Protein AF-A0A971W5X4-F1 (afdb_monomer_lite)

Foldseek 3Di:
DLCVLVVFDQQQEEALQCQQPDAPVLVLLVQFLHEHEYELVSLVVLVCCLVVHDPDDGSSVNVNCCCCPVQVCVVVSVVCVPDPLDFKFDQGADQLRLYTYMYGNDDDDPRRYDHPVSSVSSVLLQDQDDQDVLLVVVVVVVVVDDDDDQFLVNLLSLLVLLLVLVVVLVSLVSNLVSLVVLLVVLVVQLPDPDNARDQDDQQDDQDDQDDDPPPPDPDCPVVVVVVSVVVNVVSNVVNVVVNVSNVVSNVSSVVNRVSRVVRRVVCVVCVVVSNVVSVVSNVVSVVSSVVSVVSNVSSVVSQVPRPAPPVQSDNVSSVQLSVCSVVVVDGDNVSSVVVVVVVVVVVVVVVVVVVVVVVVVVVVVVVVVVVVVVVVVVVVVVVVVVVVVVVD

Radius of gyration: 35.65 Å; chains: 1; bounding box: 98×51×111 Å

pLDDT: mean 87.86, std 11.16, range [46.81, 97.88]

Structure (mmCIF, N/CA/C/O backbone):
data_AF-A0A971W5X4-F1
#
_entry.id   AF-A0A971W5X4-F1
#
loop_
_atom_site.group_PDB
_atom_site.id
_atom_site.type_symbol
_atom_site.label_atom_id
_atom_site.label_alt_id
_atom_site.label_comp_id
_atom_site.label_asym_id
_atom_site.label_entity_id
_atom_site.label_seq_id
_atom_site.pdbx_PDB_ins_code
_atom_site.Cartn_x
_atom_site.Cartn_y
_atom_site.Cartn_z
_atom_site.occupancy
_atom_site.B_iso_or_equiv
_atom_site.auth_seq_id
_atom_site.auth_comp_id
_atom_site.auth_asym_id
_atom_site.auth_atom_id
_atom_site.pdbx_PDB_model_num
ATOM 1 N N . MET A 1 1 ? -2.595 -6.311 -3.120 1.00 61.78 1 MET A N 1
ATOM 2 C CA . MET A 1 1 ? -3.378 -6.740 -1.938 1.00 61.78 1 MET A CA 1
ATOM 3 C C . MET A 1 1 ? -3.542 -5.604 -0.932 1.00 61.78 1 MET A C 1
ATOM 5 O O . MET A 1 1 ? -4.674 -5.280 -0.637 1.00 61.78 1 MET A O 1
ATOM 9 N N . PHE A 1 2 ? -2.484 -4.929 -0.469 1.00 75.50 2 PHE A N 1
ATOM 10 C CA . PHE A 1 2 ? -2.633 -3.765 0.430 1.00 75.50 2 PHE A CA 1
ATOM 11 C C . PHE A 1 2 ? -3.414 -2.585 -0.166 1.00 75.50 2 PHE A C 1
ATOM 13 O O . PHE A 1 2 ? -4.091 -1.855 0.545 1.00 75.50 2 PHE A O 1
ATOM 20 N N . PHE A 1 3 ? -3.400 -2.416 -1.483 1.00 75.31 3 PHE A N 1
ATOM 21 C CA . PHE A 1 3 ? -4.133 -1.317 -2.115 1.00 75.31 3 PHE A CA 1
ATOM 22 C C . PHE A 1 3 ? -5.660 -1.498 -2.111 1.00 75.31 3 PHE A C 1
ATOM 24 O O . PHE A 1 3 ? -6.377 -0.540 -2.380 1.00 75.31 3 PHE A O 1
ATOM 31 N N . THR A 1 4 ? -6.186 -2.661 -1.691 1.00 76.88 4 THR A N 1
ATOM 32 C CA . THR A 1 4 ? -7.636 -2.823 -1.467 1.00 76.88 4 THR A CA 1
ATOM 33 C C . THR A 1 4 ? -8.151 -1.936 -0.332 1.00 76.88 4 THR A C 1
ATOM 35 O O . THR A 1 4 ? -9.341 -1.645 -0.285 1.00 76.88 4 THR A O 1
ATOM 38 N N . PHE A 1 5 ? -7.270 -1.476 0.566 1.00 80.88 5 PHE A N 1
ATOM 39 C CA . PHE A 1 5 ? -7.609 -0.489 1.595 1.00 80.88 5 PHE A CA 1
ATOM 40 C C . PHE A 1 5 ? -7.887 0.911 1.026 1.00 80.88 5 PHE A C 1
ATOM 42 O O . PHE A 1 5 ? -8.470 1.736 1.722 1.00 80.88 5 PHE A O 1
ATOM 49 N N . LEU A 1 6 ? -7.485 1.184 -0.219 1.00 80.62 6 LEU A N 1
ATOM 50 C CA . LEU A 1 6 ? -7.540 2.516 -0.825 1.00 80.62 6 LEU A CA 1
ATOM 51 C C . LEU A 1 6 ? -8.732 2.730 -1.763 1.00 80.62 6 LEU A C 1
ATOM 53 O O . LEU A 1 6 ? -8.820 3.784 -2.381 1.00 80.62 6 LEU A O 1
ATOM 57 N N . HIS A 1 7 ? -9.634 1.751 -1.907 1.00 80.88 7 HIS A N 1
ATOM 58 C CA . HIS A 1 7 ? -10.677 1.771 -2.948 1.00 80.88 7 HIS A CA 1
ATOM 59 C C . HIS A 1 7 ? -10.111 2.077 -4.352 1.00 80.88 7 HIS A C 1
ATOM 61 O O . HIS A 1 7 ? -10.748 2.751 -5.160 1.00 80.88 7 HIS A O 1
ATOM 67 N N . LYS A 1 8 ? -8.891 1.597 -4.617 1.00 84.31 8 LYS A N 1
ATOM 68 C CA . LYS A 1 8 ? -8.157 1.784 -5.866 1.00 84.31 8 LYS A CA 1
ATOM 69 C C . LYS A 1 8 ? -7.856 0.439 -6.507 1.00 84.31 8 LYS A C 1
ATOM 71 O O . LYS A 1 8 ? -7.544 -0.530 -5.811 1.00 84.31 8 LYS A O 1
ATOM 76 N N . ASP A 1 9 ? -7.900 0.428 -7.831 1.00 76.62 9 ASP A N 1
ATOM 77 C CA . ASP A 1 9 ? -7.649 -0.751 -8.648 1.00 76.62 9 ASP A CA 1
ATOM 78 C C . ASP A 1 9 ? -6.271 -0.642 -9.302 1.00 76.62 9 ASP A C 1
ATOM 80 O O . ASP A 1 9 ? -5.917 0.400 -9.849 1.00 76.62 9 ASP A O 1
ATOM 84 N N . ASP A 1 10 ? -5.510 -1.737 -9.263 1.00 82.31 10 ASP A N 1
ATOM 85 C CA . ASP A 1 10 ? -4.267 -1.901 -10.030 1.00 82.31 10 ASP A CA 1
ATOM 86 C C . ASP A 1 10 ? -3.232 -0.774 -9.818 1.00 82.31 10 ASP A C 1
ATOM 88 O O . ASP A 1 10 ? -2.709 -0.163 -10.752 1.00 82.31 10 ASP A O 1
ATOM 92 N N . VAL A 1 11 ? -2.959 -0.466 -8.546 1.00 90.81 11 VAL A N 1
ATOM 93 C CA . VAL A 1 11 ? -2.055 0.620 -8.148 1.00 90.81 11 VAL A CA 1
ATOM 94 C C . VAL A 1 11 ? -0.600 0.239 -8.429 1.00 90.81 11 VAL A C 1
ATOM 96 O O . VAL A 1 11 ? 0.061 -0.390 -7.604 1.00 90.81 11 VAL A O 1
ATOM 99 N N . HIS A 1 12 ? -0.115 0.624 -9.609 1.00 92.88 12 HIS A N 1
ATOM 100 C CA . HIS A 1 12 ? 1.251 0.363 -10.076 1.00 92.88 12 HIS A CA 1
ATOM 101 C C . HIS A 1 12 ? 2.045 1.627 -10.392 1.00 92.88 12 HIS A C 1
ATOM 103 O O . HIS A 1 12 ? 3.220 1.526 -10.739 1.00 92.88 12 HIS A O 1
ATOM 109 N N . TYR A 1 13 ? 1.440 2.806 -10.278 1.00 94.94 13 TYR A N 1
ATOM 110 C CA . TYR A 1 13 ? 2.107 4.079 -10.524 1.00 94.94 13 TYR A CA 1
ATOM 111 C C . TYR A 1 13 ? 2.316 4.841 -9.221 1.00 94.94 13 TYR A C 1
ATOM 113 O O . TYR A 1 13 ? 1.517 4.740 -8.293 1.00 94.94 13 TYR A O 1
ATOM 121 N N . MET A 1 14 ? 3.387 5.626 -9.161 1.00 93.38 14 MET A N 1
ATOM 122 C CA . MET A 1 14 ? 3.686 6.505 -8.031 1.00 93.38 14 MET A CA 1
ATOM 123 C C . MET A 1 14 ? 3.642 7.951 -8.492 1.00 93.38 14 MET A C 1
ATOM 125 O O . MET A 1 14 ? 4.190 8.282 -9.548 1.00 93.38 14 MET A O 1
ATOM 129 N N . ASP A 1 15 ? 3.003 8.804 -7.701 1.00 93.56 15 ASP A N 1
ATOM 130 C CA . ASP A 1 15 ? 3.050 10.236 -7.941 1.00 93.56 15 ASP A CA 1
ATOM 131 C C . ASP A 1 15 ? 4.304 10.879 -7.328 1.00 93.56 15 ASP A C 1
ATOM 133 O O . ASP A 1 15 ? 5.076 10.271 -6.579 1.00 93.56 15 ASP A O 1
ATOM 137 N N . LEU A 1 16 ? 4.506 12.154 -7.654 1.00 95.25 16 LEU A N 1
ATOM 138 C CA . LEU A 1 16 ? 5.639 12.906 -7.135 1.00 95.25 16 LEU A CA 1
ATOM 139 C C . LEU A 1 16 ? 5.510 13.173 -5.627 1.00 95.25 16 LEU A C 1
ATOM 141 O O . LEU A 1 16 ? 6.526 13.220 -4.936 1.00 95.25 16 LEU A O 1
ATOM 145 N N . SER A 1 17 ? 4.287 13.349 -5.110 1.00 96.44 17 SER A N 1
ATOM 146 C CA . SER A 1 17 ? 4.071 13.667 -3.693 1.00 96.44 17 SER A CA 1
ATOM 147 C C . SER A 1 17 ? 4.577 12.545 -2.783 1.00 96.44 17 SER A C 1
ATOM 149 O O . SER A 1 17 ? 5.285 12.814 -1.811 1.00 96.44 17 SER A O 1
ATOM 151 N N . LEU A 1 18 ? 4.328 11.291 -3.166 1.00 96.19 18 LEU A N 1
ATOM 152 C CA . LEU A 1 18 ? 4.832 10.103 -2.492 1.00 96.19 18 LEU A CA 1
ATOM 153 C C . LEU A 1 18 ? 6.366 10.079 -2.459 1.00 96.19 18 LEU A C 1
ATOM 155 O O . LEU A 1 18 ? 6.961 9.866 -1.404 1.00 96.19 18 LEU A O 1
ATOM 159 N N . ILE A 1 19 ? 7.004 10.320 -3.608 1.00 96.31 19 ILE A N 1
ATOM 160 C CA . ILE A 1 19 ? 8.467 10.255 -3.777 1.00 96.31 19 ILE A CA 1
ATOM 161 C C . ILE A 1 19 ? 9.182 11.336 -2.964 1.00 96.31 19 ILE A C 1
ATOM 163 O O . ILE A 1 19 ? 10.274 11.104 -2.441 1.00 96.31 19 ILE A O 1
ATOM 167 N N . ILE A 1 20 ? 8.573 12.518 -2.849 1.00 95.69 20 ILE A N 1
ATOM 168 C CA . ILE A 1 20 ? 9.108 13.619 -2.042 1.00 95.69 20 ILE A CA 1
ATOM 169 C C . ILE A 1 20 ? 9.076 13.269 -0.552 1.00 95.69 20 ILE A C 1
ATOM 171 O O . ILE A 1 20 ? 10.013 13.614 0.171 1.00 95.69 20 ILE A O 1
ATOM 175 N N . GLN A 1 21 ? 8.013 12.602 -0.101 1.00 96.00 21 GLN A N 1
ATOM 176 C CA . GLN A 1 21 ? 7.739 12.414 1.319 1.00 96.00 21 GLN A CA 1
ATOM 177 C C . GLN A 1 21 ? 8.349 11.128 1.893 1.00 96.00 21 GLN A C 1
ATOM 179 O O . GLN A 1 21 ? 8.802 11.135 3.039 1.00 96.00 21 GLN A O 1
ATOM 184 N N . TYR A 1 22 ? 8.401 10.041 1.116 1.00 96.50 22 TYR A N 1
ATOM 185 C CA . TYR A 1 22 ? 8.744 8.710 1.624 1.00 96.50 22 TYR A CA 1
ATOM 186 C C . TYR A 1 22 ? 9.961 8.086 0.928 1.00 96.50 22 TYR A C 1
ATOM 188 O O . TYR A 1 22 ? 10.086 8.152 -0.300 1.00 96.50 22 TYR A O 1
ATOM 196 N N . PRO A 1 23 ? 10.871 7.446 1.688 1.00 96.00 23 PRO A N 1
ATOM 197 C CA . PRO A 1 23 ? 12.020 6.758 1.118 1.00 96.00 23 PRO A CA 1
ATOM 198 C C . PRO A 1 23 ? 11.597 5.468 0.389 1.00 96.00 23 PRO A C 1
ATOM 200 O O . PRO A 1 23 ? 10.569 4.869 0.717 1.00 96.00 23 PRO A O 1
ATOM 203 N N . PRO A 1 24 ? 12.415 4.977 -0.560 1.00 96.62 24 PRO A N 1
ATOM 204 C CA . PRO A 1 24 ? 12.085 3.792 -1.343 1.00 96.62 24 PRO A CA 1
ATOM 205 C C . PRO A 1 24 ? 11.868 2.538 -0.499 1.00 96.62 24 PRO A C 1
ATOM 207 O O . PRO A 1 24 ? 10.982 1.755 -0.816 1.00 96.62 24 PRO A O 1
ATOM 210 N N . GLN A 1 25 ? 12.625 2.340 0.587 1.00 94.19 25 GLN A N 1
ATOM 211 C CA . GLN A 1 25 ? 12.490 1.133 1.413 1.00 94.19 25 GLN A CA 1
ATOM 212 C C . GLN A 1 25 ? 11.080 0.984 2.006 1.00 94.19 25 GLN A C 1
ATOM 214 O O . GLN A 1 25 ? 10.530 -0.116 2.002 1.00 94.19 25 GLN A O 1
ATOM 219 N N . ASP A 1 26 ? 10.483 2.090 2.460 1.00 94.38 26 ASP A N 1
ATOM 220 C CA . ASP A 1 26 ? 9.150 2.080 3.067 1.00 94.38 26 ASP A CA 1
ATOM 221 C C . ASP A 1 26 ? 8.072 1.771 2.030 1.00 94.38 26 ASP A C 1
ATOM 223 O O . ASP A 1 26 ? 7.141 1.015 2.302 1.00 94.38 26 ASP A O 1
ATOM 227 N N . VAL A 1 27 ? 8.206 2.326 0.825 1.00 95.56 27 VAL A N 1
ATOM 228 C CA . VAL A 1 27 ? 7.235 2.120 -0.254 1.00 95.56 27 VAL A CA 1
ATOM 229 C C . VAL A 1 27 ? 7.355 0.709 -0.835 1.00 95.56 27 VAL A C 1
ATOM 231 O O . VAL A 1 27 ? 6.348 0.016 -0.993 1.00 95.56 27 VAL A O 1
ATOM 234 N N . LEU A 1 28 ? 8.578 0.242 -1.108 1.00 95.50 28 LEU A N 1
ATOM 235 C CA . LEU A 1 28 ? 8.834 -1.058 -1.740 1.00 95.50 28 LEU A CA 1
ATOM 236 C C . LEU A 1 28 ? 8.441 -2.251 -0.867 1.00 95.50 28 LEU A C 1
ATOM 238 O O . LEU A 1 28 ? 8.120 -3.311 -1.404 1.00 95.50 28 LEU A O 1
ATOM 242 N N . PHE A 1 29 ? 8.344 -2.066 0.451 1.00 93.69 29 PHE A N 1
ATOM 243 C CA . PHE A 1 29 ? 7.764 -3.054 1.363 1.00 93.69 29 PHE A CA 1
ATOM 244 C C . PHE A 1 29 ? 6.376 -3.556 0.908 1.00 93.69 29 PHE A C 1
ATOM 246 O O . PHE A 1 29 ? 6.049 -4.738 1.065 1.00 93.69 29 PHE A O 1
ATOM 253 N N . TYR A 1 30 ? 5.569 -2.687 0.292 1.00 93.00 30 TYR A N 1
ATOM 254 C CA . TYR A 1 30 ? 4.218 -3.020 -0.173 1.00 93.00 30 TYR A CA 1
ATOM 255 C C . TYR A 1 30 ? 4.173 -3.572 -1.607 1.00 93.00 30 TYR A C 1
ATOM 257 O O . TYR A 1 30 ? 3.138 -4.095 -2.024 1.00 93.00 30 TYR A O 1
ATOM 265 N N . TYR A 1 31 ? 5.294 -3.528 -2.335 1.00 93.25 31 TYR A N 1
ATOM 266 C CA . TYR A 1 31 ? 5.443 -4.026 -3.710 1.00 93.25 31 TYR A CA 1
ATOM 267 C C . TYR A 1 31 ? 6.278 -5.313 -3.799 1.00 93.25 31 TYR A C 1
ATOM 269 O O . TYR A 1 31 ? 6.865 -5.615 -4.841 1.00 93.25 31 TYR A O 1
ATOM 277 N N . TYR A 1 32 ? 6.314 -6.087 -2.714 1.00 91.94 32 TYR A N 1
ATOM 278 C CA . TYR A 1 32 ? 6.948 -7.404 -2.673 1.00 91.94 32 TYR A CA 1
ATOM 279 C C . TYR A 1 32 ? 6.402 -8.337 -3.759 1.00 91.94 32 TYR A C 1
ATOM 281 O O . TYR A 1 32 ? 5.182 -8.503 -3.857 1.00 91.94 32 TYR A O 1
ATOM 289 N N . ASP A 1 33 ? 7.308 -8.948 -4.527 1.00 92.81 33 ASP A N 1
ATOM 290 C CA . ASP A 1 33 ? 7.008 -9.851 -5.650 1.00 92.81 33 ASP A CA 1
ATOM 291 C C . ASP A 1 33 ? 6.029 -9.230 -6.672 1.00 92.81 33 ASP A C 1
ATOM 293 O O . ASP A 1 33 ? 5.114 -9.874 -7.182 1.00 92.81 33 ASP A O 1
ATOM 297 N N . SER A 1 34 ? 6.183 -7.927 -6.929 1.00 93.31 34 SER A N 1
ATOM 298 C CA . SER A 1 34 ? 5.282 -7.123 -7.765 1.00 93.31 34 SER A CA 1
ATOM 299 C C . SER A 1 34 ? 6.063 -6.231 -8.739 1.00 93.31 34 SER A C 1
ATOM 301 O O . SER A 1 34 ? 7.256 -6.426 -8.983 1.00 93.31 34 SER A O 1
ATOM 303 N N . PHE A 1 35 ? 5.391 -5.258 -9.350 1.00 95.06 35 PHE A N 1
ATOM 304 C CA . PHE A 1 35 ? 6.008 -4.282 -10.236 1.00 95.06 35 PHE A CA 1
ATOM 305 C C . PHE A 1 35 ? 5.473 -2.866 -10.022 1.00 95.06 35 PHE A C 1
ATOM 307 O O . PHE A 1 35 ? 4.370 -2.670 -9.509 1.00 95.06 35 PHE A O 1
ATOM 314 N N . ILE A 1 36 ? 6.271 -1.887 -10.446 1.00 96.25 36 ILE A N 1
ATOM 315 C CA . ILE A 1 36 ? 5.970 -0.458 -10.405 1.00 96.25 36 ILE A CA 1
ATOM 316 C C . ILE A 1 36 ? 6.347 0.166 -11.750 1.00 96.25 36 ILE A C 1
ATOM 318 O O . ILE A 1 36 ? 7.360 -0.187 -12.361 1.00 96.25 36 ILE A O 1
ATOM 322 N N . LYS A 1 37 ? 5.533 1.114 -12.203 1.00 96.38 37 LYS A N 1
ATOM 323 C CA . LYS A 1 37 ? 5.756 1.942 -13.384 1.00 96.38 37 LYS A CA 1
ATOM 324 C C . LYS A 1 37 ? 6.044 3.377 -12.948 1.00 96.38 37 LYS A C 1
ATOM 326 O O . LYS A 1 37 ? 5.273 3.977 -12.204 1.00 96.38 37 LYS A O 1
ATOM 331 N N . ILE A 1 38 ? 7.152 3.926 -13.431 1.00 97.31 38 ILE A N 1
ATOM 332 C CA . ILE A 1 38 ? 7.585 5.300 -13.187 1.00 97.31 38 ILE A CA 1
ATOM 333 C C . ILE A 1 38 ? 7.335 6.111 -14.459 1.00 97.31 38 ILE A C 1
ATOM 335 O O . ILE A 1 38 ? 8.006 5.875 -15.472 1.00 97.31 38 ILE A O 1
ATOM 339 N N . PRO A 1 39 ? 6.384 7.055 -14.442 1.00 96.75 39 PRO A N 1
ATOM 340 C CA . PRO A 1 39 ? 6.222 7.991 -15.540 1.00 96.75 39 PRO A CA 1
ATOM 341 C C . PRO A 1 39 ? 7.487 8.835 -15.743 1.00 96.75 39 PRO A C 1
ATOM 343 O O . PRO A 1 39 ? 8.158 9.235 -14.787 1.00 96.75 39 PRO A O 1
ATOM 346 N N . LEU A 1 40 ? 7.830 9.105 -17.000 1.00 96.00 40 LEU A N 1
ATOM 347 C CA . LEU A 1 40 ? 9.054 9.814 -17.370 1.00 96.00 40 LEU A CA 1
ATOM 348 C C . LEU A 1 40 ? 9.104 11.232 -16.783 1.00 96.00 40 LEU A C 1
ATOM 350 O O . LEU A 1 40 ? 10.164 11.690 -16.362 1.00 96.00 40 LEU A O 1
ATOM 354 N N . ASP A 1 41 ? 7.964 11.913 -16.723 1.00 95.56 41 ASP A N 1
ATOM 355 C CA . ASP A 1 41 ? 7.834 13.234 -16.112 1.00 95.56 41 ASP A CA 1
ATOM 356 C C . ASP A 1 41 ? 8.097 13.193 -14.602 1.00 95.56 41 ASP A C 1
ATOM 358 O O . ASP A 1 41 ? 8.716 14.112 -14.066 1.00 95.56 41 ASP A O 1
ATOM 362 N N . ILE A 1 42 ? 7.680 12.125 -13.918 1.00 96.81 42 ILE A N 1
ATOM 363 C CA . ILE A 1 42 ? 7.954 11.917 -12.493 1.00 96.81 42 ILE A CA 1
ATOM 364 C C . ILE A 1 42 ? 9.444 11.657 -12.260 1.00 96.81 42 ILE A C 1
ATOM 366 O O . ILE A 1 42 ? 10.031 12.259 -11.357 1.00 96.81 42 ILE A O 1
ATOM 370 N N . TYR A 1 43 ? 10.087 10.831 -13.093 1.00 97.00 43 TYR A N 1
ATOM 371 C CA . TYR A 1 43 ? 11.540 10.635 -13.033 1.00 97.00 43 TYR A CA 1
ATOM 372 C C . TYR A 1 43 ? 12.294 11.961 -13.224 1.00 97.00 43 TYR A C 1
ATOM 374 O O . TYR A 1 43 ? 13.159 12.300 -12.416 1.00 97.00 43 TYR A O 1
ATOM 382 N N . GLN A 1 44 ? 11.934 12.746 -14.247 1.00 96.06 44 GLN A N 1
ATOM 383 C CA . GLN A 1 44 ? 12.570 14.036 -14.542 1.00 96.06 44 GLN A CA 1
ATOM 384 C C . GLN A 1 44 ? 12.421 15.025 -13.379 1.00 96.06 44 GLN A C 1
ATOM 386 O O . GLN A 1 44 ? 13.419 15.563 -12.900 1.00 96.06 44 GLN A O 1
ATOM 391 N N . GLN A 1 45 ? 11.201 15.190 -12.859 1.00 96.50 45 GLN A N 1
ATOM 392 C CA . GLN A 1 45 ? 10.934 16.049 -11.700 1.00 96.50 45 GLN A CA 1
ATOM 393 C C . GLN A 1 45 ? 11.703 15.587 -10.455 1.00 96.50 45 GLN A C 1
ATOM 395 O O . GLN A 1 45 ? 12.263 16.408 -9.730 1.00 96.50 45 GLN A O 1
ATOM 400 N N . THR A 1 46 ? 11.790 14.276 -10.220 1.00 96.62 46 THR A N 1
ATOM 401 C CA . THR A 1 46 ? 12.562 13.714 -9.101 1.00 96.62 46 THR A CA 1
ATOM 402 C C . THR A 1 46 ? 14.056 13.985 -9.261 1.00 96.62 46 THR A C 1
ATOM 404 O O . THR A 1 46 ? 14.700 14.409 -8.302 1.00 96.62 46 THR A O 1
ATOM 407 N N . SER A 1 47 ? 14.602 13.804 -10.470 1.00 95.62 47 SER A N 1
ATOM 408 C CA . SER A 1 47 ? 15.996 14.125 -10.803 1.00 95.62 47 SER A CA 1
ATOM 409 C C . SER A 1 47 ? 16.300 15.603 -10.546 1.00 95.62 47 SER A C 1
ATOM 411 O O . SER A 1 47 ? 17.304 15.926 -9.906 1.00 95.62 47 SER A O 1
ATOM 413 N N . ASP A 1 48 ? 15.421 16.503 -10.987 1.00 95.56 48 ASP A N 1
ATOM 414 C CA . ASP A 1 48 ? 15.590 17.944 -10.794 1.00 95.56 48 ASP A CA 1
ATOM 415 C C . ASP A 1 48 ? 15.547 18.327 -9.313 1.00 95.56 48 ASP A C 1
ATOM 417 O O . ASP A 1 48 ? 16.401 19.085 -8.843 1.00 95.56 48 ASP A O 1
ATOM 421 N N . LEU A 1 49 ? 14.608 17.764 -8.547 1.00 95.19 49 LEU A N 1
ATOM 422 C CA . LEU A 1 49 ? 14.509 17.980 -7.102 1.00 95.19 49 LEU A CA 1
ATOM 423 C C . LEU A 1 49 ? 15.697 17.386 -6.339 1.00 95.19 49 LEU A C 1
ATOM 425 O O . LEU A 1 49 ? 16.163 17.977 -5.367 1.00 95.19 49 LEU A O 1
ATOM 429 N N . ALA A 1 50 ? 16.220 16.238 -6.760 1.00 93.88 50 ALA A N 1
ATOM 430 C CA . ALA A 1 50 ? 17.382 15.621 -6.132 1.00 93.88 50 ALA A CA 1
ATOM 431 C C . ALA A 1 50 ? 18.669 16.426 -6.390 1.00 93.88 50 ALA A C 1
ATOM 433 O O . ALA A 1 50 ? 19.472 16.605 -5.470 1.00 93.88 50 ALA A O 1
ATOM 434 N N . LYS A 1 51 ? 18.852 16.951 -7.610 1.00 91.31 51 LYS A N 1
ATOM 435 C CA . LYS A 1 51 ? 20.034 17.736 -8.011 1.00 91.31 51 LYS A CA 1
ATOM 436 C C . LYS A 1 51 ? 20.010 19.164 -7.463 1.00 91.31 51 LYS A C 1
ATOM 438 O O . LYS A 1 51 ? 21.033 19.645 -6.979 1.00 91.31 51 LYS A O 1
ATOM 443 N N . ASN A 1 52 ? 18.852 19.824 -7.505 1.00 91.75 52 ASN A N 1
ATOM 444 C CA . ASN A 1 52 ? 18.706 21.239 -7.143 1.00 91.75 52 ASN A CA 1
ATOM 445 C C . ASN A 1 52 ? 18.146 21.465 -5.728 1.00 91.75 52 ASN A C 1
ATOM 447 O O . ASN A 1 52 ? 18.113 22.600 -5.252 1.00 91.75 52 ASN A O 1
ATOM 451 N N . GLY A 1 53 ? 17.679 20.411 -5.058 1.00 84.19 53 GLY A N 1
ATOM 452 C CA . GLY A 1 53 ? 17.048 20.495 -3.746 1.00 84.19 53 GLY A CA 1
ATOM 453 C C . GLY A 1 53 ? 18.018 20.617 -2.561 1.00 84.19 53 GLY A C 1
ATOM 454 O O . GLY A 1 53 ? 19.225 20.826 -2.723 1.00 84.19 53 GLY A O 1
ATOM 455 N N . PRO A 1 54 ? 17.494 20.473 -1.328 1.00 82.94 54 PRO A N 1
ATOM 456 C CA . PRO A 1 54 ? 18.265 20.621 -0.098 1.00 82.94 54 PRO A CA 1
ATOM 457 C C . PRO A 1 54 ? 19.507 19.722 -0.051 1.00 82.94 54 PRO A C 1
ATOM 459 O O . PRO A 1 54 ? 19.495 18.562 -0.480 1.00 82.94 54 PRO A O 1
ATOM 462 N N . ARG A 1 55 ? 20.600 20.239 0.524 1.00 76.88 55 ARG A N 1
ATOM 463 C CA . ARG A 1 55 ? 21.801 19.439 0.811 1.00 76.88 55 ARG A CA 1
ATOM 464 C C . ARG A 1 55 ? 21.486 18.418 1.912 1.00 76.88 55 ARG A C 1
ATOM 466 O O . ARG A 1 55 ? 20.822 18.754 2.884 1.00 76.88 55 ARG A O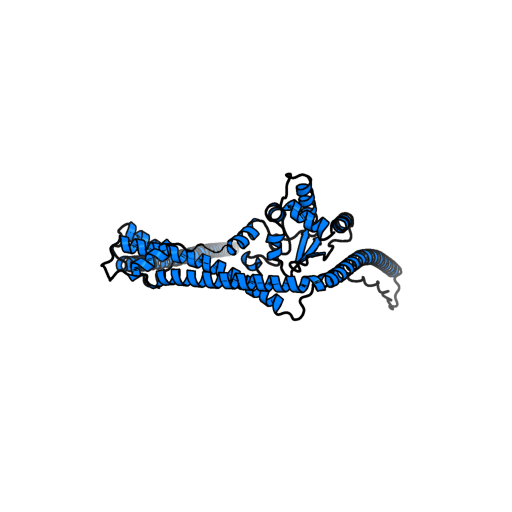 1
ATOM 473 N N . GLY A 1 56 ? 21.975 17.188 1.761 1.00 81.88 56 GLY A N 1
ATOM 474 C CA . GLY A 1 56 ? 21.667 16.062 2.654 1.00 81.88 56 GLY A CA 1
ATOM 475 C C . GLY A 1 56 ? 20.994 14.890 1.938 1.00 81.88 56 GLY A C 1
ATOM 476 O O . GLY A 1 56 ? 20.812 14.932 0.719 1.00 81.88 56 GLY A O 1
ATOM 477 N N . ARG A 1 57 ? 20.666 13.845 2.706 1.00 86.50 57 ARG A N 1
ATOM 478 C CA . ARG A 1 57 ? 19.983 12.626 2.252 1.00 86.50 57 ARG A CA 1
ATOM 479 C C . ARG A 1 57 ? 18.471 12.860 2.316 1.00 86.50 57 ARG A C 1
ATOM 481 O O . ARG A 1 57 ? 17.904 12.868 3.403 1.00 86.50 57 ARG A O 1
ATOM 488 N N . THR A 1 58 ? 17.846 13.114 1.170 1.00 93.62 58 THR A N 1
ATOM 489 C CA . THR A 1 58 ? 16.393 13.327 1.037 1.00 93.62 58 THR A CA 1
ATOM 490 C C . THR A 1 58 ? 15.739 12.129 0.339 1.00 93.62 58 THR A C 1
ATOM 492 O O . THR A 1 58 ? 16.441 11.416 -0.385 1.00 93.62 58 THR A O 1
ATOM 495 N N . PRO A 1 59 ? 14.420 11.904 0.494 1.00 95.44 59 PRO A N 1
ATOM 496 C CA . PRO A 1 59 ? 13.708 10.847 -0.225 1.00 95.44 59 PRO A CA 1
ATOM 497 C C . PRO A 1 59 ? 13.932 10.872 -1.744 1.00 95.44 59 PRO A C 1
ATOM 499 O O . PRO A 1 59 ? 14.331 9.854 -2.302 1.00 95.44 59 PRO A O 1
ATOM 502 N N . CYS A 1 60 ? 13.831 12.036 -2.402 1.00 95.56 60 CYS A N 1
ATOM 503 C CA . CYS A 1 60 ? 14.103 12.149 -3.844 1.00 95.56 60 CYS A CA 1
ATOM 504 C C . CYS A 1 60 ? 15.514 11.683 -4.234 1.00 95.56 60 CYS A C 1
ATOM 506 O O . CYS A 1 60 ? 15.684 11.058 -5.274 1.00 95.56 60 CYS A O 1
ATOM 508 N N . LYS A 1 61 ? 16.532 11.970 -3.409 1.00 95.94 61 LYS A N 1
ATOM 509 C CA . LYS A 1 61 ? 17.903 11.500 -3.661 1.00 95.94 61 LYS A CA 1
ATOM 510 C C . LYS A 1 61 ? 18.020 9.995 -3.487 1.00 95.94 61 LYS A C 1
ATOM 512 O O . LYS A 1 61 ? 18.657 9.357 -4.301 1.00 95.94 61 LYS A O 1
ATOM 517 N N . LEU A 1 62 ? 17.362 9.426 -2.478 1.00 96.81 62 LEU A N 1
ATOM 518 C CA . LEU A 1 62 ? 17.330 7.977 -2.280 1.00 96.81 62 LEU A CA 1
ATOM 519 C C . LEU A 1 62 ? 16.655 7.247 -3.445 1.00 96.81 62 LEU A C 1
ATOM 521 O O . LEU A 1 62 ? 17.128 6.191 -3.855 1.00 96.81 62 LEU A O 1
ATOM 525 N N . TRP A 1 63 ? 15.565 7.806 -3.970 1.00 97.56 63 TRP A N 1
ATOM 526 C CA . TRP A 1 63 ? 14.897 7.292 -5.163 1.00 97.56 63 TRP A CA 1
ATOM 527 C C . TRP A 1 63 ? 15.774 7.413 -6.408 1.00 97.56 63 TRP A C 1
ATOM 529 O O . TRP A 1 63 ? 15.909 6.438 -7.143 1.00 97.56 63 TRP A O 1
ATOM 539 N N . LEU A 1 64 ? 16.421 8.564 -6.616 1.00 96.88 64 LEU A N 1
ATOM 540 C CA . LEU A 1 64 ? 17.329 8.746 -7.746 1.00 96.88 64 LEU A CA 1
ATOM 541 C C . LEU A 1 64 ? 18.551 7.820 -7.650 1.00 96.88 64 LEU A C 1
ATOM 543 O O . LEU A 1 64 ? 18.891 7.178 -8.633 1.00 96.88 64 LEU A O 1
ATOM 547 N N . ASP A 1 65 ? 19.164 7.682 -6.473 1.00 96.50 65 ASP A N 1
ATOM 548 C CA . ASP A 1 65 ? 20.286 6.764 -6.238 1.00 96.50 65 ASP A CA 1
ATOM 549 C C . ASP A 1 65 ? 19.868 5.306 -6.505 1.00 96.50 65 ASP A C 1
ATOM 551 O O . ASP A 1 65 ? 20.620 4.538 -7.108 1.00 96.50 65 ASP A O 1
ATOM 555 N N . LEU A 1 66 ? 18.650 4.918 -6.106 1.00 97.50 66 LEU A N 1
ATOM 556 C CA . LEU A 1 66 ? 18.093 3.603 -6.425 1.00 97.50 66 LEU A CA 1
ATOM 557 C C . LEU A 1 66 ? 17.978 3.403 -7.944 1.00 97.50 66 LEU A C 1
ATOM 559 O O . LEU A 1 66 ? 18.408 2.372 -8.454 1.00 97.50 66 LEU A O 1
ATOM 563 N N . TRP A 1 67 ? 17.403 4.356 -8.674 1.00 97.75 67 TRP A N 1
ATOM 564 C CA . TRP A 1 67 ? 17.194 4.209 -10.115 1.00 97.75 67 TRP A CA 1
ATOM 565 C C . TRP A 1 67 ? 18.491 4.295 -10.920 1.00 97.75 67 TRP A C 1
ATOM 567 O O . TRP A 1 67 ? 18.738 3.451 -11.779 1.00 97.75 67 TRP A O 1
ATOM 577 N N . ASP A 1 68 ? 19.330 5.282 -10.631 1.00 96.62 68 ASP A N 1
ATOM 578 C CA . ASP A 1 68 ? 20.506 5.585 -11.441 1.00 96.62 68 ASP A CA 1
ATOM 579 C C . ASP A 1 68 ? 21.711 4.739 -11.031 1.00 96.62 68 ASP A C 1
ATOM 581 O O . ASP A 1 68 ? 22.447 4.285 -11.897 1.00 96.62 68 ASP A O 1
ATOM 585 N N . SER A 1 69 ? 21.928 4.511 -9.730 1.00 94.94 69 SER A N 1
ATOM 586 C CA . SER A 1 69 ? 23.132 3.811 -9.251 1.00 94.94 69 SER A CA 1
ATOM 587 C C . SER A 1 69 ? 22.899 2.329 -8.983 1.00 94.94 69 SER A C 1
ATOM 589 O O . SER A 1 69 ? 23.764 1.514 -9.287 1.00 94.94 69 SER A O 1
ATOM 591 N N . TYR A 1 70 ? 21.760 1.960 -8.390 1.00 95.38 70 TYR A N 1
ATOM 592 C CA . TYR A 1 70 ? 21.494 0.556 -8.061 1.00 95.38 70 TYR A CA 1
ATOM 593 C C . TYR A 1 70 ? 20.893 -0.215 -9.244 1.00 95.38 70 TYR A C 1
ATOM 595 O O . TYR A 1 70 ? 21.335 -1.325 -9.536 1.00 95.38 70 TYR A O 1
ATOM 603 N N . LEU A 1 71 ? 19.889 0.355 -9.921 1.00 96.44 71 LEU A N 1
ATOM 604 C CA . LEU A 1 71 ? 19.247 -0.274 -11.083 1.00 96.44 71 LEU A CA 1
ATOM 605 C C . LEU A 1 71 ? 19.969 0.005 -12.408 1.00 96.44 71 LEU A C 1
ATOM 607 O O . LEU A 1 71 ? 19.656 -0.663 -13.391 1.00 96.44 71 LEU A O 1
ATOM 611 N N . ASP A 1 72 ? 20.896 0.967 -12.437 1.00 96.31 72 ASP A N 1
ATOM 612 C CA . ASP A 1 72 ? 21.613 1.405 -13.645 1.00 96.31 72 ASP A CA 1
ATOM 613 C C . ASP A 1 72 ? 20.655 1.788 -14.795 1.00 96.31 72 ASP A C 1
ATOM 615 O O . ASP A 1 72 ? 20.784 1.378 -15.950 1.00 96.31 72 ASP A O 1
ATOM 619 N N . ALA A 1 73 ? 19.593 2.531 -14.458 1.00 96.75 73 ALA A N 1
ATOM 620 C CA . ALA A 1 73 ? 18.523 2.856 -15.398 1.00 96.75 73 ALA A CA 1
ATOM 621 C C . ALA A 1 73 ? 18.757 4.151 -16.192 1.00 96.75 73 ALA A C 1
ATOM 623 O O . ALA A 1 73 ? 18.092 4.350 -17.210 1.00 96.75 73 ALA A O 1
ATOM 624 N N . ALA A 1 74 ? 19.685 5.013 -15.765 1.00 95.94 74 ALA A N 1
ATOM 625 C CA . ALA A 1 74 ? 19.838 6.381 -16.272 1.00 95.94 74 ALA A CA 1
ATOM 626 C C . ALA A 1 74 ? 19.985 6.457 -17.805 1.00 95.94 74 ALA A C 1
ATOM 628 O O . ALA A 1 74 ? 19.216 7.161 -18.463 1.00 95.94 74 ALA A O 1
ATOM 629 N N . GLU A 1 75 ? 20.908 5.682 -18.391 1.00 95.06 75 GLU A N 1
ATOM 630 C CA . GLU A 1 75 ? 21.120 5.653 -19.850 1.00 95.06 75 GLU A CA 1
ATOM 631 C C . GLU A 1 75 ? 19.866 5.160 -20.591 1.00 95.06 75 GLU A C 1
ATOM 633 O O . GLU A 1 75 ? 19.468 5.707 -21.622 1.00 95.06 75 GLU A O 1
ATOM 638 N N . GLY A 1 76 ? 19.195 4.144 -20.040 1.00 94.75 76 GLY A N 1
ATOM 639 C CA . GLY A 1 76 ? 17.949 3.626 -20.595 1.00 94.75 76 GLY A CA 1
ATOM 640 C C . GLY A 1 76 ? 16.842 4.678 -20.597 1.00 94.75 76 GLY A C 1
ATOM 641 O O . GLY A 1 76 ? 16.152 4.842 -21.602 1.00 94.75 76 GLY A O 1
ATOM 642 N N . VAL A 1 77 ? 16.688 5.419 -19.498 1.00 96.00 77 VAL A N 1
ATOM 643 C CA . VAL A 1 77 ? 15.674 6.472 -19.361 1.00 96.00 77 VAL A CA 1
ATOM 644 C C . VAL A 1 77 ? 15.953 7.647 -20.306 1.00 96.00 77 VAL A C 1
ATOM 646 O O . VAL A 1 77 ? 15.020 8.175 -20.916 1.00 96.00 77 VAL A O 1
ATOM 649 N N . GLU A 1 78 ? 17.218 8.018 -20.514 1.00 95.62 78 GLU A N 1
ATOM 650 C CA . GLU A 1 78 ? 17.608 9.020 -21.516 1.00 95.62 78 GLU A CA 1
ATOM 651 C C . GLU A 1 78 ? 17.289 8.552 -22.951 1.00 95.62 78 GLU A C 1
ATOM 653 O O . GLU A 1 78 ? 16.720 9.298 -23.762 1.00 95.62 78 GLU A O 1
ATOM 658 N N . ALA A 1 79 ? 17.568 7.282 -23.260 1.00 94.00 79 ALA A N 1
ATOM 659 C CA . ALA A 1 79 ? 17.201 6.672 -24.536 1.00 94.00 79 ALA A CA 1
ATOM 660 C C . ALA A 1 79 ? 15.674 6.612 -24.732 1.00 94.00 79 ALA A C 1
ATOM 662 O O . ALA A 1 79 ? 15.180 6.875 -25.830 1.00 94.00 79 ALA A O 1
ATOM 663 N N . LEU A 1 80 ? 14.908 6.328 -23.672 1.00 95.62 80 LEU A N 1
ATOM 664 C CA . LEU A 1 80 ? 13.447 6.392 -23.698 1.00 95.62 80 LEU A CA 1
ATOM 665 C C . LEU A 1 80 ? 12.983 7.815 -24.025 1.00 95.62 80 LEU A C 1
ATOM 667 O O . LEU A 1 80 ? 12.164 7.992 -24.926 1.00 95.62 80 LEU A O 1
ATOM 671 N N . ALA A 1 81 ? 13.504 8.832 -23.336 1.00 95.00 81 ALA A N 1
ATOM 672 C CA . ALA A 1 81 ? 13.102 10.223 -23.539 1.00 95.00 81 ALA A CA 1
ATOM 673 C C . ALA A 1 81 ? 13.319 10.691 -24.988 1.00 95.00 81 ALA A C 1
ATOM 675 O O . ALA A 1 81 ? 12.441 11.333 -25.566 1.00 95.00 81 ALA A O 1
ATOM 676 N N . SER A 1 82 ? 14.445 10.309 -25.594 1.00 94.25 82 SER A N 1
ATOM 677 C CA . SER A 1 82 ? 14.824 10.708 -26.956 1.00 94.25 82 SER A CA 1
ATOM 678 C C . SER A 1 82 ? 14.146 9.905 -28.078 1.00 94.25 82 SER A C 1
ATOM 680 O O . SER A 1 82 ? 14.088 10.379 -29.214 1.00 94.25 82 SER A O 1
ATOM 682 N N . ASN A 1 83 ? 13.608 8.712 -27.800 1.00 92.12 83 ASN A N 1
ATOM 683 C CA . ASN A 1 83 ? 13.067 7.818 -28.830 1.00 92.12 83 ASN A CA 1
ATOM 684 C C . ASN A 1 83 ? 11.536 7.893 -28.958 1.00 92.12 83 ASN A C 1
ATOM 686 O O . ASN A 1 83 ? 10.814 7.499 -28.050 1.00 92.12 83 ASN A O 1
ATOM 690 N N . GLU A 1 84 ? 11.013 8.317 -30.108 1.00 92.44 84 GLU A N 1
ATOM 691 C CA . GLU A 1 84 ? 9.562 8.434 -30.353 1.00 92.44 84 GLU A CA 1
ATOM 692 C C . GLU A 1 84 ? 8.809 7.086 -30.370 1.00 92.44 84 GLU A C 1
ATOM 694 O O . GLU A 1 84 ? 7.618 7.037 -30.082 1.00 92.44 84 GLU A O 1
ATOM 699 N N . TYR A 1 85 ? 9.490 5.979 -30.668 1.00 91.25 85 TYR A N 1
ATOM 700 C CA . TYR A 1 85 ? 8.864 4.684 -30.968 1.00 91.25 85 TYR A CA 1
ATOM 701 C C . TYR A 1 85 ? 8.834 3.702 -29.787 1.00 91.25 85 TYR A C 1
ATOM 703 O O . TYR A 1 85 ? 8.177 2.651 -29.865 1.00 91.25 85 TYR A O 1
ATOM 711 N N . ILE A 1 86 ? 9.546 4.034 -28.707 1.00 92.06 86 ILE A N 1
ATOM 712 C CA . ILE A 1 86 ? 9.587 3.285 -27.449 1.00 92.06 86 ILE A CA 1
ATOM 713 C C . ILE A 1 86 ? 8.772 4.060 -26.410 1.00 92.06 86 ILE A C 1
ATOM 715 O O . ILE A 1 86 ? 9.037 5.233 -26.144 1.00 92.06 86 ILE A O 1
ATOM 719 N N . HIS A 1 87 ? 7.781 3.388 -25.823 1.00 93.12 87 HIS A N 1
ATOM 720 C CA . HIS A 1 87 ? 6.918 3.969 -24.790 1.00 93.12 87 HIS A CA 1
ATOM 721 C C . HIS A 1 87 ? 7.286 3.521 -23.382 1.00 93.12 87 HIS A C 1
ATOM 723 O O . HIS A 1 87 ? 7.112 4.299 -22.452 1.00 93.12 87 HIS A O 1
ATOM 729 N N . THR A 1 88 ? 7.837 2.316 -23.234 1.00 94.88 88 THR A N 1
ATOM 730 C CA . THR A 1 88 ? 8.184 1.729 -21.940 1.00 94.88 88 THR A CA 1
ATOM 731 C C . THR A 1 88 ? 9.499 0.966 -22.056 1.00 94.88 88 THR A C 1
ATOM 733 O O . THR A 1 88 ? 9.723 0.274 -23.049 1.00 94.88 88 THR A O 1
ATOM 736 N N . ILE A 1 89 ? 10.352 1.078 -21.039 1.00 95.81 89 ILE A N 1
ATOM 737 C CA . ILE A 1 89 ? 11.566 0.271 -20.858 1.00 95.81 89 ILE A CA 1
ATOM 738 C C . ILE A 1 89 ? 11.509 -0.467 -19.521 1.00 95.81 89 ILE A C 1
ATOM 740 O O . ILE A 1 89 ? 10.863 -0.015 -18.576 1.00 95.81 89 ILE A O 1
ATOM 744 N N . GLY A 1 90 ? 12.215 -1.591 -19.440 1.00 94.88 90 GLY A N 1
ATOM 745 C CA . GLY A 1 90 ? 12.194 -2.480 -18.281 1.00 94.88 90 GLY A CA 1
ATOM 746 C C . GLY A 1 90 ? 11.859 -3.920 -18.690 1.00 94.88 90 GLY A C 1
ATOM 747 O O . GLY A 1 90 ? 11.694 -4.181 -19.883 1.00 94.88 90 GLY A O 1
ATOM 748 N N . PRO A 1 91 ? 11.743 -4.839 -17.725 1.00 96.88 91 PRO A N 1
ATOM 749 C CA . PRO A 1 91 ? 11.933 -4.603 -16.294 1.00 96.88 91 PRO A CA 1
ATOM 750 C C . PRO A 1 91 ? 13.392 -4.315 -15.897 1.00 96.88 91 PRO A C 1
ATOM 752 O O . PRO A 1 91 ? 14.349 -4.789 -16.513 1.00 96.88 91 PRO A O 1
ATOM 755 N N . TYR A 1 92 ? 13.546 -3.510 -14.853 1.00 97.69 92 TYR A N 1
ATOM 756 C CA . TYR A 1 92 ? 14.731 -3.446 -13.997 1.00 97.69 92 TYR A CA 1
ATOM 757 C C . TYR A 1 92 ? 14.386 -4.136 -12.678 1.00 97.69 92 TYR A C 1
ATOM 759 O O . TYR A 1 92 ? 13.255 -4.020 -12.211 1.00 97.69 92 TYR A O 1
ATOM 767 N N . TYR A 1 93 ? 15.324 -4.861 -12.077 1.00 96.38 93 TYR A N 1
ATOM 768 C CA . TYR A 1 93 ? 15.013 -5.755 -10.963 1.00 96.38 93 TYR A CA 1
ATOM 769 C C . TYR A 1 93 ? 15.604 -5.246 -9.653 1.00 96.38 93 TYR A C 1
ATOM 771 O O . TYR A 1 93 ? 16.817 -5.096 -9.520 1.00 96.38 93 TYR A O 1
ATOM 779 N N . PHE A 1 94 ? 14.740 -5.023 -8.665 1.00 96.06 94 PHE A N 1
ATOM 780 C CA . PHE A 1 94 ? 15.139 -4.762 -7.291 1.00 96.06 94 PHE A CA 1
ATOM 781 C C . PHE A 1 94 ? 14.982 -6.035 -6.459 1.00 96.06 94 PHE A C 1
ATOM 783 O O . PHE A 1 94 ? 13.876 -6.424 -6.080 1.00 96.06 94 PHE A O 1
ATOM 790 N N . LEU A 1 95 ? 16.111 -6.694 -6.196 1.00 93.81 95 LEU A N 1
ATOM 791 C CA . LEU A 1 95 ? 16.141 -8.056 -5.663 1.00 93.81 95 LEU A CA 1
ATOM 792 C C . LEU A 1 95 ? 15.608 -8.170 -4.234 1.00 93.81 95 LEU A C 1
ATOM 794 O O . LEU A 1 95 ? 14.919 -9.136 -3.928 1.00 93.81 95 LEU A O 1
ATOM 798 N N . ALA A 1 96 ? 15.860 -7.172 -3.382 1.00 93.25 96 ALA A N 1
ATOM 799 C CA . ALA A 1 96 ? 15.518 -7.248 -1.959 1.00 93.25 96 ALA A CA 1
ATOM 800 C C . ALA A 1 96 ? 14.016 -7.461 -1.693 1.00 93.25 96 ALA A C 1
ATOM 802 O O . ALA A 1 96 ? 13.655 -8.060 -0.689 1.00 93.25 96 ALA A O 1
ATOM 803 N N . THR A 1 97 ? 13.143 -6.999 -2.590 1.00 94.44 97 THR A N 1
ATOM 804 C CA . THR A 1 97 ? 11.689 -7.226 -2.517 1.00 94.44 97 THR A CA 1
ATOM 805 C C . THR A 1 97 ? 11.147 -7.929 -3.764 1.00 94.44 97 THR A C 1
ATOM 807 O O . THR A 1 97 ? 9.935 -7.995 -3.951 1.00 94.44 97 THR A O 1
ATOM 810 N N . ASN A 1 98 ? 12.022 -8.449 -4.632 1.00 95.06 98 ASN A N 1
ATOM 811 C CA . ASN A 1 98 ? 11.680 -8.967 -5.961 1.00 95.06 98 ASN A CA 1
ATOM 812 C C . ASN A 1 98 ? 10.749 -8.028 -6.763 1.00 95.06 98 ASN A C 1
ATOM 814 O O . ASN A 1 98 ? 9.805 -8.465 -7.423 1.00 95.06 98 ASN A O 1
ATOM 818 N N . THR A 1 99 ? 10.972 -6.715 -6.662 1.00 96.06 99 THR A N 1
ATOM 819 C CA . THR A 1 99 ? 10.133 -5.706 -7.322 1.00 96.06 99 THR A CA 1
ATOM 820 C C . THR A 1 99 ? 10.709 -5.347 -8.685 1.00 96.06 99 THR A C 1
ATOM 822 O O . THR A 1 99 ? 11.894 -5.035 -8.814 1.00 96.06 99 THR A O 1
ATOM 825 N N . ARG A 1 100 ? 9.859 -5.344 -9.713 1.00 96.75 100 ARG A N 1
ATOM 826 C CA . ARG A 1 100 ? 10.223 -4.925 -11.073 1.00 96.75 100 ARG A CA 1
ATOM 827 C C . ARG A 1 100 ? 9.890 -3.458 -11.311 1.00 96.75 100 ARG A C 1
ATOM 829 O O . ARG A 1 100 ? 8.787 -3.012 -11.016 1.00 96.75 100 ARG A O 1
ATOM 836 N N . PHE A 1 101 ? 10.820 -2.728 -11.902 1.00 97.81 101 PHE A N 1
ATOM 837 C CA . PHE A 1 101 ? 10.654 -1.335 -12.287 1.00 97.81 101 PHE A CA 1
ATOM 838 C C . PHE A 1 101 ? 10.545 -1.200 -13.798 1.00 97.81 101 PHE A C 1
ATOM 840 O O . PHE A 1 101 ? 11.350 -1.752 -14.550 1.00 97.81 101 PHE A O 1
ATOM 847 N N . TYR A 1 102 ? 9.580 -0.401 -14.229 1.00 97.75 102 TYR A N 1
ATOM 848 C CA . TYR A 1 102 ? 9.415 0.013 -15.612 1.00 97.75 102 TYR A CA 1
ATOM 849 C C . TYR A 1 102 ? 9.409 1.535 -15.668 1.00 97.75 102 TYR A C 1
ATOM 851 O O . TYR A 1 102 ? 8.793 2.176 -14.821 1.00 97.75 102 TYR A O 1
ATOM 859 N N . PHE A 1 103 ? 10.041 2.116 -16.680 1.00 97.56 103 PHE A N 1
ATOM 860 C CA . PHE A 1 103 ? 9.937 3.550 -16.955 1.00 97.56 103 PHE A CA 1
ATOM 861 C C . PHE A 1 103 ? 9.099 3.738 -18.204 1.00 97.56 103 PHE A C 1
ATOM 863 O O . PHE A 1 103 ? 9.310 3.031 -19.190 1.00 97.56 103 PHE A O 1
ATOM 870 N N . THR A 1 104 ? 8.136 4.654 -18.164 1.00 96.50 104 THR A N 1
ATOM 871 C CA . THR A 1 104 ? 7.131 4.778 -19.223 1.00 96.50 104 THR A CA 1
ATOM 872 C C . THR A 1 104 ? 6.783 6.224 -19.553 1.00 96.50 104 THR A C 1
ATOM 874 O O . THR A 1 104 ? 6.895 7.116 -18.718 1.00 96.50 104 THR A O 1
ATOM 877 N N . LYS A 1 105 ? 6.357 6.462 -20.793 1.00 95.69 105 LYS A N 1
ATOM 878 C CA . LYS A 1 105 ? 5.762 7.726 -21.254 1.00 95.69 105 LYS A CA 1
ATOM 879 C C . LYS A 1 105 ? 4.257 7.800 -20.994 1.00 95.69 105 LYS A C 1
ATOM 881 O O . LYS A 1 105 ? 3.653 8.841 -21.253 1.00 95.69 105 LYS A O 1
ATOM 886 N N . ASP A 1 106 ? 3.661 6.703 -20.541 1.00 91.38 106 ASP A N 1
ATOM 887 C CA . ASP A 1 106 ? 2.233 6.611 -20.284 1.00 91.38 106 ASP A CA 1
ATOM 888 C C . ASP A 1 106 ? 1.847 7.495 -19.097 1.00 91.38 106 ASP A C 1
ATOM 890 O O . ASP A 1 106 ? 2.564 7.578 -18.096 1.00 91.38 106 ASP A O 1
ATOM 894 N N . LYS A 1 107 ? 0.686 8.143 -19.208 1.00 88.25 107 LYS A N 1
ATOM 895 C CA . LYS A 1 107 ? 0.093 8.910 -18.114 1.00 88.25 107 LYS A CA 1
ATOM 896 C C . LYS A 1 107 ? -0.904 8.019 -17.382 1.00 88.25 107 LYS A C 1
ATOM 898 O O . LYS A 1 107 ? -1.835 7.550 -18.037 1.00 88.25 107 LYS A O 1
ATOM 903 N N . PRO A 1 108 ? -0.722 7.772 -16.079 1.00 89.00 108 PRO A N 1
ATOM 904 C CA . PRO A 1 108 ? -1.631 6.913 -15.343 1.00 89.00 108 PRO A CA 1
ATOM 905 C C . PRO A 1 108 ? -2.958 7.603 -15.042 1.00 89.00 108 PRO A C 1
ATOM 907 O O . PRO A 1 108 ? -3.020 8.826 -14.878 1.00 89.00 108 PRO A O 1
ATOM 910 N N . ASP A 1 109 ? -4.003 6.794 -14.895 1.00 87.94 109 ASP A N 1
ATOM 911 C CA . ASP A 1 109 ? -5.260 7.241 -14.307 1.00 87.94 109 ASP A CA 1
ATOM 912 C C . ASP A 1 109 ? -5.096 7.464 -12.793 1.00 87.94 109 ASP A C 1
ATOM 914 O O . ASP A 1 109 ? -4.245 6.865 -12.121 1.00 87.94 109 ASP A O 1
ATOM 918 N N . SER A 1 110 ? -5.944 8.318 -12.215 1.00 85.62 110 SER A N 1
ATOM 919 C CA . SER A 1 110 ? -5.896 8.635 -10.779 1.00 85.62 110 SER A CA 1
ATOM 920 C C . SER A 1 110 ? -6.172 7.421 -9.883 1.00 85.62 110 SER A C 1
ATOM 922 O O . SER A 1 110 ? -5.652 7.351 -8.768 1.00 85.62 110 SER A O 1
ATOM 924 N N . SER A 1 111 ? -6.947 6.446 -10.369 1.00 86.75 111 SER A N 1
ATOM 925 C CA . SER A 1 111 ? -7.227 5.184 -9.675 1.00 86.75 111 SER A CA 1
ATOM 926 C C . SER A 1 111 ? -6.013 4.255 -9.600 1.00 86.75 111 SER A C 1
ATOM 928 O O . SER A 1 111 ? -5.913 3.491 -8.649 1.00 86.75 111 SER A O 1
ATOM 930 N N . GLN A 1 112 ? -5.074 4.356 -10.544 1.00 89.25 112 GLN A N 1
ATOM 931 C CA . GLN A 1 112 ? -3.890 3.490 -10.641 1.00 89.25 112 GLN A CA 1
ATOM 932 C C . GLN A 1 112 ? -2.647 4.089 -9.966 1.00 89.25 112 GLN A C 1
ATOM 934 O O . GLN A 1 112 ? -1.576 3.474 -9.947 1.00 89.25 112 GLN A O 1
ATOM 939 N N . THR A 1 113 ? -2.774 5.307 -9.438 1.00 92.88 113 THR A N 1
ATOM 940 C CA . THR A 1 113 ? -1.661 6.081 -8.890 1.00 92.88 113 THR A CA 1
ATOM 941 C C . THR A 1 113 ? -1.708 6.096 -7.368 1.00 92.88 113 THR A C 1
ATOM 943 O O . THR A 1 113 ? -2.734 6.438 -6.775 1.00 92.88 113 THR A O 1
ATOM 946 N N . LEU A 1 114 ? -0.586 5.758 -6.736 1.00 94.31 114 LEU A N 1
ATOM 947 C CA . LEU A 1 114 ? -0.365 5.878 -5.301 1.00 94.31 114 LEU A CA 1
ATOM 948 C C . LEU A 1 114 ? 0.134 7.286 -4.967 1.00 94.31 114 LEU A C 1
ATOM 950 O O . LEU A 1 114 ? 1.176 7.702 -5.474 1.00 94.31 114 LEU A O 1
ATOM 954 N N . THR A 1 115 ? -0.603 7.987 -4.108 1.00 94.69 115 THR A N 1
ATOM 955 C CA . THR A 1 115 ? -0.260 9.328 -3.614 1.00 94.69 115 THR A CA 1
ATOM 956 C C . THR A 1 115 ? 0.271 9.296 -2.181 1.00 94.69 115 THR A C 1
ATOM 958 O O . THR A 1 115 ? 0.160 8.285 -1.482 1.00 94.69 115 THR A O 1
ATOM 961 N N . GLU A 1 116 ? 0.812 10.421 -1.711 1.00 95.62 116 GLU A N 1
ATOM 962 C CA . GLU A 1 116 ? 1.208 10.616 -0.310 1.00 95.62 116 GLU A CA 1
ATOM 963 C C . GLU A 1 116 ? 0.061 10.319 0.674 1.00 95.62 116 GLU A C 1
ATOM 965 O O . GLU A 1 116 ? 0.263 9.572 1.629 1.00 95.62 116 GLU A O 1
ATOM 970 N N . GLN A 1 117 ? -1.157 10.799 0.399 1.00 93.94 117 GLN A N 1
ATOM 971 C CA . GLN A 1 117 ? -2.321 10.608 1.278 1.00 93.94 117 GLN A CA 1
ATOM 972 C C . GLN A 1 117 ? -2.760 9.144 1.356 1.00 93.94 117 GLN A C 1
ATOM 974 O O . GLN A 1 117 ? -3.119 8.630 2.422 1.00 93.94 117 GLN A O 1
ATOM 979 N N . ASP A 1 118 ? -2.711 8.455 0.217 1.00 93.94 118 ASP A N 1
ATOM 980 C CA . ASP A 1 118 ? -2.989 7.025 0.161 1.00 93.94 118 ASP A CA 1
ATOM 981 C C . ASP A 1 118 ? -1.977 6.250 1.007 1.00 93.94 118 ASP A C 1
ATOM 983 O O . ASP A 1 118 ? -2.331 5.391 1.816 1.00 93.94 118 ASP A O 1
ATOM 987 N N . PHE A 1 119 ? -0.696 6.574 0.848 1.00 94.31 119 PHE A N 1
ATOM 988 C CA . PHE A 1 119 ? 0.362 5.892 1.568 1.00 94.31 119 PHE A CA 1
ATOM 989 C C . PHE A 1 119 ? 0.333 6.198 3.066 1.00 94.31 119 PHE A C 1
ATOM 991 O O . PHE A 1 119 ? 0.519 5.288 3.871 1.00 94.31 119 PHE A O 1
ATOM 998 N N . ALA A 1 120 ? 0.001 7.429 3.460 1.00 94.00 120 ALA A N 1
ATOM 999 C CA . ALA A 1 120 ? -0.250 7.790 4.852 1.00 94.00 120 ALA A CA 1
ATOM 1000 C C . ALA A 1 120 ? -1.389 6.952 5.457 1.00 94.00 120 ALA A C 1
ATOM 1002 O O . ALA A 1 120 ? -1.271 6.461 6.583 1.00 94.00 120 ALA A O 1
ATOM 1003 N N . THR A 1 121 ? -2.454 6.704 4.686 1.00 92.25 121 THR A N 1
ATOM 1004 C CA . THR A 1 121 ? -3.551 5.817 5.099 1.00 92.25 121 THR A CA 1
ATOM 1005 C C . THR A 1 121 ? -3.041 4.397 5.348 1.00 92.25 121 THR A C 1
ATOM 1007 O O . THR A 1 121 ? -3.323 3.832 6.404 1.00 92.25 121 THR A O 1
ATOM 1010 N N . ILE A 1 122 ? -2.229 3.836 4.445 1.00 91.88 122 ILE A N 1
ATOM 1011 C CA . ILE A 1 122 ? -1.630 2.501 4.626 1.00 91.88 122 ILE A CA 1
ATOM 1012 C C . ILE A 1 122 ? -0.703 2.468 5.850 1.00 91.88 122 ILE A C 1
ATOM 1014 O O . ILE A 1 122 ? -0.798 1.552 6.667 1.00 91.88 122 ILE A O 1
ATOM 1018 N N . CYS A 1 123 ? 0.162 3.468 6.019 1.00 91.56 123 CYS A N 1
ATOM 1019 C CA . CYS A 1 123 ? 1.073 3.564 7.159 1.00 91.56 123 CYS A CA 1
ATOM 1020 C C . CYS A 1 123 ? 0.326 3.617 8.495 1.00 91.56 123 CYS A C 1
ATOM 1022 O O . CYS A 1 123 ? 0.724 2.930 9.434 1.00 91.56 123 CYS A O 1
ATOM 1024 N N . SER A 1 124 ? -0.805 4.328 8.564 1.00 91.56 124 SER A N 1
ATOM 1025 C CA . SER A 1 124 ? -1.632 4.375 9.777 1.00 91.56 124 SER A CA 1
ATOM 1026 C C . SER A 1 124 ? -2.185 3.002 10.190 1.00 91.56 124 SER A C 1
ATOM 1028 O O . SER A 1 124 ? -2.399 2.751 11.372 1.00 91.56 124 SER A O 1
ATOM 1030 N N . LEU A 1 125 ? -2.379 2.081 9.237 1.00 91.06 125 LEU A N 1
ATOM 1031 C CA . LEU A 1 125 ? -2.826 0.712 9.517 1.00 91.06 125 LEU A CA 1
ATOM 1032 C C . LEU A 1 125 ? -1.702 -0.168 10.076 1.00 91.06 125 LEU A C 1
ATOM 1034 O O . LEU A 1 125 ? -1.981 -1.154 10.761 1.00 91.06 125 LEU A O 1
ATOM 1038 N N . ARG A 1 126 ? -0.441 0.168 9.780 1.00 90.06 126 ARG A N 1
ATOM 1039 C CA . ARG A 1 126 ? 0.744 -0.551 10.266 1.00 90.06 126 ARG A CA 1
ATOM 1040 C C . ARG A 1 126 ? 1.050 -0.234 11.728 1.00 90.06 126 ARG A C 1
ATOM 1042 O O . ARG A 1 126 ? 1.612 -1.079 12.422 1.00 90.06 126 ARG A O 1
ATOM 1049 N N . GLU A 1 127 ? 0.700 0.958 12.195 1.00 88.31 127 GLU A N 1
ATOM 1050 C CA . GLU A 1 127 ? 0.951 1.386 13.570 1.00 88.31 127 GLU A CA 1
ATOM 1051 C C . GLU A 1 127 ? 0.138 0.546 14.562 1.00 88.31 127 GLU A C 1
ATOM 1053 O O . GLU A 1 127 ? -1.089 0.490 14.498 1.00 88.31 127 GLU A O 1
ATOM 1058 N N . THR A 1 128 ? 0.823 -0.125 15.493 1.00 82.88 128 THR A N 1
ATOM 1059 C CA . THR A 1 128 ? 0.152 -0.895 16.544 1.00 82.88 128 THR A CA 1
ATOM 1060 C C . THR A 1 128 ? -0.532 0.065 17.518 1.00 82.88 128 THR A C 1
ATOM 1062 O O . THR A 1 128 ? 0.165 0.859 18.158 1.00 82.88 128 THR A O 1
ATOM 1065 N N . PRO A 1 129 ? -1.866 -0.014 17.693 1.00 85.19 129 PRO A N 1
ATOM 1066 C CA . PRO A 1 129 ? -2.558 0.830 18.657 1.00 85.19 129 PRO A CA 1
ATOM 1067 C C . PRO A 1 129 ? -2.030 0.591 20.075 1.00 85.19 129 PRO A C 1
ATOM 1069 O O . PRO A 1 129 ? -1.788 -0.548 20.484 1.00 85.19 129 PRO A O 1
ATOM 1072 N N . VAL A 1 130 ? -1.847 1.671 20.832 1.00 86.50 130 VAL A N 1
ATOM 1073 C CA . VAL A 1 130 ? -1.388 1.592 22.221 1.00 86.50 130 VAL A CA 1
ATOM 1074 C C . VAL A 1 130 ? -2.567 1.234 23.114 1.00 86.50 130 VAL A C 1
ATOM 1076 O O . VAL A 1 130 ? -3.621 1.865 23.059 1.00 86.50 130 VAL A O 1
ATOM 1079 N N . MET A 1 131 ? -2.376 0.233 23.971 1.00 84.69 131 MET A N 1
ATOM 1080 C CA . MET A 1 131 ? -3.384 -0.141 24.951 1.00 84.69 131 MET A CA 1
ATOM 1081 C C . MET A 1 131 ? -3.647 1.016 25.922 1.00 84.69 131 MET A C 1
ATOM 1083 O O . MET A 1 131 ? -2.726 1.537 26.547 1.00 84.69 131 MET A O 1
ATOM 1087 N N . LEU A 1 132 ? -4.917 1.372 26.099 1.00 87.56 132 LEU A N 1
ATOM 1088 C CA . LEU A 1 132 ? -5.313 2.412 27.042 1.00 87.56 132 LEU A CA 1
ATOM 1089 C C . LEU A 1 132 ? -5.350 1.858 28.472 1.00 87.56 132 LEU A C 1
ATOM 1091 O O . LEU A 1 132 ? -6.182 1.006 28.811 1.00 87.56 132 LEU A O 1
ATOM 1095 N N . ASP A 1 133 ? -4.470 2.385 29.328 1.00 87.56 133 ASP A N 1
ATOM 1096 C CA . ASP A 1 133 ? -4.356 1.982 30.734 1.00 87.56 133 ASP A CA 1
ATOM 1097 C C . ASP A 1 133 ? -5.675 2.133 31.495 1.00 87.56 133 ASP A C 1
ATOM 1099 O O . ASP A 1 133 ? -5.988 1.301 32.349 1.00 87.56 133 ASP A O 1
ATOM 1103 N N . GLU A 1 134 ? -6.476 3.141 31.146 1.00 88.31 134 GLU A N 1
ATOM 1104 C CA . GLU A 1 134 ? -7.761 3.451 31.771 1.00 88.31 134 GLU A CA 1
ATOM 1105 C C . GLU A 1 134 ? -8.721 2.249 31.784 1.00 88.31 134 GLU A C 1
ATOM 1107 O O . GLU A 1 134 ? -9.271 1.903 32.832 1.00 88.31 134 GLU A O 1
ATOM 1112 N N . VAL A 1 135 ? -8.850 1.531 30.662 1.00 87.44 135 VAL A N 1
ATOM 1113 C CA . VAL A 1 135 ? -9.722 0.343 30.568 1.00 87.44 135 VAL A CA 1
ATOM 1114 C C . VAL A 1 135 ? -9.174 -0.808 31.406 1.00 87.44 135 VAL A C 1
ATOM 1116 O O . VAL A 1 135 ? -9.923 -1.530 32.074 1.00 87.44 135 VAL A O 1
ATOM 1119 N N . SER A 1 136 ? -7.849 -0.970 31.418 1.00 85.75 136 SER A N 1
ATOM 1120 C CA . SER A 1 136 ? -7.190 -2.009 32.209 1.00 85.75 136 SER A CA 1
ATOM 1121 C C . SER A 1 136 ? -7.370 -1.774 33.717 1.00 85.75 136 SER A C 1
ATOM 1123 O O . SER A 1 136 ? -7.665 -2.711 34.469 1.00 85.75 136 SER A O 1
ATOM 1125 N N . LEU A 1 137 ? -7.246 -0.518 34.157 1.00 87.12 137 LEU A N 1
ATOM 1126 C CA . LEU A 1 137 ? -7.425 -0.088 35.540 1.00 87.12 137 LEU A CA 1
ATOM 1127 C C . LEU A 1 137 ? -8.887 -0.229 35.961 1.00 87.12 137 LEU A C 1
ATOM 1129 O O . LEU A 1 137 ? -9.161 -0.789 37.026 1.00 87.12 137 LEU A O 1
ATOM 1133 N N . TYR A 1 138 ? -9.820 0.172 35.094 1.00 86.75 138 TYR A N 1
ATOM 1134 C CA . TYR A 1 138 ? -11.254 -0.009 35.300 1.00 86.75 138 TYR A CA 1
ATOM 1135 C C . TYR A 1 138 ? -11.617 -1.485 35.529 1.00 86.75 138 TYR A C 1
ATOM 1137 O O . TYR A 1 138 ? -12.280 -1.828 36.512 1.00 86.75 138 TYR A O 1
ATOM 1145 N N . LEU A 1 139 ? -11.128 -2.395 34.682 1.00 85.69 139 LEU A N 1
ATOM 1146 C CA . LEU A 1 139 ? -11.400 -3.829 34.817 1.00 85.69 139 LEU A CA 1
ATOM 1147 C C . LEU A 1 139 ? -10.811 -4.439 36.096 1.00 85.69 139 LEU A C 1
ATOM 1149 O O . LEU A 1 139 ? -11.449 -5.303 36.713 1.00 85.69 139 LEU A O 1
ATOM 1153 N N . LYS A 1 140 ? -9.618 -3.995 36.512 1.00 86.00 140 LYS A N 1
ATOM 1154 C CA . LYS A 1 140 ? -8.998 -4.401 37.784 1.00 86.00 140 LYS A CA 1
ATOM 1155 C C . LYS A 1 140 ? -9.822 -3.920 38.980 1.00 86.00 140 LYS A C 1
ATOM 1157 O O . LYS A 1 140 ? -10.110 -4.720 39.869 1.00 86.00 140 LYS A O 1
ATOM 1162 N N . ALA A 1 141 ? -10.254 -2.659 38.978 1.00 83.94 141 ALA A N 1
ATOM 1163 C CA . ALA A 1 141 ? -11.095 -2.094 40.033 1.00 83.94 141 ALA A CA 1
ATOM 1164 C C . ALA A 1 141 ? -12.447 -2.821 40.136 1.00 83.94 141 ALA A C 1
ATOM 1166 O O . ALA A 1 141 ? -12.878 -3.200 41.226 1.00 83.94 141 ALA A O 1
ATOM 1167 N N . LYS A 1 142 ? -13.077 -3.117 38.992 1.00 78.62 142 LYS A N 1
ATOM 1168 C CA . LYS A 1 142 ? -14.366 -3.817 38.927 1.00 78.62 142 LYS A CA 1
ATOM 1169 C C . LYS A 1 142 ? -14.302 -5.255 39.444 1.00 78.62 142 LYS A C 1
ATOM 1171 O O . LYS A 1 142 ? -15.260 -5.716 40.055 1.00 78.62 142 LYS A O 1
ATOM 1176 N N . LYS A 1 143 ? -13.175 -5.958 39.268 1.00 78.50 143 LYS A N 1
ATOM 1177 C CA . LYS A 1 143 ? -12.971 -7.308 39.832 1.00 78.50 143 LYS A CA 1
ATOM 1178 C C . LYS A 1 143 ? -13.013 -7.318 41.369 1.00 78.50 143 LYS A C 1
ATOM 1180 O O . LYS A 1 143 ? -13.417 -8.319 41.954 1.00 78.50 143 LYS A O 1
ATOM 1185 N N . ASN A 1 144 ? -12.620 -6.215 42.005 1.00 71.19 144 ASN A N 1
ATOM 1186 C CA . ASN A 1 144 ? -12.520 -6.096 43.462 1.00 71.19 144 ASN A CA 1
ATOM 1187 C C . ASN A 1 144 ? -13.773 -5.478 44.113 1.00 71.19 144 ASN A C 1
ATOM 1189 O O . ASN A 1 144 ? -13.915 -5.528 45.333 1.00 71.19 144 ASN A O 1
ATOM 1193 N N . SER A 1 145 ? -14.691 -4.920 43.319 1.00 66.62 145 SER A N 1
ATOM 1194 C CA . SER A 1 145 ? -15.919 -4.280 43.797 1.00 66.62 145 SER A CA 1
ATOM 1195 C C . SER A 1 145 ? -17.072 -5.288 43.904 1.00 66.62 145 SER A C 1
ATOM 1197 O O . SER A 1 145 ? -17.500 -5.879 42.910 1.00 66.62 145 SER A O 1
ATOM 1199 N N . LYS A 1 146 ? -17.602 -5.498 45.117 1.00 55.69 146 LYS A N 1
ATOM 1200 C CA . LYS A 1 146 ? -18.867 -6.224 45.331 1.00 55.69 146 LYS A CA 1
ATOM 1201 C C . LYS A 1 146 ? -20.039 -5.262 45.133 1.00 55.69 146 LYS A C 1
ATOM 1203 O O . LYS A 1 146 ? -20.006 -4.166 45.674 1.00 55.69 146 LYS A O 1
ATOM 1208 N N . LYS A 1 147 ? -21.057 -5.718 44.384 1.00 57.56 147 LYS A N 1
ATOM 1209 C CA . LYS A 1 147 ? -22.346 -5.070 44.049 1.00 57.56 147 LYS A CA 1
ATOM 1210 C C . LYS A 1 147 ? -22.744 -3.919 44.996 1.00 57.56 147 LYS A C 1
ATOM 1212 O O . LYS A 1 147 ? -23.491 -4.132 45.945 1.00 57.56 147 LYS A O 1
ATOM 1217 N N . SER A 1 148 ? -22.258 -2.714 44.708 1.00 53.72 1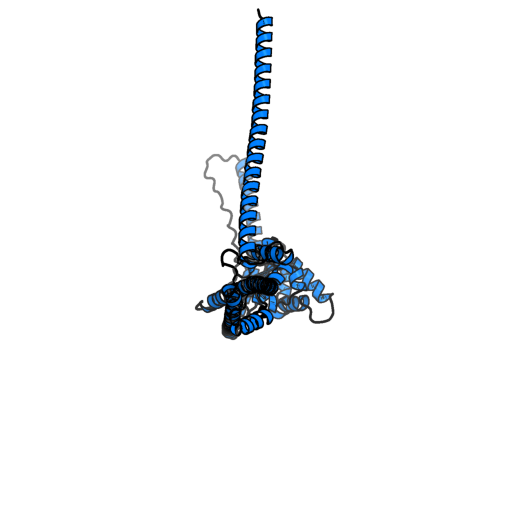48 SER A N 1
ATOM 1218 C CA . SER A 1 148 ? -22.801 -1.470 45.254 1.00 53.72 148 SER A CA 1
ATOM 1219 C C . SER A 1 148 ? -23.971 -1.024 44.381 1.00 53.72 148 SER A C 1
ATOM 1221 O O . SER A 1 148 ? -23.942 -1.247 43.166 1.00 53.72 148 SER A O 1
ATOM 1223 N N . ASN A 1 149 ? -24.972 -0.377 44.985 1.00 57.03 149 ASN A N 1
ATOM 1224 C CA . ASN A 1 149 ? -25.912 0.454 44.235 1.00 57.03 149 ASN A CA 1
ATOM 1225 C C . ASN A 1 149 ? -25.087 1.449 43.413 1.00 57.03 149 ASN A C 1
ATOM 1227 O O . ASN A 1 149 ? -24.250 2.161 43.972 1.00 57.03 149 ASN A O 1
ATOM 1231 N N . ARG A 1 150 ? -25.259 1.411 42.090 1.00 71.19 150 ARG A N 1
ATOM 1232 C CA . ARG A 1 150 ? -24.494 2.239 41.154 1.00 71.19 150 ARG A CA 1
ATOM 1233 C C . ARG A 1 150 ? -25.139 3.606 41.115 1.00 71.19 150 ARG A C 1
ATOM 1235 O O . ARG A 1 150 ? -26.341 3.701 40.879 1.00 71.19 150 ARG A O 1
ATOM 1242 N N . ASN A 1 151 ? -24.362 4.640 41.397 1.00 82.88 151 ASN A N 1
ATOM 1243 C CA . ASN A 1 151 ? -24.857 6.000 41.268 1.00 82.88 151 ASN A CA 1
ATOM 1244 C C . ASN A 1 151 ? -24.821 6.434 39.784 1.00 82.88 151 ASN A C 1
ATOM 1246 O O . ASN A 1 151 ? -24.250 5.758 38.926 1.00 82.88 151 ASN A O 1
ATOM 1250 N N . ARG A 1 152 ? -25.444 7.574 39.468 1.00 85.69 152 ARG A N 1
ATOM 1251 C CA . ARG A 1 152 ? -25.456 8.144 38.109 1.00 85.69 152 ARG A CA 1
ATOM 1252 C C . ARG A 1 152 ? -24.045 8.356 37.542 1.00 85.69 152 ARG A C 1
ATOM 1254 O O . ARG A 1 152 ? -23.822 8.143 36.356 1.00 85.69 152 ARG A O 1
ATOM 1261 N N . GLU A 1 153 ? -23.094 8.757 38.383 1.00 86.69 153 GLU A N 1
ATOM 1262 C CA . GLU A 1 153 ? -21.698 8.990 37.986 1.00 86.69 153 GLU A CA 1
ATOM 1263 C C . GLU A 1 153 ? -20.970 7.689 37.621 1.00 86.69 153 GLU A C 1
ATOM 1265 O O . GLU A 1 153 ? -20.190 7.660 36.670 1.00 86.69 153 GLU A O 1
ATOM 1270 N N . ASP A 1 154 ? -21.263 6.597 38.326 1.00 86.75 154 ASP A N 1
ATOM 1271 C CA . ASP A 1 154 ? -20.766 5.262 38.024 1.00 86.75 154 ASP A CA 1
ATOM 1272 C C . ASP A 1 154 ? -21.306 4.818 36.665 1.00 86.75 154 ASP A C 1
ATOM 1274 O O . ASP A 1 154 ? -20.531 4.349 35.839 1.00 86.75 154 ASP A O 1
ATOM 1278 N N . LEU A 1 155 ? -22.603 5.020 36.397 1.00 89.12 155 LEU A N 1
ATOM 1279 C CA . LEU A 1 155 ? -23.211 4.702 35.099 1.00 89.12 155 LEU A CA 1
ATOM 1280 C C . LEU A 1 155 ? -22.583 5.499 33.949 1.00 89.12 155 LEU A C 1
ATOM 1282 O O . LEU A 1 155 ? -22.270 4.915 32.913 1.00 89.12 155 LEU A O 1
ATOM 1286 N N . LEU A 1 156 ? -22.349 6.802 34.142 1.00 91.50 156 LEU A N 1
ATOM 1287 C CA . LEU A 1 156 ? -21.654 7.645 33.163 1.00 91.50 156 LEU A CA 1
ATOM 1288 C C . LEU A 1 156 ? -20.244 7.122 32.879 1.00 91.50 156 LEU A C 1
ATOM 1290 O O . LEU A 1 156 ? -19.895 6.909 31.721 1.00 91.50 156 LEU A O 1
ATOM 1294 N N . ARG A 1 157 ? -19.472 6.811 33.928 1.00 90.56 157 ARG A N 1
ATOM 1295 C CA . ARG A 1 157 ? -18.135 6.223 33.777 1.00 90.56 157 ARG A CA 1
ATOM 1296 C C . ARG A 1 157 ? -18.185 4.874 33.054 1.00 90.56 157 ARG A C 1
ATOM 1298 O O . ARG A 1 157 ? -17.307 4.578 32.252 1.00 90.56 157 ARG A O 1
ATOM 1305 N N . GLU A 1 158 ? -19.186 4.036 33.321 1.00 89.19 158 GLU A N 1
ATOM 1306 C CA . GLU A 1 158 ? -19.342 2.756 32.621 1.00 89.19 158 GLU A CA 1
ATOM 1307 C C . GLU A 1 158 ? -19.647 2.939 31.131 1.00 89.19 158 GLU A C 1
ATOM 1309 O O . GLU A 1 158 ? -19.079 2.218 30.308 1.00 89.19 158 GLU A O 1
ATOM 1314 N N . ILE A 1 159 ? -20.495 3.907 30.779 1.00 92.75 159 ILE A N 1
ATOM 1315 C CA . ILE A 1 159 ? -20.794 4.246 29.385 1.00 92.75 159 ILE A CA 1
ATOM 1316 C C . ILE A 1 159 ? -19.552 4.808 28.685 1.00 92.75 159 ILE A C 1
ATOM 1318 O O . ILE A 1 159 ? -19.246 4.367 27.578 1.00 92.75 159 ILE A O 1
ATOM 1322 N N . ASP A 1 160 ? -18.797 5.695 29.336 1.00 93.94 160 ASP A N 1
ATOM 1323 C CA . ASP A 1 160 ? -17.555 6.256 28.790 1.00 93.94 160 ASP A CA 1
ATOM 1324 C C . ASP A 1 160 ? -16.519 5.169 28.489 1.00 93.94 160 ASP A C 1
ATOM 1326 O O . ASP A 1 160 ? -15.959 5.128 27.393 1.00 93.94 160 ASP A O 1
ATOM 1330 N N . ILE A 1 161 ? -16.327 4.219 29.409 1.00 93.38 161 ILE A N 1
ATOM 1331 C CA . ILE A 1 161 ? -15.432 3.079 29.179 1.00 93.38 161 ILE A CA 1
ATOM 1332 C C . ILE A 1 161 ? -15.930 2.197 28.027 1.00 93.38 161 ILE A C 1
ATOM 1334 O O . ILE A 1 161 ? -15.109 1.696 27.255 1.00 93.38 161 ILE A O 1
ATOM 1338 N N . CYS A 1 162 ? -17.244 1.997 27.878 1.00 93.56 162 CYS A N 1
ATOM 1339 C CA . CYS A 1 162 ? -17.794 1.240 26.748 1.00 93.56 162 CYS A CA 1
ATOM 1340 C C . CYS A 1 162 ? -17.556 1.958 25.416 1.00 93.56 162 CYS A C 1
ATOM 1342 O O . CYS A 1 162 ? -17.101 1.324 24.467 1.00 93.56 162 CYS A O 1
ATOM 1344 N N . LEU A 1 163 ? -17.811 3.267 25.354 1.00 94.25 163 LEU A N 1
ATOM 1345 C CA . LEU A 1 163 ? -17.573 4.092 24.167 1.00 94.25 163 LEU A CA 1
ATOM 1346 C C . LEU A 1 163 ? -16.101 4.060 23.753 1.00 94.25 163 LEU A C 1
ATOM 1348 O O . LEU A 1 163 ? -15.791 3.767 22.599 1.00 94.25 163 LEU A O 1
ATOM 1352 N N . LEU A 1 164 ? -15.202 4.289 24.710 1.00 94.00 164 LEU A N 1
ATOM 1353 C CA . LEU A 1 164 ? -13.760 4.238 24.497 1.00 94.00 164 LEU A CA 1
ATOM 1354 C C . LEU A 1 164 ? -13.317 2.844 24.025 1.00 94.00 164 LEU A C 1
ATOM 1356 O O . LEU A 1 164 ? -12.558 2.719 23.068 1.00 94.00 164 LEU A O 1
ATOM 1360 N N . SER A 1 165 ? -13.851 1.781 24.635 1.00 94.31 165 SER A N 1
ATOM 1361 C CA . SER A 1 165 ? -13.552 0.402 24.228 1.00 94.31 165 SER A CA 1
ATOM 1362 C C . SER A 1 165 ? -14.016 0.099 22.802 1.00 94.31 165 SER A C 1
ATOM 1364 O O . SER A 1 165 ? -13.280 -0.537 22.055 1.00 94.31 165 SER A O 1
ATOM 1366 N N . LEU A 1 166 ? -15.206 0.557 22.400 1.00 94.25 166 LEU A N 1
ATOM 1367 C CA . LEU A 1 166 ? -15.729 0.360 21.043 1.00 94.25 166 LEU A CA 1
ATOM 1368 C C . LEU A 1 166 ? -14.877 1.075 19.988 1.00 94.25 166 LEU A C 1
ATOM 1370 O O . LEU A 1 166 ? -14.570 0.487 18.952 1.00 94.25 166 LEU A O 1
ATOM 1374 N N . GLN A 1 167 ? -14.460 2.314 20.263 1.00 92.81 167 GLN A N 1
ATOM 1375 C CA . GLN A 1 167 ? -13.594 3.086 19.367 1.00 92.81 167 GLN A CA 1
ATOM 1376 C C . GLN A 1 167 ? -12.226 2.418 19.178 1.00 92.81 167 GLN A C 1
ATOM 1378 O O . GLN A 1 167 ? -11.730 2.314 18.056 1.00 92.81 167 GLN A O 1
ATOM 1383 N N . GLU A 1 168 ? -11.625 1.919 20.260 1.00 93.00 168 GLU A N 1
ATOM 1384 C CA . GLU A 1 168 ? -10.343 1.215 20.178 1.00 93.00 168 GLU A CA 1
ATOM 1385 C C . GLU A 1 168 ? -10.467 -0.163 19.516 1.00 93.00 168 GLU A C 1
ATOM 1387 O O . GLU A 1 168 ? -9.575 -0.561 18.766 1.00 93.00 168 GLU A O 1
ATOM 1392 N N . ILE A 1 169 ? -11.586 -0.877 19.701 1.00 94.06 169 ILE A N 1
ATOM 1393 C CA . ILE A 1 169 ? -11.858 -2.132 18.980 1.00 94.06 169 ILE A CA 1
ATOM 1394 C C . ILE A 1 169 ? -11.883 -1.900 17.469 1.00 94.06 169 ILE A C 1
ATOM 1396 O O . ILE A 1 169 ? -11.332 -2.714 16.729 1.00 94.06 169 ILE A O 1
ATOM 1400 N N . GLU A 1 170 ? -12.479 -0.807 16.988 1.00 91.56 170 GLU A N 1
ATOM 1401 C CA . GLU A 1 170 ? -12.496 -0.503 15.555 1.00 91.56 170 GLU A CA 1
ATOM 1402 C C . GLU A 1 170 ? -11.075 -0.319 14.999 1.00 91.56 170 GLU A C 1
ATOM 1404 O O . GLU A 1 170 ? -10.719 -0.942 13.994 1.00 91.56 170 GLU A O 1
ATOM 1409 N N . LYS A 1 171 ? -10.235 0.471 15.680 1.00 91.81 171 LYS A N 1
ATOM 1410 C CA . LYS A 1 171 ? -8.826 0.674 15.300 1.00 91.81 171 LYS A CA 1
ATOM 1411 C C . LYS A 1 171 ? -8.043 -0.639 15.319 1.00 91.81 171 LYS A C 1
ATOM 1413 O O . LYS A 1 171 ? -7.346 -0.957 14.356 1.00 91.81 171 LYS A O 1
ATOM 1418 N N . LEU A 1 172 ? -8.200 -1.431 16.382 1.00 94.25 172 LEU A N 1
ATOM 1419 C CA . LEU A 1 172 ? -7.551 -2.735 16.516 1.00 94.25 172 LEU A CA 1
ATOM 1420 C C . LEU A 1 172 ? -8.006 -3.719 15.440 1.00 94.25 172 LEU A C 1
ATOM 1422 O O . LEU A 1 172 ? -7.176 -4.466 14.940 1.00 94.25 172 LEU A O 1
ATOM 1426 N N . ASN A 1 173 ? -9.281 -3.714 15.047 1.00 93.56 173 ASN A N 1
ATOM 1427 C CA . ASN A 1 173 ? -9.782 -4.566 13.968 1.00 93.56 173 ASN A CA 1
ATOM 1428 C C . ASN A 1 173 ? -9.187 -4.176 12.609 1.00 93.56 173 ASN A C 1
ATOM 1430 O O . ASN A 1 173 ? -8.825 -5.058 11.831 1.00 93.56 173 ASN A O 1
ATOM 1434 N N . ARG A 1 174 ? -9.032 -2.875 12.327 1.00 92.00 174 ARG A N 1
ATOM 1435 C CA . ARG A 1 174 ? -8.358 -2.403 11.104 1.00 92.00 174 ARG A CA 1
ATOM 1436 C C . ARG A 1 174 ? -6.888 -2.837 11.074 1.00 92.00 174 ARG A C 1
ATOM 1438 O O . ARG A 1 174 ? -6.453 -3.415 10.080 1.00 92.00 174 ARG A O 1
ATOM 1445 N N . HIS A 1 175 ? -6.159 -2.645 12.176 1.00 94.38 175 HIS A N 1
ATOM 1446 C CA . HIS A 1 175 ? -4.776 -3.117 12.320 1.00 94.38 175 HIS A CA 1
ATOM 1447 C C . HIS A 1 175 ? -4.677 -4.650 12.224 1.00 94.38 175 HIS A C 1
ATOM 1449 O O . HIS A 1 175 ? -3.823 -5.183 11.521 1.00 94.38 175 HIS A O 1
ATOM 1455 N N . HIS A 1 176 ? -5.599 -5.379 12.859 1.00 94.62 176 HIS A N 1
ATOM 1456 C CA . HIS A 1 176 ? -5.682 -6.837 12.779 1.00 94.62 176 HIS A CA 1
ATOM 1457 C C . HIS A 1 176 ? -5.837 -7.313 11.335 1.00 94.62 176 HIS A C 1
ATOM 1459 O O . HIS A 1 176 ? -5.113 -8.207 10.899 1.00 94.62 176 HIS A O 1
ATOM 1465 N N . HIS A 1 177 ? -6.752 -6.695 10.585 1.00 93.50 177 HIS A N 1
ATOM 1466 C CA . HIS A 1 177 ? -6.972 -7.035 9.187 1.00 93.50 177 HIS A CA 1
ATOM 1467 C C . HIS A 1 177 ? -5.742 -6.728 8.324 1.00 93.50 177 HIS A C 1
ATOM 1469 O O . HIS A 1 177 ? -5.372 -7.533 7.472 1.00 93.50 177 HIS A O 1
ATOM 1475 N N . TYR A 1 178 ? -5.067 -5.604 8.580 1.00 94.69 178 TYR A N 1
ATOM 1476 C CA . TYR A 1 178 ? -3.796 -5.274 7.939 1.00 94.69 178 TYR A CA 1
ATOM 1477 C C . TYR A 1 178 ? -2.728 -6.357 8.175 1.00 94.69 178 TYR A C 1
ATOM 1479 O O . TYR A 1 178 ? -2.130 -6.842 7.214 1.00 94.69 178 TYR A O 1
ATOM 1487 N N . LEU A 1 179 ? -2.530 -6.791 9.426 1.00 95.94 179 LEU A N 1
ATOM 1488 C CA . LEU A 1 179 ? -1.560 -7.841 9.764 1.00 95.94 179 LEU A CA 1
ATOM 1489 C C . LEU A 1 179 ? -1.903 -9.174 9.095 1.00 95.94 179 LEU A C 1
ATOM 1491 O O . LEU A 1 179 ? -1.014 -9.844 8.575 1.00 95.94 179 LEU A O 1
ATOM 1495 N N . GLN A 1 180 ? -3.186 -9.545 9.059 1.00 95.12 180 GLN A N 1
ATOM 1496 C CA . GLN A 1 180 ? -3.637 -10.740 8.342 1.00 95.12 180 GLN A CA 1
ATOM 1497 C C . GLN A 1 180 ? -3.289 -10.664 6.855 1.00 95.12 180 GLN A C 1
ATOM 1499 O O . GLN A 1 180 ? -2.736 -11.617 6.319 1.00 95.12 180 GLN A O 1
ATOM 1504 N N . LYS A 1 181 ? -3.543 -9.524 6.202 1.00 94.12 181 LYS A N 1
ATOM 1505 C CA . LYS A 1 181 ? -3.206 -9.327 4.784 1.00 94.12 181 LYS A CA 1
ATOM 1506 C C . LYS A 1 181 ? -1.703 -9.394 4.523 1.00 94.12 181 LYS A C 1
ATOM 1508 O O . LYS A 1 181 ? -1.292 -9.972 3.519 1.00 94.12 181 LYS A O 1
ATOM 1513 N N . LEU A 1 182 ? -0.885 -8.858 5.430 1.00 95.00 182 LEU A N 1
ATOM 1514 C CA . LEU A 1 182 ? 0.571 -8.984 5.356 1.00 95.00 182 LEU A CA 1
ATOM 1515 C C . LEU A 1 182 ? 1.019 -10.445 5.436 1.00 95.00 182 LEU A C 1
ATOM 1517 O O . LEU A 1 182 ? 1.779 -10.893 4.577 1.00 95.00 182 LEU A O 1
ATOM 1521 N N . ILE A 1 183 ? 0.511 -11.190 6.419 1.00 95.88 183 ILE A N 1
ATOM 1522 C CA . ILE A 1 183 ? 0.816 -12.614 6.591 1.00 95.88 183 ILE A CA 1
ATOM 1523 C C . ILE A 1 183 ? 0.375 -13.404 5.355 1.00 95.88 183 ILE A C 1
ATOM 1525 O O . ILE A 1 183 ? 1.184 -14.134 4.790 1.00 95.88 183 ILE A O 1
ATOM 1529 N N . GLU A 1 184 ? -0.863 -13.214 4.892 1.00 95.12 184 GLU A N 1
ATOM 1530 C CA . GLU A 1 184 ? -1.406 -13.870 3.696 1.00 95.12 184 GLU A CA 1
ATOM 1531 C C . GLU A 1 184 ? -0.512 -13.636 2.470 1.00 95.12 184 GLU A C 1
ATOM 1533 O O . GLU A 1 184 ? -0.168 -14.588 1.769 1.00 95.12 184 GLU A O 1
ATOM 1538 N N . GLN A 1 185 ? -0.085 -12.391 2.220 1.00 93.25 185 GLN A N 1
ATOM 1539 C CA . GLN A 1 185 ? 0.770 -12.071 1.076 1.00 93.25 185 GLN A CA 1
ATOM 1540 C C . GLN A 1 185 ? 2.150 -12.734 1.179 1.00 93.25 185 GLN A C 1
ATOM 1542 O O . GLN A 1 185 ? 2.631 -13.294 0.195 1.00 93.25 185 GLN A O 1
ATOM 1547 N N . ARG A 1 186 ? 2.803 -12.685 2.347 1.00 94.81 186 ARG A N 1
ATOM 1548 C CA . ARG A 1 186 ? 4.137 -13.285 2.533 1.00 94.81 186 ARG A CA 1
ATOM 1549 C C . ARG A 1 186 ? 4.085 -14.814 2.506 1.00 94.81 186 ARG A C 1
ATOM 1551 O O . ARG A 1 186 ? 4.944 -15.441 1.892 1.00 94.81 186 ARG A O 1
ATOM 1558 N N . GLN A 1 187 ? 3.054 -15.421 3.093 1.00 95.00 187 GLN A N 1
ATOM 1559 C CA . GLN A 1 187 ? 2.834 -16.869 3.034 1.00 95.00 187 GLN A CA 1
ATOM 1560 C C . GLN A 1 187 ? 2.556 -17.339 1.605 1.00 95.00 187 GLN A C 1
ATOM 1562 O O . GLN A 1 187 ? 3.092 -18.366 1.194 1.00 95.00 187 GLN A O 1
ATOM 1567 N N . ALA A 1 188 ? 1.780 -16.576 0.826 1.00 93.88 188 ALA A N 1
ATOM 1568 C CA . ALA A 1 188 ? 1.543 -16.882 -0.581 1.00 93.88 188 ALA A CA 1
ATOM 1569 C C . ALA A 1 188 ? 2.859 -16.932 -1.373 1.00 93.88 188 ALA A C 1
ATOM 1571 O O . ALA A 1 188 ? 3.056 -17.865 -2.147 1.00 93.88 188 ALA A O 1
ATOM 1572 N N . ILE A 1 189 ? 3.786 -16.000 -1.124 1.00 92.88 189 ILE A N 1
ATOM 1573 C CA . ILE A 1 189 ? 5.128 -16.015 -1.726 1.00 92.88 189 ILE A CA 1
ATOM 1574 C C . ILE A 1 189 ? 5.890 -17.282 -1.310 1.00 92.88 189 ILE A C 1
ATOM 1576 O O . ILE A 1 189 ? 6.351 -18.024 -2.172 1.00 92.88 189 ILE A O 1
ATOM 1580 N N . LEU A 1 190 ? 5.974 -17.576 -0.008 1.00 92.12 190 LEU A N 1
ATOM 1581 C CA . LEU A 1 190 ? 6.722 -18.735 0.501 1.00 92.12 190 LEU A CA 1
ATOM 1582 C C . LEU A 1 190 ? 6.153 -20.089 0.056 1.00 92.12 190 LEU A C 1
ATOM 1584 O O . LEU A 1 190 ? 6.906 -21.051 -0.058 1.00 92.12 190 LEU A O 1
ATOM 1588 N N . SER A 1 191 ? 4.845 -20.167 -0.197 1.00 92.00 191 SER A N 1
ATOM 1589 C CA . SER A 1 191 ? 4.177 -21.394 -0.649 1.00 92.00 191 SER A CA 1
ATOM 1590 C C . SER A 1 191 ? 4.528 -21.805 -2.084 1.00 92.00 191 SER A C 1
ATOM 1592 O O . SER A 1 191 ? 4.239 -22.932 -2.483 1.00 92.00 191 SER A O 1
ATOM 1594 N N . ARG A 1 192 ? 5.148 -20.912 -2.866 1.00 90.44 192 ARG A N 1
ATOM 1595 C CA . ARG A 1 192 ? 5.603 -21.204 -4.230 1.00 90.44 192 ARG A CA 1
ATOM 1596 C C . ARG A 1 192 ? 6.903 -22.014 -4.164 1.00 90.44 192 ARG A C 1
ATOM 1598 O O . ARG A 1 192 ? 7.840 -21.618 -3.466 1.00 90.44 192 ARG A O 1
ATOM 1605 N N . GLU A 1 193 ? 6.953 -23.127 -4.904 1.00 76.38 193 GLU A N 1
ATOM 1606 C CA . GLU A 1 193 ? 8.116 -24.032 -4.940 1.00 76.38 193 GLU A CA 1
ATOM 1607 C C . GLU A 1 193 ? 9.387 -23.264 -5.329 1.00 76.38 193 GLU A C 1
ATOM 1609 O O . GLU A 1 193 ? 10.316 -23.184 -4.527 1.00 76.38 193 GLU A O 1
ATOM 1614 N N . ASP A 1 194 ? 9.354 -22.542 -6.452 1.00 81.31 194 ASP A N 1
ATOM 1615 C CA . ASP A 1 194 ? 10.462 -21.713 -6.930 1.00 81.31 194 ASP A CA 1
ATOM 1616 C C . ASP A 1 194 ? 10.038 -20.244 -7.062 1.00 81.31 194 ASP A C 1
ATOM 1618 O O . ASP A 1 194 ? 9.473 -19.816 -8.072 1.00 81.31 194 ASP A O 1
ATOM 1622 N N . VAL A 1 195 ? 10.300 -19.443 -6.025 1.00 84.81 195 VAL A N 1
ATOM 1623 C CA . VAL A 1 195 ? 10.199 -17.983 -6.139 1.00 84.81 195 VAL A CA 1
ATOM 1624 C C . VAL A 1 195 ? 11.412 -17.486 -6.910 1.00 84.81 195 VAL A C 1
ATOM 1626 O O . VAL A 1 195 ? 12.529 -17.483 -6.392 1.00 84.81 195 VAL A O 1
ATOM 1629 N N . LEU A 1 196 ? 11.178 -17.092 -8.157 1.00 91.88 196 LE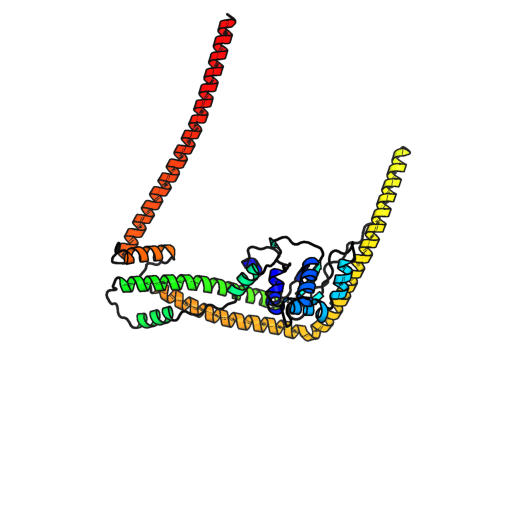U A N 1
ATOM 1630 C CA . LEU A 1 196 ? 12.166 -16.498 -9.046 1.00 91.88 196 LEU A CA 1
ATOM 1631 C C . LEU A 1 196 ? 11.690 -15.110 -9.486 1.00 91.88 196 LEU A C 1
ATOM 1633 O O . LEU A 1 196 ? 10.478 -14.864 -9.555 1.00 91.88 196 LEU A O 1
ATOM 1637 N N . PRO A 1 197 ? 12.616 -14.206 -9.840 1.00 92.62 197 PRO A N 1
ATOM 1638 C CA . PRO A 1 197 ? 12.269 -13.001 -10.570 1.00 92.62 197 PRO A CA 1
ATOM 1639 C C . PRO A 1 197 ? 11.476 -13.360 -11.830 1.00 92.62 197 PRO A C 1
ATOM 1641 O O . PRO A 1 197 ? 11.778 -14.338 -12.517 1.00 92.62 197 PRO A O 1
ATOM 1644 N N . ALA A 1 198 ? 10.439 -12.579 -12.125 1.00 92.62 198 ALA A N 1
ATOM 1645 C CA . ALA A 1 198 ? 9.601 -12.829 -13.291 1.00 92.62 198 ALA A CA 1
ATOM 1646 C C . ALA A 1 198 ? 10.332 -12.469 -14.592 1.00 92.62 198 ALA A C 1
ATOM 1648 O O . ALA A 1 198 ? 11.059 -11.472 -14.653 1.00 92.62 198 ALA A O 1
ATOM 1649 N N . GLU A 1 199 ? 10.094 -13.255 -15.639 1.00 93.94 199 GLU A N 1
ATOM 1650 C CA . GLU A 1 199 ? 10.623 -12.992 -16.977 1.00 93.94 199 GLU A CA 1
ATOM 1651 C C . GLU A 1 199 ? 10.117 -11.649 -17.544 1.00 93.94 199 GLU A C 1
ATOM 1653 O O . GLU A 1 199 ? 9.039 -11.173 -17.162 1.00 93.94 199 GLU A O 1
ATOM 1658 N N . PRO A 1 200 ? 10.870 -11.022 -18.467 1.00 94.00 200 PRO A N 1
ATOM 1659 C CA . PRO A 1 200 ? 10.404 -9.855 -19.205 1.00 94.00 200 PRO A CA 1
ATOM 1660 C C . PRO A 1 200 ? 9.109 -10.142 -19.982 1.00 94.00 200 PRO A C 1
ATOM 1662 O O . PRO A 1 200 ? 9.042 -11.059 -20.796 1.00 94.00 200 PRO A O 1
ATOM 1665 N N . ASP A 1 201 ? 8.096 -9.308 -19.770 1.00 89.00 201 ASP A N 1
ATOM 1666 C CA . ASP A 1 201 ? 6.720 -9.475 -20.256 1.00 89.00 201 ASP A CA 1
ATOM 1667 C C . ASP A 1 201 ? 6.398 -8.678 -21.534 1.00 89.00 201 ASP A C 1
ATOM 1669 O O . ASP A 1 201 ? 5.436 -8.976 -22.238 1.00 89.00 201 ASP A O 1
ATOM 1673 N N . ASN A 1 202 ? 7.229 -7.698 -21.890 1.00 83.38 202 ASN A N 1
ATOM 1674 C CA . ASN A 1 202 ? 6.995 -6.786 -23.016 1.00 83.38 202 ASN A CA 1
ATOM 1675 C C . ASN A 1 202 ? 7.524 -7.316 -24.365 1.00 83.38 202 ASN A C 1
ATOM 1677 O O . ASN A 1 202 ? 8.266 -6.611 -25.053 1.00 83.38 202 ASN A O 1
ATOM 1681 N N . ILE A 1 203 ? 7.175 -8.548 -24.754 1.00 89.44 203 ILE A N 1
ATOM 1682 C CA . ILE A 1 203 ? 7.584 -9.117 -26.052 1.00 89.44 203 ILE A CA 1
ATOM 1683 C C . ILE A 1 203 ? 6.866 -8.364 -27.186 1.00 89.44 203 ILE A C 1
ATOM 1685 O O . ILE A 1 203 ? 5.637 -8.405 -27.258 1.00 89.44 203 ILE A O 1
ATOM 1689 N N . PRO A 1 204 ? 7.582 -7.689 -28.105 1.00 89.75 204 PRO A N 1
ATOM 1690 C CA . PRO A 1 204 ? 6.934 -6.978 -29.200 1.00 89.75 204 PRO A CA 1
ATOM 1691 C C . PRO A 1 204 ? 6.334 -7.944 -30.224 1.00 89.75 204 PRO A C 1
ATOM 1693 O O . PRO A 1 204 ? 6.959 -8.933 -30.607 1.00 89.75 204 PRO A O 1
ATOM 1696 N N . GLU A 1 205 ? 5.157 -7.615 -30.747 1.00 89.31 205 GLU A N 1
ATOM 1697 C CA . GLU A 1 205 ? 4.537 -8.386 -31.824 1.00 89.31 205 GLU A CA 1
ATOM 1698 C C . GLU A 1 205 ? 5.176 -8.063 -33.177 1.00 89.31 205 GLU A C 1
ATOM 1700 O O . GLU A 1 205 ? 5.290 -6.902 -33.586 1.00 89.31 205 GLU A O 1
ATOM 1705 N N . LYS A 1 206 ? 5.592 -9.106 -33.899 1.00 92.31 206 LYS A N 1
ATOM 1706 C CA . LYS A 1 206 ? 6.184 -8.954 -35.227 1.00 92.31 206 LYS A CA 1
ATOM 1707 C C . LYS A 1 206 ? 5.104 -8.578 -36.248 1.00 92.31 206 LYS A C 1
ATOM 1709 O O . LYS A 1 206 ? 4.139 -9.329 -36.394 1.00 92.31 206 LYS A O 1
ATOM 1714 N N . PRO A 1 207 ? 5.272 -7.486 -37.017 1.00 90.56 207 PRO A N 1
ATOM 1715 C CA . PRO A 1 207 ? 4.268 -7.072 -37.986 1.00 90.56 207 PRO A CA 1
ATOM 1716 C C . PRO A 1 207 ? 4.130 -8.098 -39.114 1.00 90.56 207 PRO A C 1
ATOM 1718 O O . PRO A 1 207 ? 5.110 -8.695 -39.576 1.00 90.56 207 PRO A O 1
ATOM 1721 N N . SER A 1 208 ? 2.897 -8.284 -39.580 1.00 89.06 208 SER A N 1
ATOM 1722 C CA . SER A 1 208 ? 2.559 -9.210 -40.659 1.00 89.06 208 SER A CA 1
ATOM 1723 C C . SER A 1 208 ? 2.845 -8.593 -42.025 1.00 89.06 208 SER A C 1
ATOM 1725 O O . SER A 1 208 ? 2.418 -7.473 -42.316 1.00 89.06 208 SER A O 1
ATOM 1727 N N . LYS A 1 209 ? 3.526 -9.342 -42.896 1.00 88.38 209 LYS A N 1
ATOM 1728 C CA . LYS A 1 209 ? 3.792 -8.900 -44.268 1.00 88.38 209 LYS A CA 1
ATOM 1729 C C . LYS A 1 209 ? 2.470 -8.765 -45.045 1.00 88.38 209 LYS A C 1
ATOM 1731 O O . LYS A 1 209 ? 1.676 -9.702 -44.996 1.00 88.38 209 LYS A O 1
ATOM 1736 N N . PRO A 1 210 ? 2.242 -7.664 -45.788 1.00 83.38 210 PRO A N 1
ATOM 1737 C CA . PRO A 1 210 ? 1.044 -7.513 -46.607 1.00 83.38 210 PRO A CA 1
ATOM 1738 C C . PRO A 1 210 ? 0.939 -8.643 -47.629 1.00 83.38 210 PRO A C 1
ATOM 1740 O O . PRO A 1 210 ? 1.884 -8.904 -48.381 1.00 83.38 210 PRO A O 1
ATOM 1743 N N . GLU A 1 211 ? -0.210 -9.309 -47.666 1.00 79.19 211 GLU A N 1
ATOM 1744 C CA . GLU A 1 211 ? -0.488 -10.332 -48.664 1.00 79.19 211 GLU A CA 1
ATOM 1745 C C . GLU A 1 211 ? -0.818 -9.687 -50.012 1.00 79.19 211 GLU A C 1
ATOM 1747 O O . GLU A 1 211 ? -1.552 -8.699 -50.108 1.00 79.19 211 GLU A O 1
ATOM 1752 N N . ILE A 1 212 ? -0.285 -10.263 -51.089 1.00 68.88 212 ILE A N 1
ATOM 1753 C CA . ILE A 1 212 ? -0.691 -9.878 -52.438 1.00 68.88 212 ILE A CA 1
ATOM 1754 C C . ILE A 1 212 ? -2.077 -10.480 -52.657 1.00 68.88 212 ILE A C 1
ATOM 1756 O O . ILE A 1 212 ? -2.201 -11.671 -52.932 1.00 68.88 212 ILE A O 1
ATOM 1760 N N . ILE A 1 213 ? -3.124 -9.658 -52.561 1.00 62.91 213 ILE A N 1
ATOM 1761 C CA . ILE A 1 213 ? -4.472 -10.066 -52.967 1.00 62.91 213 ILE A CA 1
ATOM 1762 C C . ILE A 1 213 ? -4.456 -10.250 -54.490 1.00 62.91 213 ILE A C 1
ATOM 1764 O O . ILE A 1 213 ? -4.664 -9.302 -55.253 1.00 62.91 213 ILE A O 1
ATOM 1768 N N . SER A 1 214 ? -4.179 -11.473 -54.943 1.00 53.97 214 SER A N 1
ATOM 1769 C CA . SER A 1 214 ? -4.340 -11.856 -56.342 1.00 53.97 214 SER A CA 1
ATOM 1770 C C . SER A 1 214 ? -5.837 -11.902 -56.642 1.00 53.97 214 SER A C 1
ATOM 1772 O O . SER A 1 214 ? -6.531 -12.855 -56.300 1.00 53.97 214 SER A O 1
ATOM 1774 N N . ARG A 1 215 ? -6.385 -10.827 -57.223 1.00 56.00 215 ARG A N 1
ATOM 1775 C CA . ARG A 1 215 ? -7.756 -10.845 -57.747 1.00 56.00 215 ARG A CA 1
ATOM 1776 C C . ARG A 1 215 ? -7.765 -11.625 -59.057 1.00 56.00 215 ARG A C 1
ATOM 1778 O O . ARG A 1 215 ? -7.661 -11.040 -60.133 1.00 56.00 215 ARG A O 1
ATOM 1785 N N . GLU A 1 216 ? -7.923 -12.936 -58.958 1.00 52.59 216 GLU A N 1
ATOM 1786 C CA . GLU A 1 216 ? -8.357 -13.791 -60.064 1.00 52.59 216 GLU A CA 1
ATOM 1787 C C . GLU A 1 216 ? -9.837 -13.486 -60.360 1.00 52.59 216 GLU A C 1
ATOM 1789 O O . GLU A 1 216 ? -10.753 -14.163 -59.910 1.00 52.59 216 GLU A O 1
ATOM 1794 N N . GLY A 1 217 ? -10.092 -12.371 -61.049 1.00 54.44 217 GLY A N 1
ATOM 1795 C CA . GLY A 1 217 ? -11.435 -11.918 -61.411 1.00 54.44 217 GLY A CA 1
ATOM 1796 C C . GLY A 1 217 ? -11.405 -11.132 -62.718 1.00 54.44 217 GLY A C 1
ATOM 1797 O O . GLY A 1 217 ? -10.858 -10.034 -62.781 1.00 54.44 217 GLY A O 1
ATOM 1798 N N . LEU A 1 218 ? -11.993 -11.723 -63.758 1.00 55.00 218 LEU A N 1
ATOM 1799 C CA . LEU A 1 218 ? -11.824 -11.482 -65.199 1.00 55.00 218 LEU A CA 1
ATOM 1800 C C . LEU A 1 218 ? -12.227 -10.108 -65.785 1.00 55.00 218 LEU A C 1
ATOM 1802 O O . LEU A 1 218 ? -12.422 -10.012 -66.992 1.00 55.00 218 LEU A O 1
ATOM 1806 N N . ILE A 1 219 ? -12.308 -9.016 -65.018 1.00 56.62 219 ILE A N 1
ATOM 1807 C CA . ILE A 1 219 ? -12.524 -7.676 -65.603 1.00 56.62 219 ILE A CA 1
ATOM 1808 C C . ILE A 1 219 ? -11.598 -6.645 -64.950 1.00 56.62 219 ILE A C 1
ATOM 1810 O O . ILE A 1 219 ? -11.880 -6.051 -63.908 1.00 56.62 219 ILE A O 1
ATOM 1814 N N . ALA A 1 220 ? -10.465 -6.421 -65.612 1.00 53.84 220 ALA A N 1
ATOM 1815 C CA . ALA A 1 220 ? -9.453 -5.438 -65.257 1.00 53.84 220 ALA A CA 1
ATOM 1816 C C . ALA A 1 220 ? -9.900 -4.013 -65.629 1.00 53.84 220 ALA A C 1
ATOM 1818 O O . ALA A 1 220 ? -9.486 -3.456 -66.644 1.00 53.84 220 ALA A O 1
ATOM 1819 N N . LEU A 1 221 ? -10.708 -3.371 -64.783 1.00 58.25 221 LEU A N 1
ATOM 1820 C CA . LEU A 1 221 ? -10.839 -1.913 -64.840 1.00 58.25 221 LEU A CA 1
ATOM 1821 C C . LEU A 1 221 ? -9.487 -1.303 -64.435 1.00 58.25 221 LEU A C 1
ATOM 1823 O O . LEU A 1 221 ? -9.084 -1.345 -63.272 1.00 58.25 221 LEU A O 1
ATOM 1827 N N . HIS A 1 222 ? -8.760 -0.753 -65.410 1.00 59.06 222 HIS A N 1
ATOM 1828 C CA . HIS A 1 222 ? -7.388 -0.246 -65.261 1.00 59.06 222 HIS A CA 1
ATOM 1829 C C . HIS A 1 222 ? -7.229 0.784 -64.116 1.00 59.06 222 HIS A C 1
ATOM 1831 O O . HIS A 1 222 ? -6.173 0.872 -63.485 1.00 59.06 222 HIS A O 1
ATOM 1837 N N . SER A 1 223 ? -8.292 1.525 -63.785 1.00 59.19 223 SER A N 1
ATOM 1838 C CA . SER A 1 223 ? -8.347 2.450 -62.644 1.00 59.19 223 SER A CA 1
ATOM 1839 C C . SER A 1 223 ? -8.371 1.743 -61.278 1.00 59.19 223 SER A C 1
ATOM 1841 O O . SER A 1 223 ? -7.707 2.199 -60.345 1.00 59.19 223 SER A O 1
ATOM 1843 N N . LEU A 1 224 ? -9.062 0.602 -61.153 1.00 60.84 224 LEU A N 1
ATOM 1844 C CA . LEU A 1 224 ? -9.124 -0.195 -59.921 1.00 60.84 224 LEU A CA 1
ATOM 1845 C C . LEU A 1 224 ? -7.801 -0.923 -59.646 1.00 60.84 224 LEU A C 1
ATOM 1847 O O . LEU A 1 224 ? -7.369 -0.984 -58.497 1.00 60.84 224 LEU A O 1
ATOM 1851 N N . LEU A 1 225 ? -7.110 -1.394 -60.690 1.00 64.75 225 LEU A N 1
ATOM 1852 C CA . LEU A 1 225 ? -5.778 -1.999 -60.564 1.00 64.75 225 LEU A CA 1
ATOM 1853 C C . LEU A 1 225 ? -4.717 -0.983 -60.121 1.00 64.75 225 LEU A C 1
ATOM 1855 O O . LEU A 1 225 ? -3.905 -1.291 -59.250 1.00 64.75 225 LEU A O 1
ATOM 1859 N N . LYS A 1 226 ? -4.744 0.249 -60.655 1.00 67.25 226 LYS A N 1
ATOM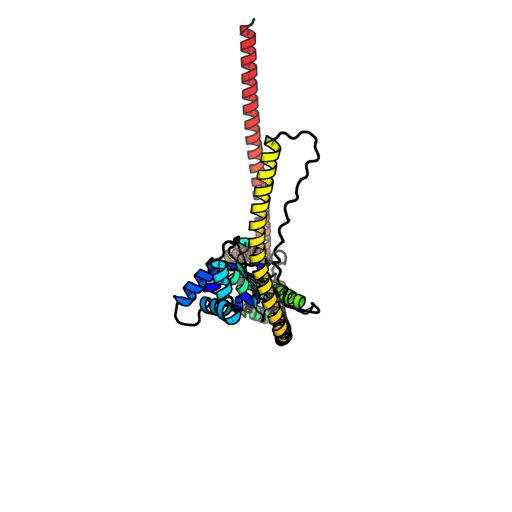 1860 C CA . LYS A 1 226 ? -3.859 1.335 -60.192 1.00 67.25 226 LYS A CA 1
ATOM 1861 C C . LYS A 1 226 ? -4.118 1.697 -58.727 1.00 67.25 226 LYS A C 1
ATOM 1863 O O . LYS A 1 226 ? -3.165 1.848 -57.967 1.00 67.25 226 LYS A O 1
ATOM 1868 N N . ARG A 1 227 ? -5.390 1.779 -58.315 1.00 67.31 227 ARG A N 1
ATOM 1869 C CA . ARG A 1 227 ? -5.771 2.046 -56.917 1.00 67.31 227 ARG A CA 1
ATOM 1870 C C . ARG A 1 227 ? -5.346 0.912 -55.978 1.00 67.31 227 ARG A C 1
ATOM 1872 O O . ARG A 1 227 ? -4.819 1.192 -54.909 1.00 67.31 227 ARG A O 1
ATOM 1879 N N . SER A 1 228 ? -5.505 -0.346 -56.394 1.00 71.25 228 SER A N 1
ATOM 1880 C CA . SER A 1 228 ? -5.066 -1.525 -55.631 1.00 71.25 228 SER A CA 1
ATOM 1881 C C . SER A 1 228 ? -3.545 -1.595 -55.488 1.00 71.25 228 SER A C 1
ATOM 1883 O O . SER A 1 228 ? -3.052 -1.885 -54.404 1.00 71.25 228 SER A O 1
ATOM 1885 N N . ARG A 1 229 ? -2.790 -1.293 -56.553 1.00 75.62 229 ARG A N 1
ATOM 1886 C CA . ARG A 1 229 ? -1.319 -1.235 -56.506 1.00 75.62 229 ARG A CA 1
ATOM 1887 C C . ARG A 1 229 ? -0.819 -0.113 -55.602 1.00 75.62 229 ARG A C 1
ATOM 1889 O O . ARG A 1 229 ? 0.092 -0.347 -54.819 1.00 75.62 229 ARG A O 1
ATOM 1896 N N . LYS A 1 230 ? -1.437 1.073 -55.675 1.00 79.56 230 LYS A N 1
ATOM 1897 C CA . LYS A 1 230 ? -1.113 2.194 -54.783 1.00 79.56 230 LYS A CA 1
ATOM 1898 C C . LYS A 1 230 ? -1.373 1.826 -53.317 1.00 79.56 230 LYS A C 1
ATOM 1900 O O . LYS A 1 230 ? -0.493 2.023 -52.491 1.00 79.56 230 LYS A O 1
ATOM 1905 N N . LYS A 1 231 ? -2.520 1.202 -53.023 1.00 80.94 231 LYS A N 1
ATOM 1906 C CA . LYS A 1 231 ? -2.863 0.725 -51.675 1.00 80.94 231 LYS A CA 1
ATOM 1907 C C . LYS A 1 231 ? -1.874 -0.330 -51.157 1.00 80.94 231 LYS A C 1
ATOM 1909 O O . LYS A 1 231 ? -1.398 -0.213 -50.039 1.00 80.94 231 LYS A O 1
ATOM 1914 N N . TYR A 1 232 ? -1.500 -1.307 -51.985 1.00 82.50 232 TYR A N 1
ATOM 1915 C CA . TYR A 1 232 ? -0.488 -2.310 -51.626 1.00 82.50 232 TYR A CA 1
ATOM 1916 C C . TYR A 1 232 ? 0.893 -1.683 -51.372 1.00 82.50 232 TYR A C 1
ATOM 1918 O O . TYR A 1 232 ? 1.609 -2.089 -50.462 1.00 82.50 232 TYR A O 1
ATOM 1926 N N . GLN A 1 233 ? 1.276 -0.667 -52.151 1.00 82.19 233 GLN A N 1
ATOM 1927 C CA . GLN A 1 233 ? 2.530 0.061 -51.951 1.00 82.19 233 GLN A CA 1
ATOM 1928 C C . GLN A 1 233 ? 2.522 0.874 -50.646 1.00 82.19 233 GLN A C 1
ATOM 1930 O O . GLN A 1 233 ? 3.525 0.889 -49.934 1.00 82.19 233 GLN A O 1
ATOM 1935 N N . GLU A 1 234 ? 1.394 1.501 -50.306 1.00 85.50 234 GLU A N 1
ATOM 1936 C CA . GLU A 1 234 ? 1.177 2.171 -49.017 1.00 85.50 234 GLU A CA 1
ATOM 1937 C C . GLU A 1 234 ? 1.243 1.169 -47.850 1.00 85.50 234 GLU A C 1
ATOM 1939 O O . GLU A 1 234 ? 1.946 1.417 -46.872 1.00 85.50 234 GLU A O 1
ATOM 1944 N N . GLU A 1 235 ? 0.605 0.000 -47.976 1.00 86.94 235 GLU A N 1
ATOM 1945 C CA . GLU A 1 235 ? 0.656 -1.086 -46.985 1.00 86.94 235 GLU A CA 1
ATOM 1946 C C . GLU A 1 235 ? 2.077 -1.649 -46.817 1.00 86.94 235 GLU A C 1
ATOM 1948 O O . GLU A 1 235 ? 2.517 -1.883 -45.695 1.00 86.94 235 GLU A O 1
ATOM 1953 N N . CYS A 1 236 ? 2.838 -1.792 -47.905 1.00 87.12 236 CYS A N 1
ATOM 1954 C CA . CYS A 1 236 ? 4.248 -2.187 -47.862 1.00 87.12 236 CYS A CA 1
ATOM 1955 C C . CYS A 1 236 ? 5.130 -1.124 -47.188 1.00 87.12 236 CYS A C 1
ATOM 1957 O O . CYS A 1 236 ? 6.035 -1.464 -46.426 1.00 87.12 236 CYS A O 1
ATOM 1959 N N . SER A 1 237 ? 4.873 0.163 -47.442 1.00 88.56 237 SER A N 1
ATOM 1960 C CA . SER A 1 237 ? 5.574 1.261 -46.767 1.00 88.56 237 SER A CA 1
ATOM 1961 C C . SER A 1 237 ? 5.266 1.284 -45.269 1.00 88.56 237 SER A C 1
ATOM 1963 O O . SER A 1 237 ? 6.183 1.450 -44.464 1.00 88.56 237 SER A O 1
ATOM 1965 N N . ARG A 1 238 ? 3.997 1.076 -44.892 1.00 90.56 238 ARG A N 1
ATOM 1966 C CA . ARG A 1 238 ? 3.570 0.974 -43.492 1.00 90.56 238 ARG A CA 1
ATOM 1967 C C . ARG A 1 238 ? 4.221 -0.223 -42.804 1.00 90.56 238 ARG A C 1
ATOM 1969 O O . ARG A 1 238 ? 4.841 -0.037 -41.768 1.00 90.56 238 ARG A O 1
ATOM 1976 N N . TYR A 1 239 ? 4.199 -1.399 -43.431 1.00 92.12 239 TYR A N 1
ATOM 1977 C CA . TYR A 1 239 ? 4.890 -2.591 -42.935 1.00 92.12 239 TYR A CA 1
ATOM 1978 C C . TYR A 1 239 ? 6.390 -2.348 -42.724 1.00 92.12 239 TYR A C 1
ATOM 1980 O O . TYR A 1 239 ? 6.937 -2.722 -41.693 1.00 92.12 239 TYR A O 1
ATOM 1988 N N . ASN A 1 240 ? 7.076 -1.691 -43.666 1.00 91.56 240 ASN A N 1
ATOM 1989 C CA . ASN A 1 240 ? 8.501 -1.384 -43.512 1.00 91.56 240 ASN A CA 1
ATOM 1990 C C . ASN A 1 240 ? 8.765 -0.445 -42.325 1.00 91.56 240 ASN A C 1
ATOM 1992 O O . ASN A 1 240 ? 9.786 -0.582 -41.653 1.00 91.56 240 ASN A O 1
ATOM 1996 N N . HIS A 1 241 ? 7.871 0.514 -42.076 1.00 91.94 241 HIS A N 1
ATOM 1997 C CA . HIS A 1 241 ? 7.948 1.383 -40.905 1.00 91.94 241 HIS A CA 1
ATOM 1998 C C . HIS A 1 241 ? 7.675 0.605 -39.609 1.00 91.94 241 HIS A C 1
ATOM 2000 O O . HIS A 1 241 ? 8.506 0.634 -38.705 1.00 91.94 241 HIS A O 1
ATOM 2006 N N . GLU A 1 242 ? 6.582 -0.158 -39.549 1.00 93.12 242 GLU A N 1
ATOM 2007 C CA . GLU A 1 242 ? 6.230 -1.019 -38.411 1.00 93.12 242 GLU A CA 1
ATOM 2008 C C . GLU A 1 242 ? 7.345 -2.024 -38.098 1.00 93.12 242 GLU A C 1
ATOM 2010 O O . GLU A 1 242 ? 7.668 -2.243 -36.936 1.00 93.12 242 GLU A O 1
ATOM 2015 N N . MET A 1 243 ? 8.005 -2.580 -39.117 1.00 94.00 243 MET A N 1
ATOM 2016 C CA . MET A 1 243 ? 9.139 -3.488 -38.944 1.00 94.00 243 MET A CA 1
ATOM 2017 C C . MET A 1 243 ? 10.345 -2.783 -38.316 1.00 94.00 243 MET A C 1
ATOM 2019 O O . MET A 1 243 ? 11.003 -3.352 -37.449 1.00 94.00 243 MET A O 1
ATOM 2023 N N . LYS A 1 244 ? 10.637 -1.535 -38.706 1.00 93.94 244 LYS A N 1
ATOM 2024 C CA . LYS A 1 244 ? 11.695 -0.741 -38.054 1.00 93.94 244 LYS A CA 1
ATOM 2025 C C . LYS A 1 244 ? 11.365 -0.486 -36.585 1.00 93.94 244 LYS A C 1
ATOM 2027 O O . LYS A 1 244 ? 12.235 -0.659 -35.738 1.00 93.94 244 LYS A O 1
ATOM 2032 N N . VAL A 1 245 ? 10.118 -0.120 -36.286 1.00 93.88 245 VAL A N 1
ATOM 2033 C CA . VAL A 1 245 ? 9.641 0.080 -34.909 1.00 93.88 245 VAL A CA 1
ATOM 2034 C C . VAL A 1 245 ? 9.733 -1.217 -34.102 1.00 93.88 245 VAL A C 1
ATOM 2036 O O . VAL A 1 245 ? 10.244 -1.200 -32.985 1.00 93.88 245 VAL A O 1
ATOM 2039 N N . TYR A 1 246 ? 9.318 -2.346 -34.679 1.00 94.69 246 TYR A N 1
ATOM 2040 C CA . TYR A 1 246 ? 9.456 -3.671 -34.075 1.00 94.69 246 TYR A CA 1
ATOM 2041 C C . TYR A 1 246 ? 10.910 -3.979 -33.718 1.00 94.69 246 TYR A C 1
ATOM 2043 O O . TYR A 1 246 ? 11.174 -4.360 -32.586 1.00 94.69 246 TYR A O 1
ATOM 2051 N N . LEU A 1 247 ? 11.861 -3.764 -34.634 1.00 94.31 247 LEU A N 1
ATOM 2052 C CA . LEU A 1 247 ? 13.281 -4.026 -34.370 1.00 94.31 247 LEU A CA 1
ATOM 2053 C C . LEU A 1 247 ? 13.828 -3.168 -33.222 1.00 94.31 247 LEU A C 1
ATOM 2055 O O . LEU A 1 247 ? 14.608 -3.664 -32.413 1.00 94.31 247 LEU A O 1
ATOM 2059 N N . LEU A 1 248 ? 13.404 -1.903 -33.123 1.00 92.62 248 LEU A N 1
ATOM 2060 C CA . LEU A 1 248 ? 13.773 -1.036 -32.000 1.00 92.62 248 LEU A CA 1
ATOM 2061 C C . LEU A 1 248 ? 13.229 -1.579 -30.675 1.00 92.62 248 LEU A C 1
ATOM 2063 O O . LEU A 1 248 ? 13.981 -1.715 -29.715 1.00 92.62 248 LEU A O 1
ATOM 2067 N N . ARG A 1 249 ? 11.941 -1.933 -30.633 1.00 93.69 249 ARG A N 1
ATOM 2068 C CA . ARG A 1 249 ? 11.301 -2.492 -29.433 1.00 93.69 249 ARG A CA 1
ATOM 2069 C C . ARG A 1 249 ? 11.888 -3.850 -29.051 1.00 93.69 249 ARG A C 1
ATOM 2071 O O . ARG A 1 249 ? 12.080 -4.120 -27.873 1.00 93.69 249 ARG A O 1
ATOM 2078 N N . TYR A 1 250 ? 12.207 -4.685 -30.037 1.00 94.75 250 TYR A N 1
ATOM 2079 C CA . TYR A 1 250 ? 12.784 -6.008 -29.815 1.00 94.75 250 TYR A CA 1
ATOM 2080 C C . TYR A 1 250 ? 14.189 -5.901 -29.226 1.00 94.75 250 TYR A C 1
ATOM 2082 O O . TYR A 1 250 ? 14.517 -6.631 -28.301 1.00 94.75 250 TYR A O 1
ATOM 2090 N N . ARG A 1 251 ? 14.987 -4.926 -29.674 1.00 93.75 251 ARG A N 1
ATOM 2091 C CA . ARG A 1 251 ? 16.293 -4.645 -29.070 1.00 93.75 251 ARG A CA 1
ATOM 2092 C C . ARG A 1 251 ? 16.183 -4.222 -27.602 1.00 93.75 251 ARG A C 1
ATOM 2094 O O . ARG A 1 251 ? 17.027 -4.598 -26.795 1.00 93.75 251 ARG A O 1
ATOM 2101 N N . GLU A 1 252 ? 15.161 -3.450 -27.234 1.00 94.19 252 GLU A N 1
ATOM 2102 C CA . GLU A 1 252 ? 14.911 -3.140 -25.818 1.00 94.19 252 GLU A CA 1
ATOM 2103 C C . GLU A 1 252 ? 14.476 -4.372 -25.019 1.00 94.19 252 GLU A C 1
ATOM 2105 O O . GLU A 1 252 ? 14.916 -4.552 -23.884 1.00 94.19 252 GLU A O 1
ATOM 2110 N N . TYR A 1 253 ? 13.672 -5.251 -25.618 1.00 95.12 253 TYR A N 1
ATOM 2111 C CA . TYR A 1 253 ? 13.322 -6.536 -25.019 1.00 95.12 253 TYR A CA 1
ATOM 2112 C C . TYR A 1 253 ? 14.556 -7.435 -24.811 1.00 95.12 253 TYR A C 1
ATOM 2114 O O . TYR A 1 253 ? 14.710 -8.024 -23.744 1.00 95.12 253 TYR A O 1
ATOM 2122 N N . GLU A 1 254 ? 15.490 -7.483 -25.767 1.00 95.88 254 GLU A N 1
ATOM 2123 C CA . GLU A 1 254 ? 16.766 -8.199 -25.614 1.00 95.88 254 GLU A CA 1
ATOM 2124 C C . GLU A 1 254 ? 17.581 -7.656 -24.434 1.00 95.88 254 GLU A C 1
ATOM 2126 O O . GLU A 1 254 ? 18.063 -8.435 -23.615 1.00 95.88 254 GLU A O 1
ATOM 2131 N N . LYS A 1 255 ? 17.675 -6.327 -24.277 1.00 95.62 255 LYS A N 1
ATOM 2132 C CA . LYS A 1 255 ? 18.326 -5.722 -23.100 1.00 95.62 255 LYS A CA 1
ATOM 2133 C C . LYS A 1 255 ? 17.648 -6.133 -21.792 1.00 95.62 255 LYS A C 1
ATOM 2135 O O . LYS A 1 255 ? 18.332 -6.354 -20.796 1.00 95.62 255 LYS A O 1
ATOM 2140 N N . ALA A 1 256 ? 16.318 -6.217 -21.773 1.00 96.19 256 ALA A N 1
ATOM 2141 C CA . ALA A 1 256 ? 15.581 -6.690 -20.606 1.00 96.19 256 ALA A CA 1
ATOM 2142 C C . ALA A 1 256 ? 15.865 -8.173 -20.309 1.00 96.19 256 ALA A C 1
ATOM 2144 O O . ALA A 1 256 ? 15.988 -8.544 -19.145 1.00 96.19 256 ALA A O 1
ATOM 2145 N N . CYS A 1 257 ? 16.038 -9.002 -21.343 1.00 96.94 257 CYS A N 1
ATOM 2146 C CA . CYS A 1 257 ? 16.447 -10.399 -21.194 1.00 96.94 257 CYS A CA 1
ATOM 2147 C C . CYS A 1 257 ? 17.868 -10.535 -20.636 1.00 96.94 257 CYS A C 1
ATOM 2149 O O . CYS A 1 257 ? 18.093 -11.382 -19.779 1.00 96.94 257 CYS A O 1
ATOM 2151 N N . GLU A 1 258 ? 18.818 -9.706 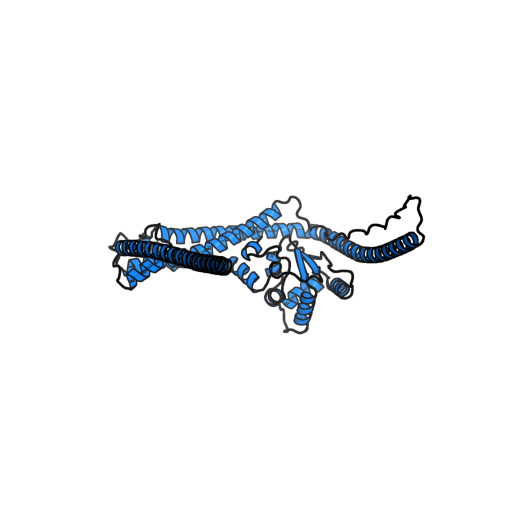-21.076 1.00 97.06 258 GLU A N 1
ATOM 2152 C CA . GLU A 1 258 ? 20.171 -9.693 -20.498 1.00 97.06 258 GLU A CA 1
ATOM 2153 C C . GLU A 1 258 ? 20.134 -9.293 -19.015 1.00 97.06 258 GLU A C 1
ATOM 2155 O O . GLU A 1 258 ? 20.645 -10.025 -18.172 1.00 97.06 258 GLU A O 1
ATOM 2160 N N . ARG A 1 259 ? 19.398 -8.227 -18.661 1.00 96.25 259 ARG A N 1
ATOM 2161 C CA . ARG A 1 259 ? 19.172 -7.862 -17.249 1.00 96.25 259 ARG A CA 1
ATOM 2162 C C . ARG A 1 259 ? 18.548 -9.001 -16.450 1.00 96.25 259 ARG A C 1
ATOM 2164 O O . ARG A 1 259 ? 18.911 -9.204 -15.294 1.00 96.25 259 ARG A O 1
ATOM 2171 N N . TYR A 1 260 ? 17.602 -9.728 -17.038 1.00 97.38 260 TYR A N 1
ATOM 2172 C CA . TYR A 1 260 ? 16.971 -10.872 -16.393 1.00 97.38 260 TYR A CA 1
ATOM 2173 C C . TYR A 1 260 ? 17.972 -12.003 -16.117 1.00 97.38 260 TYR A C 1
ATOM 2175 O O . TYR A 1 260 ? 17.995 -12.518 -15.003 1.00 97.38 260 TYR A O 1
ATOM 2183 N N . LYS A 1 261 ? 18.848 -12.336 -17.074 1.00 96.56 261 LYS A N 1
ATOM 2184 C CA . LYS A 1 261 ? 19.922 -13.326 -16.869 1.00 96.56 261 LYS A CA 1
ATOM 2185 C C . LYS A 1 261 ? 20.848 -12.922 -15.721 1.00 96.56 261 LYS A C 1
ATOM 2187 O O . LYS A 1 261 ? 21.020 -13.708 -14.793 1.00 96.56 261 LYS A O 1
ATOM 2192 N N . ASP A 1 262 ? 21.339 -11.682 -15.724 1.00 95.56 262 ASP A N 1
ATOM 2193 C CA . ASP A 1 262 ? 22.185 -11.151 -14.643 1.00 95.56 262 ASP A CA 1
ATOM 2194 C C . ASP A 1 262 ? 21.470 -11.210 -13.284 1.00 95.56 262 ASP A C 1
ATOM 2196 O O . ASP A 1 262 ? 22.067 -11.453 -12.234 1.00 95.56 262 ASP A O 1
ATOM 2200 N N . THR A 1 263 ? 20.159 -10.971 -13.299 1.00 95.94 263 THR A N 1
ATOM 2201 C CA . THR A 1 263 ? 19.307 -11.020 -12.111 1.00 95.94 263 THR A CA 1
ATOM 2202 C C . THR A 1 263 ? 19.168 -12.449 -11.594 1.00 95.94 263 THR A C 1
ATOM 2204 O O . THR A 1 263 ? 19.263 -12.645 -10.387 1.00 95.94 263 THR A O 1
ATOM 2207 N N . LEU A 1 264 ? 19.000 -13.449 -12.465 1.00 95.44 264 LEU A N 1
ATOM 2208 C CA . LEU A 1 264 ? 18.951 -14.858 -12.065 1.00 95.44 264 LEU A CA 1
ATOM 2209 C C . LEU A 1 264 ? 20.265 -15.327 -11.433 1.00 95.44 264 LEU A C 1
ATOM 2211 O O . LEU A 1 264 ? 20.232 -16.053 -10.442 1.00 95.44 264 LEU A O 1
ATOM 2215 N N . GLU A 1 265 ? 21.412 -14.889 -11.955 1.00 94.81 265 GLU A N 1
ATOM 2216 C CA . GLU A 1 265 ? 22.718 -15.198 -11.360 1.00 94.81 265 GLU A CA 1
ATOM 2217 C C . GLU A 1 265 ? 22.853 -14.604 -9.952 1.00 94.81 265 GLU A C 1
ATOM 2219 O O . GLU A 1 265 ? 23.252 -15.295 -9.014 1.00 94.81 265 GLU A O 1
ATOM 2224 N N . LYS A 1 266 ? 22.454 -13.339 -9.773 1.00 94.19 266 LYS A N 1
ATOM 2225 C CA . LYS A 1 266 ? 22.434 -12.684 -8.454 1.00 94.19 266 LYS A CA 1
ATOM 2226 C C . LYS A 1 266 ? 21.413 -13.323 -7.510 1.00 94.19 266 LYS A C 1
ATOM 2228 O O . LYS A 1 266 ? 21.682 -13.451 -6.318 1.00 94.19 266 LYS A O 1
ATOM 2233 N N . TRP A 1 267 ? 20.268 -13.761 -8.033 1.00 94.75 267 TRP A N 1
ATOM 2234 C CA . TRP A 1 267 ? 19.201 -14.391 -7.255 1.00 94.75 267 TRP A CA 1
ATOM 2235 C C . TRP A 1 267 ? 19.654 -15.676 -6.570 1.00 94.75 267 TRP A C 1
ATOM 2237 O O . TRP A 1 267 ? 19.231 -15.944 -5.451 1.00 94.75 267 TRP A O 1
ATOM 2247 N N . GLN A 1 268 ? 20.575 -16.431 -7.176 1.00 90.00 268 GLN A N 1
ATOM 2248 C CA . GLN A 1 268 ? 21.168 -17.609 -6.531 1.00 90.00 268 GLN A CA 1
ATOM 2249 C C . GLN A 1 268 ? 21.871 -17.277 -5.206 1.00 90.00 268 GLN A C 1
ATOM 2251 O O . GLN A 1 268 ? 22.019 -18.157 -4.367 1.00 90.00 268 GLN A O 1
ATOM 2256 N N . GLN A 1 269 ? 22.307 -16.029 -5.015 1.00 89.12 269 GLN A N 1
ATOM 2257 C CA . GLN A 1 269 ? 22.998 -15.585 -3.804 1.00 89.12 269 GLN A CA 1
ATOM 2258 C C . GLN A 1 269 ? 22.058 -14.920 -2.794 1.00 89.12 269 GLN A C 1
ATOM 2260 O O . GLN A 1 269 ? 22.311 -15.014 -1.601 1.00 89.12 269 GLN A O 1
ATOM 2265 N N . CYS A 1 270 ? 20.996 -14.244 -3.250 1.00 90.44 270 CYS A N 1
ATOM 2266 C CA . CYS A 1 270 ? 20.115 -13.449 -2.383 1.00 90.44 270 CYS A CA 1
ATOM 2267 C C . CYS A 1 270 ? 18.682 -13.991 -2.243 1.00 90.44 270 CYS A C 1
ATOM 2269 O O . CYS A 1 270 ? 17.883 -13.423 -1.499 1.00 90.44 270 CYS A O 1
ATOM 2271 N N . GLY A 1 271 ? 18.314 -15.048 -2.971 1.00 90.06 271 GLY A N 1
ATOM 2272 C CA . GLY A 1 271 ? 16.967 -15.623 -2.936 1.00 90.06 271 GLY A CA 1
ATOM 2273 C C . GLY A 1 271 ? 16.604 -16.204 -1.566 1.00 90.06 271 GLY A C 1
ATOM 2274 O O . GLY A 1 271 ? 15.458 -16.079 -1.130 1.00 90.06 271 GLY A O 1
ATOM 2275 N N . ASP A 1 272 ? 17.585 -16.772 -0.860 1.00 90.94 272 ASP A N 1
ATOM 2276 C CA . ASP A 1 272 ? 17.404 -17.267 0.508 1.00 90.94 272 ASP A CA 1
ATOM 2277 C C . ASP A 1 272 ? 17.158 -16.113 1.490 1.00 90.94 272 ASP A C 1
ATOM 2279 O O . ASP A 1 272 ? 16.193 -16.175 2.250 1.00 90.94 272 ASP A O 1
ATOM 2283 N N . ASP A 1 273 ? 17.922 -15.017 1.400 1.00 92.81 273 ASP A N 1
ATOM 2284 C CA . ASP A 1 273 ? 17.713 -13.807 2.215 1.00 92.81 273 ASP A CA 1
ATOM 2285 C C . ASP A 1 273 ? 16.315 -13.204 1.994 1.00 92.81 273 ASP A C 1
ATOM 2287 O O . ASP A 1 273 ? 15.649 -12.761 2.935 1.00 92.81 273 ASP A O 1
ATOM 2291 N N . PHE A 1 274 ? 15.831 -13.209 0.747 1.00 93.56 274 PHE A N 1
ATOM 2292 C CA . PHE A 1 274 ? 14.476 -12.768 0.408 1.00 93.56 274 PHE A CA 1
ATOM 2293 C C . PHE A 1 274 ? 13.406 -13.639 1.091 1.00 93.56 274 PHE A C 1
ATOM 2295 O O . PHE A 1 274 ? 12.448 -13.115 1.673 1.00 93.56 274 PHE A O 1
ATOM 2302 N N . ARG A 1 275 ? 13.567 -14.971 1.062 1.00 92.50 275 ARG A N 1
ATOM 2303 C CA . ARG A 1 275 ? 12.654 -15.901 1.750 1.00 92.50 275 ARG A CA 1
ATOM 2304 C C . ARG A 1 275 ? 12.747 -15.759 3.269 1.00 92.50 275 ARG A C 1
ATOM 2306 O O . ARG A 1 275 ? 11.711 -15.765 3.936 1.00 92.50 275 ARG A O 1
ATOM 2313 N N . GLU A 1 276 ? 13.947 -15.591 3.817 1.00 94.12 276 GLU A N 1
ATOM 2314 C CA . GLU A 1 276 ? 14.150 -15.361 5.248 1.00 94.12 276 GLU A CA 1
ATOM 2315 C C . GLU A 1 276 ? 13.463 -14.068 5.693 1.00 94.12 276 GLU A C 1
ATOM 2317 O O . GLU A 1 276 ? 12.736 -14.073 6.685 1.00 94.12 276 GLU A O 1
ATOM 2322 N N . THR A 1 277 ? 13.595 -12.988 4.921 1.00 94.75 277 THR A N 1
ATOM 2323 C CA . THR A 1 277 ? 12.914 -11.717 5.202 1.00 94.75 277 THR A CA 1
ATOM 2324 C C . THR A 1 277 ? 11.395 -11.896 5.216 1.00 94.75 277 THR A C 1
ATOM 2326 O O . THR A 1 277 ? 10.728 -11.427 6.137 1.00 94.75 277 THR A O 1
ATOM 2329 N N . CYS A 1 278 ? 10.831 -12.656 4.267 1.00 95.19 278 CYS A N 1
ATOM 2330 C CA . CYS A 1 278 ? 9.401 -12.985 4.283 1.00 95.19 278 CYS A CA 1
ATOM 2331 C C . CYS A 1 278 ? 8.991 -13.743 5.557 1.00 95.19 278 CYS A C 1
ATOM 2333 O O . CYS A 1 278 ? 7.923 -13.482 6.111 1.00 95.19 278 CYS A O 1
ATOM 2335 N N . LEU A 1 279 ? 9.823 -14.672 6.034 1.00 96.38 279 LEU A N 1
ATOM 2336 C CA . LEU A 1 279 ? 9.564 -15.420 7.265 1.00 96.38 279 LEU A CA 1
ATOM 2337 C C . LEU A 1 279 ? 9.662 -14.524 8.509 1.00 96.38 279 LEU A C 1
ATOM 2339 O O . LEU A 1 279 ? 8.831 -14.632 9.411 1.00 96.38 279 LEU A O 1
ATOM 2343 N N . GLN A 1 280 ? 10.645 -13.623 8.557 1.00 96.88 280 GLN A N 1
ATOM 2344 C CA . GLN A 1 280 ? 10.793 -12.640 9.632 1.00 96.88 280 GLN A CA 1
ATOM 2345 C C . GLN A 1 280 ? 9.583 -11.695 9.692 1.00 96.88 280 GLN A C 1
ATOM 2347 O O . GLN A 1 280 ? 9.026 -11.505 10.776 1.00 96.88 280 GLN A O 1
ATOM 2352 N N . ASP A 1 281 ? 9.121 -11.192 8.542 1.00 96.06 281 ASP A N 1
ATOM 2353 C CA . ASP A 1 281 ? 7.904 -10.377 8.424 1.00 96.06 281 ASP A CA 1
ATOM 2354 C C . ASP A 1 281 ? 6.678 -11.117 8.987 1.00 96.06 281 ASP A C 1
ATOM 2356 O O . ASP A 1 281 ? 5.906 -10.543 9.758 1.00 96.06 281 ASP A O 1
ATOM 2360 N N . ILE A 1 282 ? 6.505 -12.401 8.638 1.00 97.31 282 ILE A N 1
ATOM 2361 C CA . ILE A 1 282 ? 5.402 -13.236 9.144 1.00 97.31 282 ILE A CA 1
ATOM 2362 C C . ILE A 1 282 ? 5.496 -13.381 10.660 1.00 97.31 282 ILE A C 1
ATOM 2364 O O . ILE A 1 282 ? 4.525 -13.094 11.355 1.00 97.31 282 ILE A O 1
ATOM 2368 N N . ASN A 1 283 ? 6.657 -13.773 11.186 1.00 97.88 283 ASN A N 1
ATOM 2369 C CA . ASN A 1 283 ? 6.848 -13.975 12.622 1.00 97.88 283 ASN A CA 1
ATOM 2370 C C . ASN A 1 283 ? 6.581 -12.686 13.416 1.00 97.88 283 ASN A C 1
ATOM 2372 O O . ASN A 1 283 ? 5.938 -12.714 14.469 1.00 97.88 283 ASN A O 1
ATOM 2376 N N . GLN A 1 284 ? 7.043 -11.540 12.906 1.00 96.38 284 GLN A N 1
ATOM 2377 C CA . GLN A 1 284 ? 6.784 -10.241 13.518 1.00 96.38 284 GLN A CA 1
ATOM 2378 C C . GLN A 1 284 ? 5.290 -9.895 13.485 1.00 96.38 284 GLN A C 1
ATOM 2380 O O . GLN A 1 284 ? 4.734 -9.481 14.507 1.00 96.38 284 GLN A O 1
ATOM 2385 N N . ALA A 1 285 ? 4.631 -10.089 12.342 1.00 96.50 285 ALA A N 1
ATOM 2386 C CA . ALA A 1 285 ? 3.206 -9.829 12.192 1.00 96.50 285 ALA A CA 1
ATOM 2387 C C . ALA A 1 285 ? 2.354 -10.755 13.076 1.00 96.50 285 ALA A C 1
ATOM 2389 O O . ALA A 1 285 ? 1.398 -10.294 13.693 1.00 96.50 285 ALA A O 1
ATOM 2390 N N . GLU A 1 286 ? 2.712 -12.034 13.212 1.00 96.88 286 GLU A N 1
ATOM 2391 C CA . GLU A 1 286 ? 2.036 -12.989 14.096 1.00 96.88 286 GLU A CA 1
ATOM 2392 C C . GLU A 1 286 ? 2.174 -12.605 15.573 1.00 96.88 286 GLU A C 1
ATOM 2394 O O . GLU A 1 286 ? 1.188 -12.645 16.318 1.00 96.88 286 GLU A O 1
ATOM 2399 N N . ALA A 1 287 ? 3.365 -12.170 15.997 1.00 95.50 287 ALA A N 1
ATOM 2400 C CA . ALA A 1 287 ? 3.592 -11.669 17.350 1.00 95.50 287 ALA A CA 1
ATOM 2401 C C . ALA A 1 287 ? 2.749 -10.414 17.639 1.00 95.50 287 ALA A C 1
ATOM 2403 O O . ALA A 1 287 ? 2.108 -10.316 18.692 1.00 95.50 287 ALA A O 1
ATOM 2404 N N . GLN A 1 288 ? 2.691 -9.474 16.690 1.00 95.38 288 GLN A N 1
ATOM 2405 C CA . GLN A 1 288 ? 1.827 -8.295 16.787 1.00 95.38 288 GLN A CA 1
ATOM 2406 C C . GLN A 1 288 ? 0.348 -8.687 16.836 1.00 95.38 288 GLN A C 1
ATOM 2408 O O . GLN A 1 288 ? -0.391 -8.191 17.682 1.00 95.38 288 GLN A O 1
ATOM 2413 N N . LEU A 1 289 ? -0.076 -9.645 16.012 1.00 95.31 289 LEU A N 1
ATOM 2414 C CA . LEU A 1 289 ? -1.455 -10.114 15.934 1.00 95.31 289 LEU A CA 1
ATOM 2415 C C . LEU A 1 289 ? -1.890 -10.802 17.238 1.00 95.31 289 LEU A C 1
ATOM 2417 O O . LEU A 1 289 ? -3.015 -10.594 17.702 1.00 95.31 289 LEU A O 1
ATOM 2421 N N . ALA A 1 290 ? -1.002 -11.569 17.877 1.00 94.25 290 ALA A N 1
ATOM 2422 C CA . ALA A 1 290 ? -1.237 -12.128 19.207 1.00 94.25 290 ALA A CA 1
ATOM 2423 C C . ALA A 1 290 ? -1.464 -11.027 20.259 1.00 94.25 290 ALA A C 1
ATOM 2425 O O . ALA A 1 290 ? -2.417 -11.114 21.040 1.00 94.25 290 ALA A O 1
ATOM 2426 N N . ASN A 1 291 ? -0.660 -9.959 20.230 1.00 93.25 291 ASN A N 1
ATOM 2427 C CA . ASN A 1 291 ? -0.843 -8.795 21.099 1.00 93.25 291 ASN A CA 1
ATOM 2428 C C . ASN A 1 291 ? -2.172 -8.069 20.805 1.00 93.25 291 ASN A C 1
ATOM 2430 O O . ASN A 1 291 ? -2.963 -7.820 21.714 1.00 93.25 291 ASN A O 1
ATOM 2434 N N . THR A 1 292 ? -2.499 -7.826 19.533 1.00 94.38 292 THR A N 1
ATOM 2435 C CA . THR A 1 292 ? -3.782 -7.231 19.119 1.00 94.38 292 THR A CA 1
ATOM 2436 C C . THR A 1 292 ? -4.974 -8.048 19.625 1.00 94.38 292 THR A C 1
ATOM 2438 O O . THR A 1 292 ? -5.923 -7.482 20.164 1.00 94.38 292 THR A O 1
ATOM 2441 N N . ARG A 1 293 ? -4.921 -9.385 19.529 1.00 94.25 293 ARG A N 1
ATOM 2442 C CA . ARG A 1 293 ? -5.955 -10.282 20.080 1.00 94.25 293 ARG A CA 1
ATOM 2443 C C . ARG A 1 293 ? -6.081 -10.144 21.597 1.00 94.25 293 ARG A C 1
ATOM 2445 O O . ARG A 1 293 ? -7.195 -10.128 22.117 1.00 94.25 293 ARG A O 1
ATOM 2452 N N . GLN A 1 294 ? -4.965 -10.018 22.313 1.00 92.88 294 GLN A N 1
ATOM 2453 C CA . GLN A 1 294 ? -4.982 -9.776 23.754 1.00 92.88 294 GLN A CA 1
ATOM 2454 C C . GLN A 1 294 ? -5.650 -8.436 24.092 1.00 92.88 294 GLN A C 1
ATOM 2456 O O . GLN A 1 294 ? -6.507 -8.401 24.976 1.00 92.88 294 GLN A O 1
ATOM 2461 N N . MET A 1 295 ? -5.317 -7.356 23.381 1.00 93.00 295 MET A N 1
ATOM 2462 C CA . MET A 1 295 ? -5.950 -6.047 23.580 1.00 93.00 295 MET A CA 1
ATOM 2463 C C . MET A 1 295 ? -7.455 -6.093 23.287 1.00 93.00 295 MET A C 1
ATOM 2465 O O . MET A 1 295 ? -8.254 -5.659 24.118 1.00 93.00 295 MET A O 1
ATOM 2469 N N . LEU A 1 296 ? -7.858 -6.702 22.166 1.00 94.31 296 LEU A N 1
ATOM 2470 C CA . LEU A 1 296 ? -9.267 -6.904 21.808 1.00 94.31 296 LEU A CA 1
ATOM 2471 C C . LEU A 1 296 ? -10.029 -7.657 22.903 1.00 94.31 296 LEU A C 1
ATOM 2473 O O . LEU A 1 296 ? -11.138 -7.266 23.261 1.00 94.31 296 LEU A O 1
ATOM 2477 N N . ASN A 1 297 ? -9.438 -8.704 23.482 1.00 93.62 297 ASN A N 1
ATOM 2478 C CA . ASN A 1 297 ? -10.052 -9.434 24.593 1.00 93.62 297 ASN A CA 1
ATOM 2479 C C . ASN A 1 297 ? -10.284 -8.540 25.818 1.00 93.62 297 ASN A C 1
ATOM 2481 O O . ASN A 1 297 ? -11.284 -8.703 26.517 1.00 93.62 297 ASN A O 1
ATOM 2485 N N . ILE A 1 298 ? -9.387 -7.589 26.086 1.00 92.19 298 ILE A N 1
ATOM 2486 C CA . ILE A 1 298 ? -9.520 -6.668 27.219 1.00 92.19 298 ILE A CA 1
ATOM 2487 C C . ILE A 1 298 ? -10.661 -5.676 26.973 1.00 92.19 298 ILE A C 1
ATOM 2489 O O . ILE A 1 298 ? -11.536 -5.551 27.830 1.00 92.19 298 ILE A O 1
ATOM 2493 N N . TYR A 1 299 ? -10.721 -5.046 25.799 1.00 94.69 299 TYR A N 1
ATOM 2494 C CA . TYR A 1 299 ? -11.813 -4.129 25.456 1.00 94.69 299 TYR A CA 1
ATOM 2495 C C . TYR A 1 299 ? -13.176 -4.841 25.391 1.00 94.69 299 TYR A C 1
ATOM 2497 O O . TYR A 1 299 ? -14.148 -4.380 25.988 1.00 94.69 299 TYR A O 1
ATOM 2505 N N . ASN A 1 300 ? -13.247 -6.032 24.788 1.00 93.75 300 ASN A N 1
ATOM 2506 C CA . ASN A 1 300 ? -14.470 -6.845 24.779 1.00 93.75 300 ASN A CA 1
ATOM 2507 C C . ASN A 1 300 ? -14.886 -7.298 26.191 1.00 93.75 300 ASN A C 1
ATOM 2509 O O . ASN A 1 300 ? -16.075 -7.398 26.500 1.00 93.75 300 ASN A O 1
ATOM 2513 N N . SER A 1 301 ? -13.929 -7.544 27.089 1.00 92.12 301 SER A N 1
ATOM 2514 C CA . SER A 1 301 ? -14.205 -7.837 28.503 1.00 92.12 301 SER A CA 1
ATOM 2515 C C . SER A 1 301 ? -14.800 -6.628 29.235 1.00 92.12 301 SER A C 1
ATOM 2517 O O . SER A 1 301 ? -15.682 -6.795 30.078 1.00 92.12 301 SER A O 1
ATOM 2519 N N . ALA A 1 302 ? -14.370 -5.405 28.906 1.00 90.56 302 ALA A N 1
ATOM 2520 C CA . ALA A 1 302 ? -14.964 -4.185 29.453 1.00 90.56 302 ALA A CA 1
ATOM 2521 C C . ALA A 1 302 ? -16.430 -4.031 29.024 1.00 90.56 302 ALA A C 1
ATOM 2523 O O . ALA A 1 302 ? -17.294 -3.834 29.880 1.00 90.56 302 ALA A O 1
ATOM 2524 N N . ILE A 1 303 ? -16.711 -4.233 27.734 1.00 92.12 303 ILE A N 1
ATOM 2525 C CA . ILE A 1 303 ? -18.060 -4.144 27.159 1.00 92.12 303 ILE A CA 1
ATOM 2526 C C . ILE A 1 303 ? -18.974 -5.254 27.695 1.00 92.12 303 ILE A C 1
ATOM 2528 O O . ILE A 1 303 ? -20.061 -4.978 28.191 1.00 92.12 303 ILE A O 1
ATOM 2532 N N . SER A 1 304 ? -18.530 -6.513 27.687 1.00 90.88 304 SER A N 1
ATOM 2533 C CA . SER A 1 304 ? -19.343 -7.649 28.164 1.00 90.88 304 SER A CA 1
ATOM 2534 C C . SER A 1 304 ? -19.669 -7.593 29.659 1.00 90.88 304 SER A C 1
ATOM 2536 O O . SER A 1 304 ? -20.665 -8.160 30.102 1.00 90.88 304 SER A O 1
ATOM 2538 N N . ARG A 1 305 ? -18.847 -6.902 30.459 1.00 88.56 305 ARG A N 1
ATOM 2539 C CA . ARG A 1 305 ? -19.114 -6.660 31.885 1.00 88.56 305 ARG A CA 1
ATOM 2540 C C . ARG A 1 305 ? -19.950 -5.406 32.128 1.00 88.56 305 ARG A C 1
ATOM 2542 O O . ARG A 1 305 ? -20.267 -5.121 33.290 1.00 88.56 305 ARG A O 1
ATOM 2549 N N . SER A 1 306 ? -20.251 -4.627 31.094 1.00 88.00 306 SER A N 1
ATOM 2550 C CA . SER A 1 306 ? -21.136 -3.468 31.182 1.00 88.00 306 SER A CA 1
ATOM 2551 C C . SER A 1 306 ? -22.537 -3.898 31.626 1.00 88.00 306 SER A C 1
ATOM 2553 O O . SER A 1 306 ? -22.991 -4.978 31.252 1.00 88.00 306 SER A O 1
ATOM 2555 N N . PRO A 1 307 ? -23.241 -3.098 32.443 1.00 87.50 307 PRO A N 1
ATOM 2556 C CA . PRO A 1 307 ? -24.655 -3.352 32.736 1.00 87.50 307 PRO A CA 1
ATOM 2557 C C . PRO A 1 307 ? -25.584 -3.023 31.566 1.00 87.50 307 PRO A C 1
ATOM 2559 O O . PRO A 1 307 ? -26.751 -3.403 31.607 1.00 87.50 307 PRO A O 1
ATOM 2562 N N . VAL A 1 308 ? -25.107 -2.272 30.568 1.00 88.50 308 VAL A N 1
ATOM 2563 C CA . VAL A 1 308 ? -25.913 -1.905 29.406 1.00 88.50 308 VAL A CA 1
ATOM 2564 C C . VAL A 1 308 ? -26.222 -3.181 28.635 1.00 88.50 308 VAL A C 1
ATOM 2566 O O . VAL A 1 308 ? -25.312 -3.944 28.317 1.00 88.50 308 VAL A O 1
ATOM 2569 N N . HIS A 1 309 ? -27.497 -3.426 28.342 1.00 89.81 309 HIS A N 1
ATOM 2570 C CA . HIS A 1 309 ? -27.905 -4.600 27.579 1.00 89.81 309 HIS A CA 1
ATOM 2571 C C . HIS A 1 309 ? -27.270 -4.586 26.179 1.00 89.81 309 HIS A C 1
ATOM 2573 O O . HIS A 1 309 ? -27.170 -3.532 25.556 1.00 89.81 309 HIS A O 1
ATOM 2579 N N . GLN A 1 310 ? -26.864 -5.757 25.674 1.00 90.12 310 GLN A N 1
ATOM 2580 C CA . GLN A 1 310 ? -26.085 -5.906 24.436 1.00 90.12 310 GLN A CA 1
ATOM 2581 C C . GLN A 1 310 ? -26.713 -5.200 23.222 1.00 90.12 310 GLN A C 1
ATOM 2583 O O . GLN A 1 310 ? -25.996 -4.639 22.400 1.00 90.12 310 GLN A O 1
ATOM 2588 N N . SER A 1 311 ? -28.046 -5.171 23.136 1.00 90.56 311 SER A N 1
ATOM 2589 C CA . SER A 1 311 ? -28.787 -4.486 22.063 1.00 90.56 311 SER A CA 1
ATOM 2590 C C . SER A 1 311 ? -28.585 -2.967 22.002 1.00 90.56 311 SER A C 1
ATOM 2592 O O . SER A 1 311 ? -28.940 -2.372 20.994 1.00 90.56 311 SER A O 1
ATOM 2594 N N . TYR A 1 312 ? -28.035 -2.350 23.052 1.00 92.31 312 TYR A N 1
ATOM 2595 C CA . TYR A 1 312 ? -27.809 -0.904 23.155 1.00 92.31 312 TYR A CA 1
ATOM 2596 C C . TYR A 1 312 ? -26.315 -0.544 23.239 1.00 92.31 312 TYR A C 1
ATOM 2598 O O . TYR A 1 312 ? -25.965 0.583 23.580 1.00 92.31 312 TYR A O 1
ATOM 2606 N N . GLN A 1 313 ? -25.415 -1.501 22.979 1.00 90.06 313 GLN A N 1
ATOM 2607 C CA . GLN A 1 313 ? -23.959 -1.328 23.089 1.00 90.06 313 GLN A CA 1
ATOM 2608 C C . GLN A 1 313 ? -23.306 -0.840 21.783 1.00 90.06 313 GLN A C 1
ATOM 2610 O O . GLN A 1 313 ? -22.185 -1.228 21.462 1.00 90.06 313 GLN A O 1
ATOM 2615 N N . ASP A 1 314 ? -23.989 0.008 21.018 1.00 93.38 314 ASP A N 1
ATOM 2616 C CA . ASP A 1 314 ? -23.398 0.720 19.886 1.00 93.38 314 ASP A CA 1
ATOM 2617 C C . ASP A 1 314 ? -23.061 2.171 20.258 1.00 93.38 314 ASP A C 1
ATOM 2619 O O . ASP A 1 314 ? -23.623 2.753 21.189 1.00 93.38 314 ASP A O 1
ATOM 2623 N N . ILE A 1 315 ? -22.131 2.771 19.511 1.00 93.75 315 ILE A N 1
ATOM 2624 C CA . ILE A 1 315 ? -21.615 4.116 19.796 1.00 93.75 315 ILE A CA 1
ATOM 2625 C C . ILE A 1 315 ? -22.739 5.158 19.826 1.00 93.75 315 ILE A C 1
ATOM 2627 O O . ILE A 1 315 ? -22.716 6.058 20.666 1.00 93.75 315 ILE A O 1
ATOM 2631 N N . LYS A 1 316 ? -23.721 5.069 18.923 1.00 94.50 316 LYS A N 1
ATOM 2632 C CA . LYS A 1 316 ? -24.788 6.067 18.830 1.00 94.50 316 LYS A CA 1
ATOM 2633 C C . LYS A 1 316 ? -25.695 5.976 20.054 1.00 94.50 316 LYS A C 1
ATOM 2635 O O . LYS A 1 316 ? -25.899 6.984 20.725 1.00 94.50 316 LYS A O 1
ATOM 2640 N N . THR A 1 317 ? -26.167 4.777 20.377 1.00 94.75 317 THR A N 1
ATOM 2641 C CA . THR A 1 317 ? -27.062 4.551 21.518 1.00 94.75 317 THR A CA 1
ATOM 2642 C C . THR A 1 317 ? -26.399 4.895 22.849 1.00 94.75 317 THR A C 1
ATOM 2644 O O . THR A 1 317 ? -26.998 5.583 23.675 1.00 94.75 317 THR A O 1
ATOM 2647 N N . LEU A 1 318 ? -25.138 4.503 23.050 1.00 95.44 318 LEU A N 1
ATOM 2648 C CA . LEU A 1 318 ? -24.391 4.835 24.266 1.00 95.44 318 LEU A CA 1
ATOM 2649 C C . LEU A 1 318 ? -24.188 6.347 24.435 1.00 95.44 318 LEU A C 1
ATOM 2651 O O . LEU A 1 318 ? -24.333 6.856 25.545 1.00 95.44 318 LEU A O 1
ATOM 2655 N N . ASN A 1 319 ? -23.915 7.084 23.352 1.00 96.31 319 ASN A N 1
ATOM 2656 C CA . ASN A 1 319 ? -23.856 8.548 23.403 1.00 96.31 319 ASN A CA 1
ATOM 2657 C C . ASN A 1 319 ? -25.211 9.164 23.778 1.00 96.31 319 ASN A C 1
ATOM 2659 O O . ASN A 1 319 ? -25.258 10.109 24.562 1.00 96.31 319 ASN A O 1
ATOM 2663 N N . THR A 1 320 ? -26.316 8.615 23.274 1.00 95.56 320 THR A N 1
ATOM 2664 C CA . THR A 1 320 ? -27.661 9.053 23.663 1.00 95.56 320 THR A CA 1
ATOM 2665 C C . THR A 1 320 ? -27.944 8.767 25.144 1.00 95.56 320 THR A C 1
ATOM 2667 O O . THR A 1 320 ? -28.414 9.649 25.860 1.00 95.56 320 THR A O 1
ATOM 2670 N N . PHE A 1 321 ? -27.587 7.582 25.652 1.00 95.31 321 PHE A N 1
ATOM 2671 C CA . PHE A 1 321 ? -27.739 7.248 27.077 1.00 95.31 321 PHE A CA 1
ATOM 2672 C C . PHE A 1 321 ? -26.904 8.177 27.962 1.00 95.31 321 PHE A C 1
ATOM 2674 O O . PHE A 1 321 ? -27.394 8.668 28.980 1.00 95.31 321 PHE A O 1
ATOM 2681 N N . LYS A 1 322 ? -25.665 8.469 27.547 1.00 95.38 322 LYS A N 1
ATOM 2682 C CA . LYS A 1 322 ? -24.801 9.449 28.209 1.00 95.38 322 LYS A CA 1
ATOM 2683 C C . LYS A 1 322 ? -25.490 10.811 28.308 1.00 95.38 322 LYS A C 1
ATOM 2685 O O . LYS A 1 322 ? -25.598 11.348 29.406 1.00 95.38 322 LYS A O 1
ATOM 2690 N N . GLN A 1 323 ? -26.046 11.315 27.206 1.00 95.75 323 GLN A N 1
ATOM 2691 C CA . GLN A 1 323 ? -26.779 12.586 27.193 1.00 95.75 323 GLN A CA 1
ATOM 2692 C C . GLN A 1 323 ? -27.990 12.578 28.135 1.00 95.75 323 GLN A C 1
ATOM 2694 O O . GLN A 1 323 ? -28.223 13.561 28.840 1.00 95.75 323 GLN A O 1
ATOM 2699 N N . TYR A 1 324 ? -28.760 11.487 28.197 1.00 95.81 324 TYR A N 1
ATOM 2700 C CA . TYR A 1 324 ? -29.901 11.388 29.115 1.00 95.81 324 TYR A CA 1
ATOM 2701 C C . TYR A 1 324 ? -29.483 11.481 30.584 1.00 95.81 324 TYR A C 1
ATOM 2703 O O . TYR A 1 324 ? -30.129 12.183 31.364 1.00 95.81 324 TYR A O 1
ATOM 2711 N N . LEU A 1 325 ? -28.391 10.812 30.954 1.00 93.75 325 LEU A N 1
ATOM 2712 C CA . LEU A 1 325 ? -27.856 10.840 32.314 1.00 93.75 325 LEU A CA 1
ATOM 2713 C C . LEU A 1 325 ? -27.221 12.199 32.648 1.00 93.75 325 LEU A C 1
ATOM 2715 O O . LEU A 1 325 ? -27.433 12.720 33.744 1.00 93.75 325 LEU A O 1
ATOM 2719 N N . GLU A 1 326 ? -26.481 12.807 31.718 1.00 93.88 326 GLU A N 1
ATOM 2720 C CA . GLU A 1 326 ? -25.859 14.129 31.897 1.00 93.88 326 GLU A CA 1
ATOM 2721 C C . GLU A 1 326 ? -26.907 15.229 32.092 1.00 93.88 326 GLU A C 1
ATOM 2723 O O . GLU A 1 326 ? -26.802 16.030 33.022 1.00 93.88 326 GLU A O 1
ATOM 2728 N N . THR A 1 327 ? -27.954 15.225 31.261 1.00 92.81 327 THR A N 1
ATOM 2729 C CA . THR A 1 327 ? -29.054 16.204 31.314 1.00 92.81 327 THR A CA 1
ATOM 2730 C C . THR A 1 327 ? -30.035 15.965 32.462 1.00 92.81 327 THR A C 1
ATOM 2732 O O . THR A 1 327 ? -30.870 16.824 32.738 1.00 92.81 327 THR A O 1
ATOM 2735 N N . GLY A 1 328 ? -29.952 14.814 33.137 1.00 90.38 328 GLY A N 1
ATOM 2736 C CA . GLY A 1 328 ? -30.886 14.425 34.195 1.00 90.38 328 GLY A CA 1
ATOM 2737 C C . GLY A 1 328 ? -32.269 14.015 33.680 1.00 90.38 328 GLY A C 1
ATOM 2738 O O . GLY A 1 328 ? -33.205 13.929 34.470 1.00 90.38 328 GLY A O 1
ATOM 2739 N N . ARG A 1 329 ? -32.413 13.754 32.371 1.00 90.88 329 ARG A N 1
ATOM 2740 C CA . ARG A 1 329 ? -33.636 13.170 31.794 1.00 90.88 329 ARG A CA 1
ATOM 2741 C C . ARG A 1 329 ? -33.859 11.729 32.260 1.00 90.88 329 ARG A C 1
ATOM 2743 O O . ARG A 1 329 ? -35.004 11.299 32.320 1.00 90.88 329 ARG A O 1
ATOM 2750 N N . ALA A 1 330 ? -32.785 11.014 32.590 1.00 91.62 330 ALA A N 1
ATOM 2751 C CA . ALA A 1 330 ? -32.809 9.671 33.159 1.00 91.62 330 ALA A CA 1
ATOM 2752 C C . ALA A 1 330 ? -31.986 9.618 34.451 1.00 91.62 330 ALA A C 1
ATOM 2754 O O . ALA A 1 330 ? -30.964 10.302 34.565 1.00 91.62 330 ALA A O 1
ATOM 2755 N N . ASN A 1 331 ? -32.406 8.780 35.402 1.00 87.88 331 ASN A N 1
ATOM 2756 C CA . ASN A 1 331 ? -31.672 8.565 36.653 1.00 87.88 331 ASN A CA 1
ATOM 2757 C C . ASN A 1 331 ? -30.971 7.203 36.706 1.00 87.88 331 ASN A C 1
ATOM 2759 O O . ASN A 1 331 ? -29.978 7.053 37.422 1.00 87.88 331 ASN A O 1
ATOM 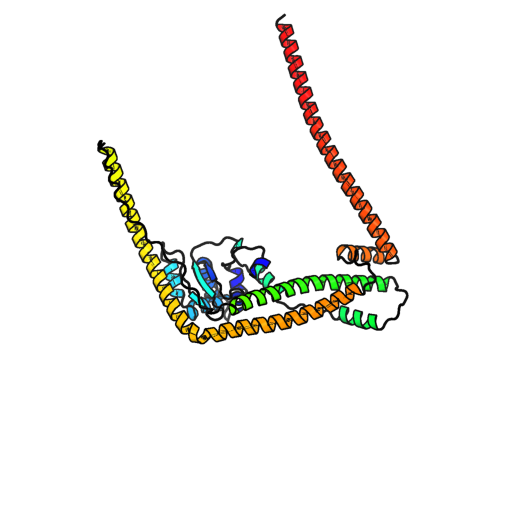2763 N N . ASP A 1 332 ? -31.455 6.231 35.933 1.00 90.69 332 ASP A N 1
ATOM 2764 C CA . ASP A 1 332 ? -30.864 4.906 35.804 1.00 90.69 332 ASP A CA 1
ATOM 2765 C C . ASP A 1 332 ? -30.885 4.394 34.351 1.00 90.69 332 ASP A C 1
ATOM 2767 O O . ASP A 1 332 ? -31.336 5.065 33.423 1.00 90.69 332 ASP A O 1
ATOM 2771 N N . LEU A 1 333 ? -30.345 3.191 34.139 1.00 90.62 333 LEU A N 1
ATOM 2772 C CA . LEU A 1 333 ? -30.274 2.578 32.812 1.00 90.62 333 LEU A CA 1
ATOM 2773 C C . LEU A 1 333 ? -31.632 2.147 32.259 1.00 90.62 333 LEU A C 1
ATOM 2775 O O . LEU A 1 333 ? -31.783 2.101 31.040 1.00 90.62 333 LEU A O 1
ATOM 2779 N N . GLN A 1 334 ? -32.590 1.796 33.116 1.00 91.38 334 GLN A N 1
ATOM 2780 C CA . GLN A 1 334 ? -33.911 1.381 32.659 1.00 91.38 334 GLN A CA 1
ATOM 2781 C C . GLN A 1 334 ? -34.659 2.589 32.094 1.00 91.38 334 GLN A C 1
ATOM 2783 O O . GLN A 1 334 ? -35.233 2.489 31.011 1.00 91.38 334 GLN A O 1
ATOM 2788 N N . ASP A 1 335 ? -34.565 3.738 32.766 1.00 92.19 335 ASP A N 1
ATOM 2789 C CA . ASP A 1 335 ? -35.059 5.020 32.266 1.00 92.19 335 ASP A CA 1
ATOM 2790 C C . ASP A 1 335 ? -34.420 5.366 30.916 1.00 92.19 335 ASP A C 1
ATOM 2792 O O . ASP A 1 335 ? -35.123 5.740 29.977 1.00 92.19 335 ASP A O 1
ATOM 2796 N N . CYS A 1 336 ? -33.098 5.189 30.778 1.00 93.12 336 CYS A N 1
ATOM 2797 C CA . CYS A 1 336 ? -32.415 5.418 29.503 1.00 93.12 336 CYS A CA 1
ATOM 2798 C C . CYS A 1 336 ? -32.964 4.534 28.374 1.00 93.12 336 CYS A C 1
ATOM 2800 O O . CYS A 1 336 ? -33.207 5.037 27.277 1.00 93.12 336 CYS A O 1
ATOM 2802 N N . MET A 1 337 ? -33.159 3.235 28.630 1.00 93.88 337 MET A N 1
ATOM 2803 C CA . MET A 1 337 ? -33.698 2.298 27.637 1.00 93.88 337 MET A CA 1
ATOM 2804 C C . MET A 1 337 ? -35.134 2.655 27.249 1.00 93.88 337 MET A C 1
ATOM 2806 O O . MET A 1 337 ? -35.451 2.672 26.063 1.00 93.88 337 MET A O 1
ATOM 2810 N N . ASN A 1 338 ? -35.979 2.984 28.229 1.00 94.06 338 ASN A N 1
ATOM 2811 C CA . ASN A 1 338 ? -37.369 3.367 27.989 1.00 94.06 338 ASN A CA 1
ATOM 2812 C C . ASN A 1 338 ? -37.446 4.630 27.118 1.00 94.06 338 ASN A C 1
ATOM 2814 O O . ASN A 1 338 ? -38.107 4.618 26.083 1.00 94.06 338 ASN A O 1
ATOM 2818 N N . LEU A 1 339 ? -36.700 5.681 27.480 1.00 94.25 339 LEU A N 1
ATOM 2819 C CA . LEU A 1 339 ? -36.644 6.926 26.707 1.00 94.25 339 LEU A CA 1
ATOM 2820 C C . LEU A 1 339 ? -36.129 6.699 25.286 1.00 94.25 339 LEU A C 1
ATOM 2822 O O . LEU A 1 339 ? -36.637 7.288 24.338 1.00 94.25 339 LEU A O 1
ATOM 2826 N N . PHE A 1 340 ? -35.112 5.855 25.122 1.00 95.06 340 PHE A N 1
ATOM 2827 C CA . PHE A 1 340 ? -34.557 5.563 23.806 1.00 95.06 340 PHE A CA 1
ATOM 2828 C C . PHE A 1 340 ? -35.540 4.820 22.903 1.00 95.06 340 PHE A C 1
ATOM 2830 O O . PHE A 1 340 ? -35.680 5.181 21.738 1.00 95.06 340 PHE A O 1
ATOM 2837 N N . GLU A 1 341 ? -36.230 3.808 23.425 1.00 94.25 341 GLU A N 1
ATOM 2838 C CA . GLU A 1 341 ? -37.234 3.063 22.664 1.00 94.25 341 GLU A CA 1
ATOM 2839 C C . GLU A 1 341 ? -38.448 3.938 22.317 1.00 94.25 341 GLU A C 1
ATOM 2841 O O . GLU A 1 341 ? -38.927 3.894 21.182 1.00 94.25 341 GLU A O 1
ATOM 2846 N N . GLU A 1 342 ? -38.887 4.808 23.232 1.00 92.94 342 GLU A N 1
ATOM 2847 C CA . GLU A 1 342 ? -39.915 5.815 22.948 1.00 92.94 342 GLU A CA 1
ATOM 2848 C C . GLU A 1 342 ? -39.475 6.778 21.836 1.00 92.94 342 GLU A C 1
ATOM 2850 O O . GLU A 1 342 ? -40.204 6.978 20.862 1.00 92.94 342 GLU A O 1
ATOM 2855 N N . GLU A 1 343 ? -38.273 7.354 21.932 1.00 92.69 343 GLU A N 1
ATOM 2856 C CA . GLU A 1 343 ? -37.754 8.270 20.912 1.00 92.69 343 GLU A CA 1
ATOM 2857 C C . GLU A 1 343 ? -37.556 7.575 19.560 1.00 92.69 343 GLU A C 1
ATOM 2859 O O . GLU A 1 343 ? -37.896 8.155 18.522 1.00 92.69 343 GLU A O 1
ATOM 2864 N N . ARG A 1 344 ? -37.066 6.328 19.546 1.00 90.94 344 ARG A N 1
ATOM 2865 C CA . ARG A 1 344 ? -36.931 5.524 18.324 1.00 90.94 344 ARG A CA 1
ATOM 2866 C C . ARG A 1 344 ? -38.290 5.294 17.674 1.00 90.94 344 ARG A C 1
ATOM 2868 O O . ARG A 1 344 ? -38.430 5.517 16.473 1.00 90.94 344 ARG A O 1
ATOM 2875 N N . HIS A 1 345 ? -39.294 4.922 18.464 1.00 91.88 345 HIS A N 1
ATOM 2876 C CA . HIS A 1 345 ? -40.651 4.728 17.971 1.00 91.88 345 HIS A CA 1
ATOM 2877 C C . HIS A 1 345 ? -41.235 6.020 17.378 1.00 91.88 345 HIS A C 1
ATOM 2879 O O . HIS A 1 345 ? -41.813 6.006 16.291 1.00 91.88 345 HIS A O 1
ATOM 2885 N N . TRP A 1 346 ? -41.008 7.168 18.023 1.00 91.19 346 TRP A N 1
ATOM 2886 C CA . TRP A 1 346 ? -41.404 8.469 17.478 1.00 91.19 346 TRP A CA 1
ATOM 2887 C C . TRP A 1 346 ? -40.703 8.811 16.162 1.00 91.19 346 TRP A C 1
ATOM 2889 O O . TRP A 1 346 ? -41.339 9.342 15.250 1.00 91.19 346 TRP A O 1
ATOM 2899 N N . HIS A 1 347 ? -39.413 8.492 16.031 1.00 89.25 347 HIS A N 1
ATOM 2900 C CA . HIS A 1 347 ? -38.678 8.691 14.781 1.00 89.25 347 HIS A CA 1
ATOM 2901 C C . HIS A 1 347 ? -39.232 7.813 13.655 1.00 89.25 347 HIS A C 1
ATOM 2903 O O . HIS A 1 347 ? -39.366 8.287 12.528 1.00 89.25 347 HIS A O 1
ATOM 2909 N N . GLU A 1 348 ? -39.606 6.567 13.948 1.00 90.31 348 GLU A N 1
ATOM 2910 C CA . GLU A 1 348 ? -40.248 5.671 12.981 1.00 90.31 348 GLU A CA 1
ATOM 2911 C C . GLU A 1 348 ? -41.617 6.194 12.531 1.00 90.31 348 GLU A C 1
ATOM 2913 O O . GLU A 1 348 ? -41.901 6.209 11.330 1.00 90.31 348 GLU A O 1
ATOM 2918 N N . ILE A 1 349 ? -42.444 6.677 13.465 1.00 90.62 349 ILE A N 1
ATOM 2919 C CA . ILE A 1 349 ? -43.737 7.301 13.148 1.00 90.62 349 ILE A CA 1
ATOM 2920 C C . ILE A 1 349 ? -43.526 8.529 12.262 1.00 90.62 349 ILE A C 1
ATOM 2922 O O . ILE A 1 349 ? -44.183 8.648 11.229 1.00 90.62 349 ILE A O 1
ATOM 2926 N N . LYS A 1 350 ? -42.588 9.413 12.618 1.00 90.75 350 LYS A N 1
ATOM 2927 C CA . LYS A 1 350 ? -42.295 10.627 11.848 1.00 90.75 350 LYS A CA 1
ATOM 2928 C C . LYS A 1 350 ? -41.782 10.305 10.444 1.00 90.75 350 LYS A C 1
ATOM 2930 O O . LYS A 1 350 ? -42.268 10.878 9.477 1.00 90.75 350 LYS A O 1
ATOM 2935 N N . ALA A 1 351 ? -40.866 9.347 10.310 1.00 88.31 351 ALA A N 1
ATOM 2936 C CA . ALA A 1 351 ? -40.381 8.896 9.005 1.00 88.31 351 ALA A CA 1
ATOM 2937 C C . ALA A 1 351 ? -41.501 8.242 8.176 1.00 88.31 351 ALA A C 1
ATOM 2939 O O . ALA A 1 351 ? -41.542 8.367 6.953 1.00 88.31 351 ALA A O 1
ATOM 2940 N N . SER A 1 352 ? -42.434 7.542 8.827 1.00 89.12 352 SER A N 1
ATOM 2941 C CA . SER A 1 352 ? -43.624 7.006 8.167 1.00 89.12 352 SER A CA 1
ATOM 2942 C C . SER A 1 352 ? -44.549 8.118 7.668 1.00 89.12 352 SER A C 1
ATOM 2944 O O . SER A 1 352 ? -44.973 8.074 6.515 1.00 89.12 352 SER A O 1
ATOM 2946 N N . GLN A 1 353 ? -44.804 9.138 8.492 1.00 90.25 353 GLN A N 1
ATOM 2947 C CA . GLN A 1 353 ? -45.579 10.322 8.113 1.00 90.25 353 GLN A CA 1
ATOM 2948 C C . GLN A 1 353 ? -44.935 11.054 6.937 1.00 90.25 353 GLN A C 1
ATOM 2950 O O . GLN A 1 353 ? -45.616 11.299 5.953 1.00 90.25 353 GLN A O 1
ATOM 2955 N N . GLU A 1 354 ? -43.623 11.288 6.969 1.00 89.50 354 GLU A N 1
ATOM 2956 C CA . GLU A 1 354 ? -42.896 11.936 5.872 1.00 89.50 354 GLU A CA 1
ATOM 2957 C C . GLU A 1 354 ? -42.997 11.136 4.562 1.00 89.50 354 GLU A C 1
ATOM 2959 O O . GLU A 1 354 ? -43.207 11.702 3.490 1.00 89.50 354 GLU A O 1
ATOM 2964 N N . ARG A 1 355 ? -42.927 9.797 4.619 1.00 89.75 355 ARG A N 1
ATOM 2965 C CA . ARG A 1 355 ? -43.167 8.950 3.435 1.00 89.75 355 ARG A CA 1
ATOM 2966 C C . ARG A 1 355 ? -44.596 9.076 2.915 1.00 89.75 355 ARG A C 1
ATOM 2968 O O . ARG A 1 355 ? -44.789 9.127 1.701 1.00 89.75 355 ARG A O 1
ATOM 2975 N N . ILE A 1 356 ? -45.585 9.113 3.807 1.00 88.69 356 ILE A N 1
ATOM 2976 C CA . ILE A 1 356 ? -46.994 9.289 3.440 1.00 88.69 356 ILE A CA 1
ATOM 2977 C C . ILE A 1 356 ? -47.203 10.673 2.818 1.00 88.69 356 ILE A C 1
ATOM 2979 O O . ILE A 1 356 ? -47.787 10.756 1.745 1.00 88.69 356 ILE A O 1
ATOM 2983 N N . GLU A 1 357 ? -46.676 11.735 3.423 1.00 87.06 357 GLU A N 1
ATOM 2984 C CA . GLU A 1 357 ? -46.754 13.111 2.921 1.00 87.06 357 GLU A CA 1
ATOM 2985 C C . GLU A 1 357 ? -46.091 13.255 1.551 1.00 87.06 357 GLU A C 1
ATOM 2987 O O . GLU A 1 357 ? -46.708 13.783 0.629 1.00 87.06 357 GLU A O 1
ATOM 2992 N N . ASN A 1 358 ? -44.889 12.702 1.369 1.00 85.62 358 ASN A N 1
ATOM 2993 C CA . ASN A 1 358 ? -44.208 12.691 0.074 1.00 85.62 358 ASN A CA 1
ATOM 2994 C C . ASN A 1 358 ? -45.002 11.915 -0.985 1.00 85.62 358 ASN A C 1
ATOM 2996 O O . ASN A 1 358 ? -45.070 12.333 -2.141 1.00 85.62 358 ASN A O 1
ATOM 3000 N N . THR A 1 359 ? -45.642 10.810 -0.594 1.00 83.81 359 THR A N 1
ATOM 3001 C CA . THR A 1 359 ? -46.504 10.029 -1.493 1.00 83.81 359 THR A CA 1
ATOM 3002 C C . THR A 1 359 ? -47.772 10.801 -1.853 1.00 83.81 359 THR A C 1
ATOM 3004 O O . THR A 1 359 ? -48.142 10.847 -3.022 1.00 83.81 359 THR A O 1
ATOM 3007 N N . ILE A 1 360 ? -48.420 11.455 -0.885 1.00 79.12 360 ILE A N 1
ATOM 3008 C CA . ILE A 1 360 ? -49.595 12.306 -1.112 1.00 79.12 360 ILE A CA 1
ATOM 3009 C C . ILE A 1 360 ? -49.232 13.479 -2.023 1.00 79.12 360 ILE A C 1
ATOM 3011 O O . ILE A 1 360 ? -49.953 13.741 -2.978 1.00 79.12 360 ILE A O 1
ATOM 3015 N N . TYR A 1 361 ? -48.107 14.153 -1.778 1.00 73.44 361 TYR A N 1
ATOM 3016 C CA . TYR A 1 361 ? -47.619 15.246 -2.619 1.00 73.44 361 TYR A CA 1
ATOM 3017 C C . TYR A 1 361 ? -47.352 14.774 -4.053 1.00 73.44 361 TYR A C 1
ATOM 3019 O O . TYR A 1 361 ? -47.758 15.423 -5.016 1.00 73.44 361 TYR A O 1
ATOM 3027 N N . PHE A 1 362 ? -46.725 13.606 -4.211 1.00 76.00 362 PHE A N 1
ATOM 3028 C CA . PHE A 1 362 ? -46.511 12.994 -5.519 1.00 76.00 362 PHE A CA 1
ATOM 3029 C C . PHE A 1 362 ? -47.834 12.670 -6.231 1.00 76.00 362 PHE A C 1
ATOM 3031 O O . PHE A 1 362 ? -47.989 12.985 -7.410 1.00 76.00 362 PHE A O 1
ATOM 3038 N N . LEU A 1 363 ? -48.811 12.097 -5.522 1.00 74.56 363 LEU A N 1
ATOM 3039 C CA . LEU A 1 363 ? -50.131 11.777 -6.071 1.00 74.56 363 LEU A CA 1
ATOM 3040 C C . LEU A 1 363 ? -50.937 13.036 -6.419 1.00 74.56 363 LEU A C 1
ATOM 3042 O O . LEU A 1 363 ? -51.527 13.081 -7.493 1.00 74.56 363 LEU A O 1
ATOM 3046 N N . HIS A 1 364 ? -50.909 14.080 -5.589 1.00 65.00 364 HIS A N 1
ATOM 3047 C CA . HIS A 1 364 ? -51.569 15.356 -5.885 1.00 65.00 364 HIS A CA 1
ATOM 3048 C C . HIS A 1 364 ? -50.977 16.044 -7.119 1.00 65.00 364 HIS A C 1
ATOM 3050 O O . HIS A 1 364 ? -51.726 16.484 -7.987 1.00 65.00 364 HIS A O 1
ATOM 3056 N N . ASN A 1 365 ? -49.649 16.058 -7.261 1.00 61.31 365 ASN A N 1
ATOM 3057 C CA . ASN A 1 365 ? -49.004 16.587 -8.468 1.00 61.31 365 ASN A CA 1
ATOM 3058 C C . ASN A 1 365 ? -49.293 15.734 -9.716 1.00 61.31 365 ASN A C 1
ATOM 3060 O O . ASN A 1 365 ? -49.286 16.244 -10.835 1.00 61.31 365 ASN A O 1
ATOM 3064 N N . SER A 1 366 ? -49.555 14.437 -9.536 1.00 59.00 366 SER A N 1
ATOM 3065 C CA . SER A 1 366 ? -49.990 13.549 -10.620 1.00 59.00 366 SER A CA 1
ATOM 3066 C C . SER A 1 366 ? -51.431 13.854 -11.057 1.00 59.00 366 SER A C 1
ATOM 3068 O O . SER A 1 366 ? -51.748 13.773 -12.245 1.00 59.00 366 SER A O 1
ATOM 3070 N N . ASP A 1 367 ? -52.287 14.245 -10.111 1.00 61.44 367 ASP A N 1
ATOM 3071 C CA . ASP A 1 367 ? -53.693 14.590 -10.341 1.00 61.44 367 ASP A CA 1
ATOM 3072 C C . ASP A 1 367 ? -53.849 15.958 -11.030 1.00 61.44 367 ASP A C 1
ATOM 3074 O O . ASP A 1 367 ? -54.699 16.122 -11.905 1.00 61.44 367 ASP A O 1
ATOM 3078 N N . ASP A 1 368 ? -52.959 16.920 -10.753 1.00 59.75 368 ASP A N 1
ATOM 3079 C CA . ASP A 1 368 ? -52.901 18.188 -11.496 1.00 59.75 368 ASP A CA 1
ATOM 3080 C C . ASP A 1 368 ? -52.599 17.965 -12.989 1.00 59.75 368 ASP A C 1
ATOM 3082 O O . ASP A 1 368 ? -53.200 18.611 -13.849 1.00 59.75 368 ASP A O 1
ATOM 3086 N N . GLY A 1 369 ? -51.746 16.992 -13.333 1.00 61.66 369 GLY A N 1
ATOM 3087 C CA . GLY A 1 369 ? -51.510 16.590 -14.725 1.00 61.66 369 GLY A CA 1
ATOM 3088 C C . GLY A 1 369 ? -52.763 16.024 -15.410 1.00 61.66 369 GLY A C 1
ATOM 3089 O O . GLY A 1 369 ? -53.045 16.350 -16.566 1.00 61.66 369 GLY A O 1
ATOM 3090 N N . LEU A 1 370 ? -53.554 15.230 -14.684 1.00 61.41 370 LEU A N 1
ATOM 3091 C CA . LEU A 1 370 ? -54.855 14.711 -15.124 1.00 61.41 370 LEU A CA 1
ATOM 3092 C C . LEU A 1 370 ? -55.894 15.828 -15.280 1.00 61.41 370 LEU A C 1
ATOM 3094 O O . LEU A 1 370 ? -56.668 15.834 -16.237 1.00 61.41 370 LEU A O 1
ATOM 3098 N N . ARG A 1 371 ? -55.870 16.816 -14.386 1.00 60.84 371 ARG A N 1
ATOM 3099 C CA . ARG A 1 371 ? -56.747 17.984 -14.425 1.00 60.84 371 ARG A CA 1
ATOM 3100 C C . ARG A 1 371 ? -56.432 18.898 -15.615 1.00 60.84 371 ARG A C 1
ATOM 3102 O O . ARG A 1 371 ? -57.353 19.283 -16.331 1.00 60.84 371 ARG A O 1
ATOM 3109 N N . PHE A 1 372 ? -55.154 19.148 -15.913 1.00 63.25 372 PHE A N 1
ATOM 3110 C CA . PHE A 1 372 ? -54.730 19.863 -17.126 1.00 63.25 372 PHE A CA 1
ATOM 3111 C C . PHE A 1 372 ? -55.067 19.098 -18.413 1.00 63.25 372 PHE A C 1
ATOM 3113 O O . PHE A 1 372 ? -55.468 19.711 -19.405 1.00 63.25 372 PHE A O 1
ATOM 3120 N N . ALA A 1 373 ? -54.935 17.767 -18.412 1.00 63.88 373 ALA A N 1
ATOM 3121 C CA . ALA A 1 373 ? -55.320 16.935 -19.550 1.00 63.88 373 ALA A CA 1
ATOM 3122 C C . ALA A 1 373 ? -56.838 16.976 -19.799 1.00 63.88 373 ALA A C 1
ATOM 3124 O O . ALA A 1 373 ? -57.259 17.153 -20.942 1.00 63.88 373 ALA A O 1
ATOM 3125 N N . ASN A 1 374 ? -57.652 16.901 -18.742 1.00 64.94 374 ASN A N 1
ATOM 3126 C CA . ASN A 1 374 ? -59.109 17.017 -18.835 1.00 64.94 374 ASN A CA 1
ATOM 3127 C C . ASN A 1 374 ? -59.545 18.410 -19.311 1.00 64.94 374 ASN A C 1
ATOM 3129 O O . ASN A 1 374 ? -60.327 18.506 -20.253 1.00 64.94 374 ASN A O 1
ATOM 3133 N N . GLU A 1 375 ? -58.959 19.491 -18.784 1.00 71.69 375 GLU A N 1
ATOM 3134 C CA . GLU A 1 375 ? -59.220 20.848 -19.291 1.00 71.69 375 GLU A CA 1
ATOM 3135 C C . GLU A 1 375 ? -58.837 21.012 -20.771 1.00 71.69 375 GLU A C 1
ATOM 3137 O O . GLU A 1 375 ? -59.462 21.782 -21.510 1.00 71.69 375 GLU A O 1
ATOM 3142 N N . HIS A 1 376 ? -57.794 20.312 -21.228 1.00 72.31 376 HIS A N 1
ATOM 3143 C CA . HIS A 1 376 ? -57.388 20.351 -22.626 1.00 72.31 376 HIS A CA 1
ATOM 3144 C C . HIS A 1 376 ? -58.353 19.569 -23.530 1.00 72.31 376 HIS A C 1
ATOM 3146 O O . HIS A 1 376 ? -58.665 20.041 -24.630 1.00 72.31 376 HIS A O 1
ATOM 3152 N N . ILE A 1 377 ? -58.844 18.416 -23.066 1.00 73.62 377 ILE A N 1
ATOM 3153 C CA . ILE A 1 377 ? -59.867 17.609 -23.743 1.00 73.62 377 ILE A CA 1
ATOM 3154 C C . ILE A 1 377 ? -61.176 18.397 -23.852 1.00 73.62 377 ILE A C 1
ATOM 3156 O O . ILE A 1 377 ? -61.724 18.498 -24.949 1.00 73.62 377 ILE A O 1
ATOM 3160 N N . ASP A 1 378 ? -61.617 19.046 -22.776 1.00 76.44 378 ASP A N 1
ATOM 3161 C CA . ASP A 1 378 ? -62.837 19.860 -22.769 1.00 76.44 378 ASP A CA 1
ATOM 3162 C C . ASP A 1 378 ? -62.735 21.050 -23.736 1.00 76.44 378 ASP A C 1
ATOM 3164 O O . ASP A 1 378 ? -63.670 21.328 -24.491 1.00 76.44 378 ASP A O 1
ATOM 3168 N N . ARG A 1 379 ? -61.565 21.703 -23.825 1.00 76.31 379 ARG A N 1
ATOM 3169 C CA . ARG A 1 379 ? -61.314 22.747 -24.840 1.00 76.31 379 ARG A CA 1
ATOM 3170 C C . ARG A 1 379 ? -61.372 22.218 -26.273 1.00 76.31 379 ARG A C 1
ATOM 3172 O O . ARG A 1 379 ? -61.833 22.929 -27.167 1.00 76.31 379 ARG A O 1
ATOM 3179 N N . LEU A 1 380 ? -60.879 21.005 -26.522 1.00 75.12 380 LEU A N 1
ATOM 3180 C CA . LEU A 1 380 ? -60.924 20.387 -27.852 1.00 75.12 380 LEU A CA 1
ATOM 3181 C C . LEU A 1 380 ? -62.349 19.977 -28.238 1.00 75.12 380 LEU A C 1
ATOM 3183 O O . LEU A 1 380 ? -62.743 20.171 -29.389 1.00 75.12 380 LEU A O 1
ATOM 3187 N N . LEU A 1 381 ? -63.125 19.459 -27.285 1.00 75.62 381 LEU A N 1
ATOM 3188 C CA . LEU A 1 381 ? -64.535 19.129 -27.481 1.00 75.62 381 LEU A CA 1
ATOM 3189 C C . LEU A 1 381 ? -65.369 20.387 -27.753 1.00 75.62 381 LEU A C 1
ATOM 3191 O O . LEU A 1 381 ? -66.118 20.400 -28.729 1.00 75.62 381 LEU A O 1
ATOM 3195 N N . GLY A 1 382 ? -65.157 21.468 -26.994 1.00 74.19 382 GLY A N 1
ATOM 3196 C CA . GLY A 1 382 ? -65.814 22.759 -27.227 1.00 74.19 382 GLY A CA 1
ATOM 3197 C C . GLY A 1 382 ? -65.545 23.323 -28.626 1.00 74.19 382 GLY A C 1
ATOM 3198 O O . GLY A 1 382 ? -66.480 23.646 -29.352 1.00 74.19 382 GLY A O 1
ATOM 3199 N N . ARG A 1 383 ? -64.281 23.328 -29.078 1.00 73.44 383 ARG A N 1
ATOM 3200 C CA . ARG A 1 383 ? -63.925 23.776 -30.442 1.00 73.44 383 ARG A CA 1
ATOM 3201 C C . ARG A 1 383 ? -64.554 22.927 -31.543 1.00 73.44 383 ARG A C 1
ATOM 3203 O O . ARG A 1 383 ? -64.888 23.435 -32.610 1.00 73.44 383 ARG A O 1
ATOM 3210 N N . LYS A 1 384 ? -64.687 21.619 -31.315 1.00 70.81 384 LYS A N 1
ATOM 3211 C CA . LYS A 1 384 ? -65.326 20.714 -32.277 1.00 70.81 384 LYS A CA 1
ATOM 3212 C C . LYS A 1 384 ? -66.829 20.977 -32.366 1.00 70.81 384 LYS A C 1
ATOM 3214 O O . LYS A 1 384 ? -67.392 20.871 -33.450 1.00 70.81 384 LYS A O 1
ATOM 3219 N N . GLN A 1 385 ? -67.456 21.342 -31.254 1.00 69.00 385 GLN A N 1
ATOM 3220 C CA . GLN A 1 385 ? -68.870 21.696 -31.201 1.00 69.00 385 GLN A CA 1
ATOM 3221 C C . GLN A 1 385 ? -69.139 23.045 -31.888 1.00 69.00 385 GLN A C 1
ATOM 3223 O O . GLN A 1 385 ? -70.015 23.114 -32.743 1.00 69.00 385 GLN A O 1
ATOM 3228 N N . GLU A 1 386 ? -68.292 24.054 -31.663 1.00 67.50 386 GLU A N 1
ATOM 3229 C CA . GLU A 1 386 ? -68.333 25.332 -32.398 1.00 67.50 386 GLU A CA 1
ATOM 3230 C C . GLU A 1 386 ? -68.113 25.150 -33.912 1.00 67.50 386 GLU A C 1
ATOM 3232 O O . GLU A 1 386 ? -68.773 25.788 -34.728 1.00 67.50 386 GLU A O 1
ATOM 3237 N N . SER A 1 387 ? -67.218 24.241 -34.316 1.00 63.84 387 SER A N 1
ATOM 3238 C CA . SER A 1 387 ? -66.999 23.902 -35.731 1.00 63.84 387 SER A CA 1
ATOM 3239 C C . SER A 1 387 ? -68.192 23.191 -36.374 1.00 63.84 387 SER A C 1
ATOM 3241 O O . SER A 1 387 ? -68.398 23.336 -37.578 1.00 63.84 387 SER A O 1
ATOM 3243 N N . LEU A 1 388 ? -68.949 22.403 -35.609 1.00 61.66 388 LEU A N 1
ATOM 3244 C CA . LEU A 1 388 ? -70.154 21.730 -36.095 1.00 61.66 388 LEU A CA 1
ATOM 3245 C C . LEU A 1 388 ? -71.324 22.712 -36.221 1.00 61.66 388 LEU A C 1
ATOM 3247 O O . LEU A 1 388 ? -72.094 22.607 -37.169 1.00 61.66 388 LEU A O 1
ATOM 3251 N N . GLU A 1 389 ? -71.414 23.700 -35.331 1.00 61.38 389 GLU A N 1
ATOM 3252 C CA . GLU A 1 389 ? -72.417 24.772 -35.394 1.00 61.38 389 GLU A CA 1
ATOM 3253 C C . GLU A 1 389 ? -72.146 25.794 -36.511 1.00 61.38 389 GLU A C 1
ATOM 3255 O O . GLU A 1 389 ? -73.076 26.426 -36.993 1.00 61.38 389 GLU A O 1
ATOM 3260 N N . GLN A 1 390 ? -70.902 25.929 -36.985 1.00 56.25 390 GLN A N 1
ATOM 3261 C CA . GLN A 1 390 ? -70.558 26.757 -38.155 1.00 56.25 390 GLN A CA 1
ATOM 3262 C C . GLN A 1 390 ? -70.779 26.056 -39.509 1.00 56.25 390 GLN A C 1
ATOM 3264 O O . GLN A 1 390 ? -70.582 26.665 -40.565 1.00 56.25 390 GLN A O 1
ATOM 3269 N N . HIS A 1 391 ? -71.129 24.769 -39.503 1.00 53.97 391 HIS A N 1
ATOM 3270 C CA . HIS A 1 391 ? -71.378 23.960 -40.705 1.00 53.97 391 HIS A CA 1
ATOM 3271 C C . HIS A 1 391 ? -72.799 23.375 -40.764 1.00 53.97 391 HIS A C 1
ATOM 3273 O O . HIS A 1 391 ? -73.094 22.591 -41.670 1.00 53.97 391 HIS A O 1
ATOM 3279 N N . ALA A 1 392 ? -73.666 23.777 -39.834 1.00 46.81 392 ALA A N 1
ATOM 3280 C CA . ALA A 1 392 ? -75.119 23.652 -39.911 1.00 46.81 392 ALA A CA 1
ATOM 3281 C C . ALA A 1 392 ? -75.715 25.002 -40.330 1.00 46.81 392 ALA A C 1
ATOM 3283 O O . ALA A 1 392 ? -76.730 24.983 -41.064 1.00 46.81 392 ALA A O 1
#

Sequence (392 aa):
MFFTFLHKDDVHYMDLSLIIQYPPQDVLFYYYDSFIKIPLDIYQQTSDLAKNGPRGRTPCKLWLDLWDSYLDAAEGVEALASNEYIHTIGPYYFLATNTRFYFTKDKPDSSQTLTEQDFATICSLRETPVMLDEVSLYLKAKKNSKKSNRNREDLLREIDICLLSLQEIEKLNRHHHYLQKLIEQRQAILSREDVLPAEPDNIPEKPSKPEIISREGLIALHSLLKRSRKKYQEECSRYNHEMKVYLLRYREYEKACERYKDTLEKWQQCGDDFRETCLQDINQAEAQLANTRQMLNIYNSAISRSPVHQSYQDIKTLNTFKQYLETGRANDLQDCMNLFEEERHWHEIKASQERIENTIYFLHNSDDGLRFANEHIDRLLGRKQESLEQHA

Secondary structure (DSSP, 8-state):
-GGGGGT-SS--EE-HHHHHHS-HHHHHGGGTT-EEEEEHHHHHHHHHHHHHS-SS--HHHHHHHIIIIIS--HHHHHHHHH-TT--EEEEEEEGGGTEEEEEESPPPPGGGEE-HHHHHHHHHHHSPPPP-HHHHHHHHHHHH---PPPPHHHHHHHHHHHHHHHHHHHHHHHHHHHHHHHHHHHHHHHTSS---PPPP--PPPPPPPPP------S---HHHHHHHHHHHHHHHHHHHHHHHHHHHHHHHHHHHHHHHHHHHHHHHHHHHHHHHHHHHHHHHHHHHHHHHHHHHHHHHHHHHTSSS-GGG-SHHHHHHHHHHHHHTS-SSHHHHHHHHHHHHHHHHHHHHHHHHHHHHHHHHHHHHHHHHHHHHHHHHHHHHHHHHHT--